Protein AF-0000000066100014 (afdb_homodimer)

Solvent-accessible surface area (backbone atoms only — not comparable to full-atom values): 20349 Å² total; per-residue (Å²): 86,60,29,42,38,35,40,36,40,32,12,28,65,87,53,40,20,37,35,34,45,39,39,23,40,92,84,65,56,62,40,38,48,47,73,56,96,59,28,28,29,35,33,51,64,50,80,80,65,81,74,88,56,75,83,63,48,35,44,32,33,40,57,54,89,68,32,41,35,39,27,80,30,74,54,31,57,60,26,48,52,32,41,72,71,66,40,55,65,69,60,21,49,51,54,43,42,54,73,61,37,35,41,90,53,98,76,45,43,47,35,43,44,36,39,30,62,68,59,48,38,38,41,28,39,20,35,92,52,34,38,39,35,36,57,44,66,62,50,62,23,24,18,39,51,36,26,59,32,57,95,36,46,49,77,66,93,56,70,76,30,53,26,81,41,93,52,68,66,71,17,64,68,50,70,55,44,42,52,70,53,28,27,39,41,35,40,42,76,88,75,50,76,45,78,43,62,80,89,58,29,43,38,36,40,35,40,32,13,28,64,87,53,42,21,36,35,33,44,37,38,24,38,91,85,64,55,63,40,36,49,46,72,57,97,60,27,30,31,35,33,51,65,51,81,81,66,80,74,90,54,73,82,62,48,36,44,31,32,41,58,54,88,69,32,40,35,40,27,79,32,74,55,29,58,59,27,48,52,33,40,72,72,66,41,53,65,69,58,21,48,51,54,43,43,54,74,61,37,35,41,91,54,98,77,44,43,47,35,42,44,36,41,28,61,68,60,48,36,39,40,28,39,20,37,92,50,33,37,39,38,36,56,44,66,62,50,62,23,25,18,39,49,37,26,59,32,56,93,36,48,48,78,66,94,56,73,75,31,53,25,84,40,94,51,68,66,71,17,66,66,50,70,54,44,41,51,68,52,28,27,38,41,36,40,39,77,88,77,50,78,45,80,43,62,80

Structure (mmCIF, N/CA/C/O backbone):
data_AF-0000000066100014-model_v1
#
loop_
_entity.id
_entity.type
_entity.pdbx_description
1 polymer 'IMP cyclohydrolase'
#
loop_
_atom_site.group_PDB
_atom_site.id
_atom_site.type_symbol
_atom_site.label_atom_id
_atom_site.label_alt_id
_atom_site.label_comp_id
_atom_site.label_asym_id
_atom_site.label_entity_id
_atom_site.label_seq_id
_atom_site.pdbx_PDB_ins_code
_atom_site.Cartn_x
_atom_site.Cartn_y
_atom_site.Cartn_z
_atom_site.occupancy
_atom_site.B_iso_or_equiv
_atom_site.auth_seq_id
_atom_site.auth_comp_id
_atom_site.auth_asym_id
_atom_site.auth_atom_id
_atom_site.pdbx_PDB_model_num
ATOM 1 N N . MET A 1 1 ? 14.406 9.852 19.844 1 93.75 1 MET A N 1
ATOM 2 C CA . MET A 1 1 ? 14.211 9.055 18.641 1 93.75 1 MET A CA 1
ATOM 3 C C . MET A 1 1 ? 14.25 9.938 17.406 1 93.75 1 MET A C 1
ATOM 5 O O . MET A 1 1 ? 13.625 11 17.375 1 93.75 1 MET A O 1
ATOM 9 N N . TYR A 1 2 ? 15.008 9.602 16.391 1 97.06 2 TYR A N 1
ATOM 10 C CA . TYR A 1 2 ? 15.055 10.367 15.148 1 97.06 2 TYR A CA 1
ATOM 11 C C . TYR A 1 2 ? 14.031 9.844 14.148 1 97.06 2 TYR A C 1
ATOM 13 O O . TYR A 1 2 ? 14.039 8.656 13.812 1 97.06 2 TYR A O 1
ATOM 21 N N . VAL A 1 3 ? 13.188 10.75 13.594 1 97.88 3 VAL A N 1
ATOM 22 C CA . VAL A 1 3 ? 12.078 10.297 12.758 1 97.88 3 VAL A CA 1
ATOM 23 C C . VAL A 1 3 ? 12.188 10.938 11.375 1 97.88 3 VAL A C 1
ATOM 25 O O . VAL A 1 3 ? 11.438 10.586 10.461 1 97.88 3 VAL A O 1
ATOM 28 N N . GLY A 1 4 ? 13.156 11.828 11.18 1 96.62 4 GLY A N 1
ATOM 29 C CA . GLY A 1 4 ? 13.148 12.609 9.953 1 96.62 4 GLY A CA 1
ATOM 30 C C . GLY A 1 4 ? 11.945 13.523 9.836 1 96.62 4 GLY A C 1
ATOM 31 O O . GLY A 1 4 ? 11.727 14.383 10.695 1 96.62 4 GLY A O 1
ATOM 32 N N . ARG A 1 5 ? 11.164 13.32 8.836 1 98 5 ARG A N 1
ATOM 33 C CA . ARG A 1 5 ? 9.914 14.055 8.68 1 98 5 ARG A CA 1
ATOM 34 C C . ARG A 1 5 ? 8.719 13.188 9.062 1 98 5 ARG A C 1
ATOM 36 O O . ARG A 1 5 ? 8.805 11.961 9.039 1 98 5 ARG A O 1
ATOM 43 N N . PHE A 1 6 ? 7.605 13.875 9.461 1 98.88 6 PHE A N 1
ATOM 44 C CA . PHE A 1 6 ? 6.5 13.039 9.93 1 98.88 6 PHE A CA 1
ATOM 45 C C . PHE A 1 6 ? 5.164 13.727 9.672 1 98.88 6 PHE A C 1
ATOM 47 O O . PHE A 1 6 ? 5.109 14.945 9.492 1 98.88 6 PHE A O 1
ATOM 54 N N . LEU A 1 7 ? 4.176 12.938 9.594 1 98.94 7 LEU A N 1
ATOM 55 C CA . LEU A 1 7 ? 2.77 13.32 9.531 1 98.94 7 LEU A CA 1
ATOM 56 C C . LEU A 1 7 ? 2.012 12.812 10.758 1 98.94 7 LEU A C 1
ATOM 58 O O . LEU A 1 7 ? 2.223 11.68 11.195 1 98.94 7 LEU A O 1
ATOM 62 N N . LEU A 1 8 ? 1.272 13.648 11.305 1 98.62 8 LEU A N 1
ATOM 63 C CA . LEU A 1 8 ? 0.343 13.328 12.383 1 98.62 8 LEU A CA 1
ATOM 64 C C . LEU A 1 8 ? -1.07 13.781 12.039 1 98.62 8 LEU A C 1
ATOM 66 O O . LEU A 1 8 ? -1.269 14.906 11.578 1 98.62 8 LEU A O 1
ATOM 70 N N . ALA A 1 9 ? -2.053 12.922 12.227 1 98 9 ALA A N 1
ATOM 71 C CA . ALA A 1 9 ? -3.422 13.32 11.906 1 98 9 ALA A CA 1
ATOM 72 C C . ALA A 1 9 ? -4.43 12.562 12.766 1 98 9 ALA A C 1
ATOM 74 O O . ALA A 1 9 ? -4.242 11.383 13.055 1 98 9 ALA A O 1
ATOM 75 N N . GLY A 1 10 ? -5.5 13.258 13.133 1 98.5 10 GLY A N 1
ATOM 76 C CA . GLY A 1 10 ? -6.57 12.68 13.922 1 98.5 10 GLY A CA 1
ATOM 77 C C . GLY A 1 10 ? -7.551 13.711 14.445 1 98.5 10 GLY A C 1
ATOM 78 O O . GLY A 1 10 ? -7.832 14.703 13.773 1 98.5 10 GLY A O 1
ATOM 79 N N . LYS A 1 11 ? -8.156 13.359 15.555 1 98.19 11 LYS A N 1
ATOM 80 C CA . LYS A 1 11 ? -9.094 14.258 16.219 1 98.19 11 LYS A CA 1
ATOM 81 C C . LYS A 1 11 ? -8.719 14.469 17.688 1 98.19 11 LYS A C 1
ATOM 83 O O . LYS A 1 11 ? -8.375 13.516 18.375 1 98.19 11 LYS A O 1
ATOM 88 N N . LEU A 1 12 ? -8.742 15.711 18.094 1 97.38 12 LEU A N 1
ATOM 89 C CA . LEU A 1 12 ? -8.57 15.992 19.516 1 97.38 12 LEU A CA 1
ATOM 90 C C . LEU A 1 12 ? -9.719 15.406 20.328 1 97.38 12 LEU A C 1
ATOM 92 O O . LEU A 1 12 ? -10.703 14.922 19.766 1 97.38 12 LEU A O 1
ATOM 96 N N . GLU A 1 13 ? -9.57 15.484 21.656 1 97.12 13 GLU A N 1
ATOM 97 C CA . GLU A 1 13 ? -10.578 14.906 22.547 1 97.12 13 GLU A CA 1
ATOM 98 C C . GLU A 1 13 ? -11.945 15.547 22.328 1 97.12 13 GLU A C 1
ATOM 100 O O . GLU A 1 13 ? -12.977 14.891 22.5 1 97.12 13 GLU A O 1
ATOM 105 N N . ASP A 1 14 ? -11.922 16.75 21.906 1 95.75 14 ASP A N 1
ATOM 106 C CA . ASP A 1 14 ? -13.188 17.469 21.734 1 95.75 14 ASP A CA 1
ATOM 107 C C . ASP A 1 14 ? -13.758 17.25 20.328 1 95.75 14 ASP A C 1
ATOM 109 O O . ASP A 1 14 ? -14.742 17.891 19.953 1 95.75 14 ASP A O 1
ATOM 113 N N . GLY A 1 15 ? -13.078 16.5 19.516 1 96.38 15 GLY A N 1
ATOM 114 C CA . GLY A 1 15 ? -13.57 16.141 18.188 1 96.38 15 GLY A CA 1
ATOM 115 C C . GLY A 1 15 ? -12.992 17 17.094 1 96.38 15 GLY A C 1
ATOM 116 O O . GLY A 1 15 ? -13.266 16.766 15.906 1 96.38 15 GLY A O 1
ATOM 117 N N . THR A 1 16 ? -12.172 17.953 17.484 1 96.81 16 THR A N 1
ATOM 118 C CA . THR A 1 16 ? -11.578 18.844 16.5 1 96.81 16 THR A CA 1
ATOM 119 C C . THR A 1 16 ? -10.562 18.109 15.633 1 96.81 16 THR A C 1
ATOM 121 O O . THR A 1 16 ? -9.586 17.562 16.156 1 96.81 16 THR A O 1
ATOM 124 N N . PRO A 1 17 ? -10.773 18.078 14.273 1 98.19 17 PRO A N 1
ATOM 125 C CA . PRO A 1 17 ? -9.734 17.484 13.422 1 98.19 17 PRO A CA 1
ATOM 126 C C . PRO A 1 17 ? -8.445 18.297 13.414 1 98.19 17 PRO A C 1
ATOM 128 O O . PRO A 1 17 ? -8.484 19.531 13.375 1 98.19 17 PRO A O 1
ATOM 131 N N . ILE A 1 18 ? -7.363 17.609 13.547 1 98.44 18 ILE A N 1
ATOM 132 C CA . ILE A 1 18 ? -6.043 18.234 13.562 1 98.44 18 ILE A CA 1
ATOM 133 C C . ILE A 1 18 ? -5.078 17.422 12.703 1 98.44 18 ILE A C 1
ATOM 135 O O . ILE A 1 18 ? -5.262 16.203 12.531 1 98.44 18 ILE A O 1
ATOM 139 N N . ALA A 1 19 ? -4.129 18.047 12.094 1 98.69 19 ALA A N 1
ATOM 140 C CA . ALA A 1 19 ? -3.039 17.406 11.367 1 98.69 19 ALA A CA 1
ATOM 141 C C . ALA A 1 19 ? -1.75 18.219 11.477 1 98.69 19 ALA A C 1
ATOM 143 O O . ALA A 1 19 ? -1.788 19.438 11.594 1 98.69 19 ALA A O 1
ATOM 144 N N . VAL A 1 20 ? -0.636 17.516 11.484 1 98.88 20 VAL A N 1
ATOM 145 C CA . VAL A 1 20 ? 0.672 18.141 11.625 1 98.88 20 VAL A CA 1
ATOM 146 C C . VAL A 1 20 ? 1.64 17.562 10.594 1 98.88 20 VAL A C 1
ATOM 148 O O . VAL A 1 20 ? 1.661 16.359 10.367 1 98.88 20 VAL A O 1
ATOM 151 N N . TYR A 1 21 ? 2.324 18.406 9.922 1 98.94 21 TYR A N 1
ATOM 152 C CA . TYR A 1 21 ? 3.568 18.031 9.258 1 98.94 21 TYR A CA 1
ATOM 153 C C . TYR A 1 21 ? 4.773 18.594 10.008 1 98.94 21 TYR A C 1
ATOM 155 O O . TYR A 1 21 ? 4.789 19.766 10.391 1 98.94 21 TYR A O 1
ATOM 163 N N . GLY A 1 22 ? 5.801 17.719 10.25 1 98.62 22 GLY A N 1
ATOM 164 C CA . GLY A 1 22 ? 6.969 18.156 10.992 1 98.62 22 GLY A CA 1
ATOM 165 C C . GLY A 1 22 ? 8.281 17.719 10.367 1 98.62 22 GLY A C 1
ATOM 166 O O . GLY A 1 22 ? 8.32 16.703 9.656 1 98.62 22 GLY A O 1
ATOM 167 N N . VAL A 1 23 ? 9.305 18.469 10.68 1 97.69 23 VAL A N 1
ATOM 168 C CA . VAL A 1 23 ? 10.648 18.219 10.18 1 97.69 23 VAL A CA 1
ATOM 169 C C . VAL A 1 23 ? 11.609 18.047 11.352 1 97.69 23 VAL A C 1
ATOM 171 O O . VAL A 1 23 ? 11.727 18.938 12.203 1 97.69 23 VAL A O 1
ATOM 174 N N . CYS A 1 24 ? 12.188 16.953 11.422 1 96.94 24 CYS A N 1
ATOM 175 C CA . CYS A 1 24 ? 13.391 16.703 12.211 1 96.94 24 CYS A CA 1
ATOM 176 C C . CYS A 1 24 ? 14.594 16.484 11.305 1 96.94 24 CYS A C 1
ATOM 178 O O . CYS A 1 24 ? 14.531 15.672 10.367 1 96.94 24 CYS A O 1
ATOM 180 N N . SER A 1 25 ? 15.609 17.219 11.516 1 93.44 25 SER A N 1
ATOM 181 C CA . SER A 1 25 ? 16.75 17.109 10.602 1 93.44 25 SER A CA 1
ATOM 182 C C . SER A 1 25 ? 18.062 17.266 11.344 1 93.44 25 SER A C 1
ATOM 184 O O . SER A 1 25 ? 18.219 18.172 12.164 1 93.44 25 SER A O 1
ATOM 186 N N . ARG A 1 26 ? 19.109 16.453 11.023 1 86.75 26 ARG A N 1
ATOM 187 C CA . ARG A 1 26 ? 20.484 16.531 11.547 1 86.75 26 ARG A CA 1
ATOM 188 C C . ARG A 1 26 ? 21.359 17.391 10.641 1 86.75 26 ARG A C 1
ATOM 190 O O . ARG A 1 26 ? 22.297 18.031 11.109 1 86.75 26 ARG A O 1
ATOM 197 N N . SER A 1 27 ? 20.984 17.406 9.383 1 77.94 27 SER A N 1
ATOM 198 C CA . SER A 1 27 ? 21.875 17.969 8.383 1 77.94 27 SER A CA 1
ATOM 199 C C . SER A 1 27 ? 21.453 19.375 7.988 1 77.94 27 SER A C 1
ATOM 201 O O . SER A 1 27 ? 22.281 20.188 7.574 1 77.94 27 SER A O 1
ATOM 203 N N . PHE A 1 28 ? 20.281 19.625 7.957 1 77.56 28 PHE A N 1
ATOM 204 C CA . PHE A 1 28 ? 19.766 20.922 7.527 1 77.56 28 PHE A CA 1
ATOM 205 C C . PHE A 1 28 ? 18.812 21.484 8.562 1 77.56 28 PHE A C 1
ATOM 207 O O . PHE A 1 28 ? 17.609 21.625 8.305 1 77.56 28 PHE A O 1
ATOM 214 N N . SER A 1 29 ? 19.312 21.984 9.508 1 81.12 29 SER A N 1
ATOM 215 C CA . SER A 1 29 ? 18.5 22.438 10.633 1 81.12 29 SER A CA 1
ATOM 216 C C . SER A 1 29 ? 18.094 23.891 10.477 1 81.12 29 SER A C 1
ATOM 218 O O . SER A 1 29 ? 17.25 24.391 11.227 1 81.12 29 SER A O 1
ATOM 220 N N . ASP A 1 30 ? 18.5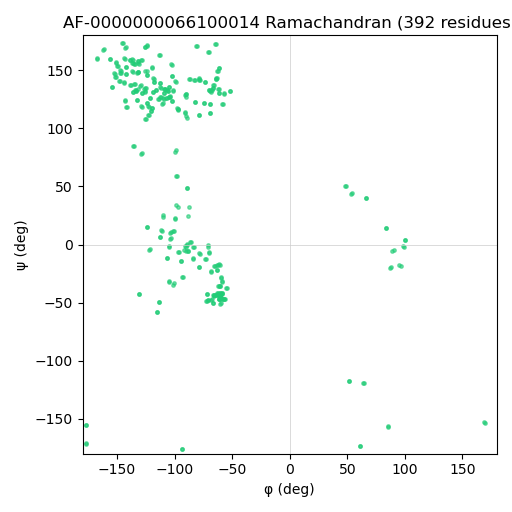78 24.5 9.477 1 86.25 30 ASP A N 1
ATOM 221 C CA . ASP A 1 30 ? 18.297 25.922 9.312 1 86.25 30 ASP A CA 1
ATOM 222 C C . ASP A 1 30 ? 17.156 26.141 8.312 1 86.25 30 ASP A C 1
ATOM 224 O O . ASP A 1 30 ? 17.359 26.75 7.258 1 86.25 30 ASP A O 1
ATOM 228 N N . ARG A 1 31 ? 16.016 25.562 8.625 1 91.81 31 ARG A N 1
ATOM 229 C CA . ARG A 1 31 ? 14.812 25.719 7.832 1 91.81 31 ARG A CA 1
ATOM 230 C C . ARG A 1 31 ? 13.625 26.125 8.711 1 91.81 31 ARG A C 1
ATOM 232 O O . ARG A 1 31 ? 13.664 25.953 9.93 1 91.81 31 ARG A O 1
ATOM 239 N N . ARG A 1 32 ? 12.664 26.688 8.109 1 95.06 32 ARG A N 1
ATOM 240 C CA . ARG A 1 32 ? 11.422 27.062 8.781 1 95.06 32 ARG A CA 1
ATOM 241 C C . ARG A 1 32 ? 10.219 26.844 7.867 1 95.06 32 ARG A C 1
ATOM 243 O O . ARG A 1 32 ? 10.383 26.547 6.68 1 95.06 32 ARG A O 1
ATOM 250 N N . ILE A 1 33 ? 9.047 26.938 8.422 1 97.56 33 ILE A N 1
ATOM 251 C CA . ILE A 1 33 ? 7.816 26.844 7.641 1 97.56 33 ILE A CA 1
ATOM 252 C C . ILE A 1 33 ? 7.156 28.219 7.562 1 97.56 33 ILE A C 1
ATOM 254 O O . ILE A 1 33 ? 7.055 28.922 8.57 1 97.56 33 ILE A O 1
ATOM 258 N N . GLU A 1 34 ? 6.781 28.531 6.395 1 97.12 34 GLU A N 1
ATOM 259 C CA . GLU A 1 34 ? 6.008 29.734 6.133 1 97.12 34 GLU A CA 1
ATOM 260 C C . GLU A 1 34 ? 4.586 29.406 5.695 1 97.12 34 GLU A C 1
ATOM 262 O O . GLU A 1 34 ? 4.379 28.516 4.859 1 97.12 34 GLU A O 1
ATOM 267 N N . VAL A 1 35 ? 3.633 30.125 6.289 1 98.12 35 VAL A N 1
ATOM 268 C CA . VAL A 1 35 ? 2.236 29.938 5.914 1 98.12 35 VAL A CA 1
ATOM 269 C C . VAL A 1 35 ? 1.751 31.125 5.09 1 98.12 35 VAL A C 1
ATOM 271 O O . VAL A 1 35 ? 1.955 32.281 5.473 1 98.12 35 VAL A O 1
ATOM 274 N N . ARG A 1 36 ? 1.196 30.828 3.889 1 94.75 36 ARG A N 1
ATOM 275 C CA . ARG A 1 36 ? 0.634 31.859 3.023 1 94.75 36 ARG A CA 1
ATOM 276 C C . ARG A 1 36 ? -0.609 31.359 2.303 1 94.75 36 ARG A C 1
ATOM 278 O O . ARG A 1 36 ? -0.551 30.359 1.584 1 94.75 36 ARG A O 1
ATOM 285 N N . GLU A 1 37 ? -1.826 32.031 2.418 1 90.56 37 GLU A N 1
ATOM 286 C CA . GLU A 1 37 ? -3.012 31.844 1.589 1 90.56 37 GLU A CA 1
ATOM 287 C C . GLU A 1 37 ? -3.428 30.375 1.569 1 90.56 37 GLU A C 1
ATOM 289 O O . GLU A 1 37 ? -3.621 29.797 0.499 1 90.56 37 GLU A O 1
ATOM 294 N N . GLY A 1 38 ? -3.439 29.719 2.674 1 93.69 38 GLY A N 1
ATOM 295 C CA . GLY A 1 38 ? -3.93 28.344 2.752 1 93.69 38 GLY A CA 1
ATOM 296 C C . GLY A 1 38 ? -2.887 27.312 2.359 1 93.69 38 GLY A C 1
ATOM 297 O O . GLY A 1 38 ? -3.229 26.188 1.976 1 93.69 38 GLY A O 1
ATOM 298 N N . ALA A 1 39 ? -1.651 27.734 2.291 1 98.12 39 ALA A N 1
ATOM 299 C CA . ALA A 1 39 ? -0.522 26.859 1.986 1 98.12 39 ALA A CA 1
ATOM 300 C C . ALA A 1 39 ? 0.618 27.078 2.979 1 98.12 39 ALA A C 1
ATOM 302 O O . ALA A 1 39 ? 0.665 28.094 3.674 1 98.12 39 ALA A O 1
ATOM 303 N N . ALA A 1 40 ? 1.411 26.094 3.068 1 98.69 40 ALA A N 1
ATOM 304 C CA . ALA A 1 40 ? 2.619 26.203 3.883 1 98.69 40 ALA A CA 1
ATOM 305 C C . ALA A 1 40 ? 3.84 25.703 3.117 1 98.69 40 ALA A C 1
ATOM 307 O O . ALA A 1 40 ? 3.738 24.766 2.311 1 98.69 40 ALA A O 1
ATOM 308 N N . PHE A 1 41 ? 4.996 26.297 3.396 1 97.19 41 PHE A N 1
ATOM 309 C CA . PHE A 1 41 ? 6.234 26.047 2.67 1 97.19 41 PHE A CA 1
ATOM 310 C C . PHE A 1 41 ? 7.395 25.828 3.635 1 97.19 41 PHE A C 1
ATOM 312 O O . PHE A 1 41 ? 7.539 26.562 4.613 1 97.19 41 PHE A O 1
ATOM 319 N N . VAL A 1 42 ? 8.141 24.828 3.391 1 96.62 42 VAL A N 1
ATOM 320 C CA . VAL A 1 42 ? 9.438 24.703 4.047 1 96.62 42 VAL A CA 1
ATOM 321 C C . VAL A 1 42 ? 10.477 25.547 3.301 1 96.62 42 VAL A C 1
ATOM 323 O O . VAL A 1 42 ? 10.719 25.328 2.111 1 96.62 42 VAL A O 1
ATOM 326 N N . VAL A 1 43 ? 11.078 26.438 3.992 1 94.12 43 VAL A N 1
ATOM 327 C CA . VAL A 1 43 ? 12.023 27.359 3.367 1 94.12 43 VAL A CA 1
ATOM 328 C C . VAL A 1 43 ? 13.258 27.516 4.254 1 94.12 43 VAL A C 1
ATOM 330 O O . VAL A 1 43 ? 13.195 27.25 5.461 1 94.12 43 VAL A O 1
ATOM 333 N N . PRO A 1 44 ? 14.383 27.891 3.654 1 92.25 44 PRO A N 1
ATOM 334 C CA . PRO A 1 44 ? 15.547 28.172 4.5 1 92.25 44 PRO A CA 1
ATOM 335 C C . PRO A 1 44 ? 15.305 29.344 5.445 1 92.25 44 PRO A C 1
ATOM 337 O O . PRO A 1 44 ? 14.578 30.281 5.105 1 92.25 44 PRO A O 1
ATOM 340 N N . GLU A 1 45 ? 15.953 29.297 6.617 1 91 45 GLU A N 1
ATOM 341 C CA . GLU A 1 45 ? 15.875 30.422 7.551 1 91 45 GLU A CA 1
ATOM 342 C C . GLU A 1 45 ? 16.453 31.688 6.93 1 91 45 GLU A C 1
ATOM 344 O O . GLU A 1 45 ? 15.883 32.781 7.09 1 91 45 GLU A O 1
ATOM 349 N N . ASP A 1 46 ? 17.578 31.438 6.305 1 89.69 46 ASP A N 1
ATOM 350 C CA . ASP A 1 46 ? 18.188 32.531 5.547 1 89.69 46 ASP A CA 1
ATOM 351 C C . ASP A 1 46 ? 17.688 32.531 4.105 1 89.69 46 ASP A C 1
ATOM 353 O O . ASP A 1 46 ? 18.062 31.672 3.303 1 89.69 46 ASP A O 1
ATOM 357 N N . PRO A 1 47 ? 16.922 33.5 3.775 1 84.69 47 PRO A N 1
ATOM 358 C CA . PRO A 1 47 ? 16.328 33.531 2.438 1 84.69 47 PRO A CA 1
ATOM 359 C C . PRO A 1 47 ? 17.375 33.594 1.326 1 84.69 47 PRO A C 1
ATOM 361 O O . PRO A 1 47 ? 17.062 33.312 0.168 1 84.69 47 PRO A O 1
ATOM 364 N N . SER A 1 48 ? 18.562 33.938 1.698 1 85 48 SER A N 1
ATOM 365 C CA . SER A 1 48 ? 19.609 34.031 0.686 1 85 48 SER A CA 1
ATOM 366 C C . SER A 1 48 ? 20.25 32.688 0.404 1 85 48 SER A C 1
ATOM 368 O O . SER A 1 48 ? 20.984 32.531 -0.578 1 85 48 SER A O 1
ATOM 370 N N . TYR A 1 49 ? 19.891 31.828 1.292 1 81.5 49 TYR A N 1
ATOM 371 C CA . TYR A 1 49 ? 20.422 30.484 1.092 1 81.5 49 TYR A CA 1
ATOM 372 C C . TYR A 1 49 ? 19.797 29.812 -0.126 1 81.5 49 TYR A C 1
ATOM 374 O O . TYR A 1 49 ? 18.562 29.688 -0.203 1 81.5 49 TYR A O 1
ATOM 382 N N . ILE A 1 50 ? 20.672 29.594 -1.161 1 77.62 50 ILE A N 1
ATOM 383 C CA . ILE A 1 50 ? 20.188 28.938 -2.373 1 77.62 50 ILE A CA 1
ATOM 384 C C . ILE A 1 50 ? 20.781 27.531 -2.479 1 77.62 50 ILE A C 1
ATOM 386 O O . ILE A 1 50 ? 21.984 27.344 -2.248 1 77.62 50 ILE A O 1
ATOM 390 N N . THR A 1 51 ? 19.875 26.5 -2.547 1 76.75 51 THR A N 1
ATOM 391 C CA . THR A 1 51 ? 20.344 25.141 -2.752 1 76.75 51 THR A CA 1
ATOM 392 C C . THR A 1 51 ? 19.656 24.5 -3.961 1 76.75 51 THR A C 1
ATOM 394 O O . THR A 1 51 ? 18.547 24.891 -4.316 1 76.75 51 THR A O 1
ATOM 397 N N . GLU A 1 52 ? 20.453 23.609 -4.578 1 76.5 52 GLU A N 1
ATOM 398 C CA . GLU A 1 52 ? 19.875 22.844 -5.684 1 76.5 52 GLU A CA 1
ATOM 399 C C . GLU A 1 52 ? 19.156 21.594 -5.18 1 76.5 52 GLU A C 1
ATOM 401 O O . GLU A 1 52 ? 18.531 20.891 -5.957 1 76.5 52 GLU A O 1
ATOM 406 N N . ASN A 1 53 ? 19.125 21.422 -3.896 1 78.19 53 ASN A N 1
ATOM 407 C CA . ASN A 1 53 ? 18.469 20.25 -3.318 1 78.19 53 ASN A CA 1
ATOM 408 C C . ASN A 1 53 ? 16.953 20.422 -3.277 1 78.19 53 ASN A C 1
ATOM 410 O O . ASN A 1 53 ? 16.438 21.25 -2.527 1 78.19 53 ASN A O 1
ATOM 414 N N . PRO A 1 54 ? 16.281 19.625 -4.09 1 79.69 54 PRO A N 1
ATOM 415 C CA . PRO A 1 54 ? 14.828 19.812 -4.188 1 79.69 54 PRO A CA 1
ATOM 416 C C . PRO A 1 54 ? 14.086 19.375 -2.926 1 79.69 54 PRO A C 1
ATOM 418 O O . PRO A 1 54 ? 12.875 19.594 -2.805 1 79.69 54 PRO A O 1
ATOM 421 N N . TYR A 1 55 ? 14.812 18.891 -2.014 1 83.69 55 TYR A N 1
ATOM 422 C CA . TYR A 1 55 ? 14.164 18.297 -0.849 1 83.69 55 TYR A CA 1
ATOM 423 C C . TYR A 1 55 ? 14.242 19.234 0.351 1 83.69 55 TYR A C 1
ATOM 425 O O . TYR A 1 55 ? 13.75 18.906 1.434 1 83.69 55 TYR A O 1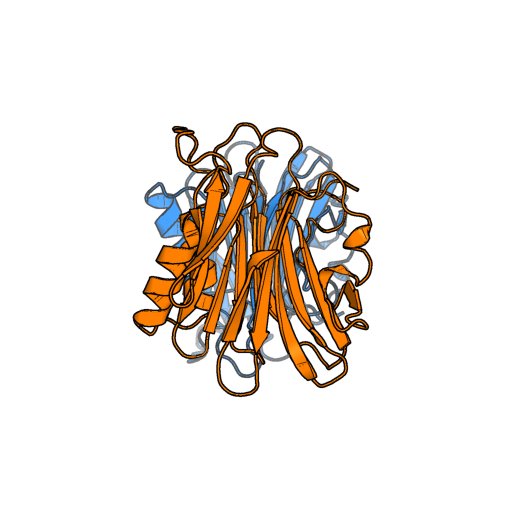
ATOM 433 N N . VAL A 1 56 ? 14.773 20.484 0.105 1 83.38 56 VAL A N 1
ATOM 434 C CA . VAL A 1 56 ? 14.984 21.406 1.22 1 83.38 56 VAL A CA 1
ATOM 435 C C . VAL A 1 56 ? 13.906 22.484 1.204 1 83.38 56 VAL A C 1
ATOM 437 O O . VAL A 1 56 ? 13.508 22.984 2.258 1 83.38 56 VAL A O 1
ATOM 440 N N . THR A 1 57 ? 13.438 22.859 0.095 1 90.19 57 THR A N 1
ATOM 441 C CA . THR A 1 57 ? 12.383 23.844 -0.076 1 90.19 57 THR A CA 1
ATOM 442 C C . THR A 1 57 ? 11.219 23.266 -0.874 1 90.19 57 THR A C 1
ATOM 444 O O . THR A 1 57 ? 11.406 22.797 -2 1 90.19 57 THR A O 1
ATOM 447 N N . TYR A 1 58 ? 10.07 23.266 -0.335 1 95.5 58 TYR A N 1
ATOM 448 C CA . TYR A 1 58 ? 8.906 22.672 -0.992 1 95.5 58 TYR A CA 1
ATOM 449 C C . TYR A 1 58 ? 7.617 23.078 -0.282 1 95.5 58 TYR A C 1
ATOM 451 O O . TYR A 1 58 ? 7.648 23.531 0.859 1 95.5 58 TYR A O 1
ATOM 459 N N . THR A 1 59 ? 6.531 22.938 -1.042 1 97.75 59 THR A N 1
ATOM 460 C CA . THR A 1 59 ? 5.207 23.094 -0.448 1 97.75 59 THR A CA 1
ATOM 461 C C . THR A 1 59 ? 4.844 21.891 0.403 1 97.75 59 THR A C 1
ATOM 463 O O . THR A 1 59 ? 4.824 20.75 -0.094 1 97.75 59 THR A O 1
ATOM 466 N N . CYS A 1 60 ? 4.562 22.125 1.674 1 98.62 60 CYS A N 1
ATOM 467 C CA . CYS A 1 60 ? 4.285 20.969 2.516 1 98.62 60 CYS A CA 1
ATOM 468 C C . CYS A 1 60 ? 2.799 20.875 2.848 1 98.62 60 CYS A C 1
ATOM 470 O O . CYS A 1 60 ? 2.33 19.844 3.346 1 98.62 60 CYS A O 1
ATOM 472 N N . ALA A 1 61 ? 2.014 21.938 2.553 1 98.88 61 ALA A N 1
ATOM 473 C CA . ALA A 1 61 ? 0.583 21.922 2.838 1 98.88 61 ALA A CA 1
ATOM 474 C C . ALA A 1 61 ? -0.193 22.734 1.806 1 98.88 61 ALA A C 1
ATOM 476 O O . ALA A 1 61 ? 0.267 23.797 1.367 1 98.88 61 ALA A O 1
ATOM 477 N N . ARG A 1 62 ? -1.308 22.234 1.448 1 98.81 62 ARG A N 1
ATOM 478 C CA . ARG A 1 62 ? -2.293 22.953 0.645 1 98.81 62 ARG A CA 1
ATOM 479 C C . ARG A 1 62 ? -3.707 22.688 1.156 1 98.81 62 ARG A C 1
ATOM 481 O O . ARG A 1 62 ? -4.047 21.562 1.521 1 98.81 62 ARG A O 1
ATOM 488 N N . ILE A 1 63 ? -4.492 23.75 1.209 1 98.5 63 ILE A N 1
ATOM 489 C CA . ILE A 1 63 ? -5.926 23.609 1.45 1 98.5 63 ILE A CA 1
ATOM 490 C C . ILE A 1 63 ? -6.684 23.766 0.135 1 98.5 63 ILE A C 1
ATOM 492 O O . ILE A 1 63 ? -6.48 24.734 -0.601 1 98.5 63 ILE A O 1
ATOM 496 N N . VAL A 1 64 ? -7.461 22.781 -0.215 1 97.44 64 VAL A N 1
ATOM 497 C CA . VAL A 1 64 ? -8.312 22.781 -1.4 1 97.44 64 VAL A CA 1
ATOM 498 C C . VAL A 1 64 ? -9.75 22.484 -1.002 1 97.44 64 VAL A C 1
ATOM 500 O O . VAL A 1 64 ? -10.109 21.328 -0.786 1 97.44 64 VAL A O 1
ATOM 503 N N . ASP A 1 65 ? -10.602 23.562 -1.076 1 95.31 65 ASP A N 1
ATOM 504 C CA . ASP A 1 65 ? -11.977 23.391 -0.609 1 95.31 65 ASP A CA 1
ATOM 505 C C . ASP A 1 65 ? -12.008 22.797 0.797 1 95.31 65 ASP A C 1
ATOM 507 O O . ASP A 1 65 ? -11.477 23.391 1.74 1 95.31 65 ASP A O 1
ATOM 511 N N . GLU A 1 66 ? -12.562 21.672 0.93 1 96.31 66 GLU A N 1
ATOM 512 C CA . GLU A 1 66 ? -12.703 21.094 2.262 1 96.31 66 GLU A CA 1
ATOM 513 C C . GLU A 1 66 ? -11.5 20.219 2.613 1 96.31 66 GLU A C 1
ATOM 515 O O . GLU A 1 66 ? -11.391 19.734 3.738 1 96.31 66 GLU A O 1
ATOM 520 N N . PHE A 1 67 ? -10.562 20.078 1.715 1 98.19 67 PHE A N 1
ATOM 521 C CA . PHE A 1 67 ? -9.492 19.109 1.907 1 98.19 67 PHE A CA 1
ATOM 522 C C . PHE A 1 67 ? -8.211 19.812 2.355 1 98.19 67 PHE A C 1
ATOM 524 O O . PHE A 1 67 ? -7.918 20.922 1.92 1 98.19 67 PHE A O 1
ATOM 531 N N . LEU A 1 68 ? -7.473 19.141 3.193 1 98.81 68 LEU A N 1
ATOM 532 C CA . LEU A 1 68 ? -6.098 19.453 3.562 1 98.81 68 LEU A CA 1
ATOM 533 C C . LEU A 1 68 ? -5.129 18.422 2.98 1 98.81 68 LEU A C 1
ATOM 535 O O . LEU A 1 68 ? -5.359 17.219 3.09 1 98.81 68 LEU A O 1
ATOM 539 N N . VAL A 1 69 ? -4.094 18.891 2.33 1 98.94 69 VAL A N 1
ATOM 540 C CA . VAL A 1 69 ? -3.016 18.047 1.824 1 98.94 69 VAL A CA 1
ATOM 541 C C . VAL A 1 69 ? -1.728 18.328 2.594 1 98.94 69 VAL A C 1
ATOM 543 O O . VAL A 1 69 ? -1.328 19.484 2.734 1 98.94 69 VAL A O 1
ATOM 546 N N . LEU A 1 70 ? -1.076 17.328 3.141 1 98.94 70 LEU A N 1
ATOM 547 C CA . LEU A 1 70 ? 0.243 17.422 3.758 1 98.94 70 LEU A CA 1
ATOM 548 C C . LEU A 1 70 ? 1.178 16.359 3.191 1 98.94 70 LEU A C 1
ATOM 550 O O . LEU A 1 70 ? 0.812 15.18 3.109 1 98.94 70 LEU A O 1
ATOM 554 N N . THR A 1 71 ? 2.373 16.703 2.762 1 98.88 71 THR A N 1
ATOM 555 C CA . THR A 1 71 ? 3.377 15.734 2.338 1 98.88 71 THR A CA 1
ATOM 556 C C . THR A 1 71 ? 4.777 16.203 2.717 1 98.88 71 THR A C 1
ATOM 558 O O . THR A 1 71 ? 4.957 17.344 3.166 1 98.88 71 THR A O 1
ATOM 561 N N . ASN A 1 72 ? 5.715 15.305 2.482 1 98.5 72 ASN A N 1
ATOM 562 C CA . ASN A 1 72 ? 7.09 15.656 2.814 1 98.5 72 ASN A CA 1
ATOM 563 C C . ASN A 1 72 ? 7.871 16.094 1.578 1 98.5 72 ASN A C 1
ATOM 565 O O . ASN A 1 72 ? 9.102 15.992 1.546 1 98.5 72 ASN A O 1
ATOM 569 N N . GLY A 1 73 ? 7.039 16.547 0.554 1 96.94 73 GLY A N 1
ATOM 570 C CA . GLY A 1 73 ? 7.836 16.938 -0.594 1 96.94 73 GLY A CA 1
ATOM 571 C C . GLY A 1 73 ? 7.008 17.516 -1.725 1 96.94 73 GLY A C 1
ATOM 572 O O . GLY A 1 73 ? 5.945 18.094 -1.489 1 96.94 73 GLY A O 1
ATOM 573 N N . ALA A 1 74 ? 7.547 17.422 -2.912 1 95.94 74 ALA A N 1
ATOM 574 C CA . ALA A 1 74 ? 7.062 18.125 -4.098 1 95.94 74 ALA A CA 1
ATOM 575 C C . ALA A 1 74 ? 5.719 17.547 -4.559 1 95.94 74 ALA A C 1
ATOM 577 O O . ALA A 1 74 ? 5.059 18.141 -5.422 1 95.94 74 ALA A O 1
ATOM 578 N N . GLN A 1 75 ? 5.242 16.484 -3.973 1 98.31 75 GLN A N 1
ATOM 579 C CA . GLN A 1 75 ? 3.994 15.875 -4.414 1 98.31 75 GLN A CA 1
ATOM 580 C C . GLN A 1 75 ? 2.785 16.641 -3.877 1 98.31 75 GLN A C 1
ATOM 582 O O . GLN A 1 75 ? 1.656 16.406 -4.312 1 98.31 75 GLN A O 1
ATOM 587 N N . THR A 1 76 ? 3.002 17.609 -3.004 1 98.75 76 THR A N 1
ATOM 588 C CA . THR A 1 76 ? 1.892 18.344 -2.414 1 98.75 76 THR A CA 1
ATOM 589 C C . THR A 1 76 ? 1.078 19.047 -3.496 1 98.75 76 THR A C 1
ATOM 591 O O . THR A 1 76 ? -0.141 18.891 -3.57 1 98.75 76 THR A O 1
ATOM 594 N N . ASP A 1 77 ? 1.748 19.766 -4.328 1 98.5 77 ASP A N 1
ATOM 595 C CA . ASP A 1 77 ? 1.048 20.594 -5.301 1 98.5 77 ASP A CA 1
ATOM 596 C C . ASP A 1 77 ? 0.322 19.734 -6.336 1 98.5 77 ASP A C 1
ATOM 598 O O . ASP A 1 77 ? -0.862 19.953 -6.605 1 98.5 77 ASP A O 1
ATOM 602 N N . PRO A 1 78 ? 0.986 18.75 -6.879 1 98.81 78 PRO A N 1
ATOM 603 C CA . PRO A 1 78 ? 0.243 17.922 -7.84 1 98.81 78 PRO A CA 1
ATOM 604 C C . PRO A 1 78 ? -0.941 17.203 -7.203 1 98.81 78 PRO A C 1
ATOM 606 O O . PRO A 1 78 ? -1.964 16.984 -7.859 1 98.81 78 PRO A O 1
ATOM 609 N N . ILE A 1 79 ? -0.885 16.75 -5.977 1 98.94 79 ILE A N 1
ATOM 610 C CA . ILE A 1 79 ? -2.025 16.156 -5.297 1 98.94 79 ILE A CA 1
ATOM 611 C C . ILE A 1 79 ? -3.158 17.172 -5.188 1 98.94 79 ILE A C 1
ATOM 613 O O . ILE A 1 79 ? -4.309 16.875 -5.512 1 98.94 79 ILE A O 1
ATOM 617 N N . ALA A 1 80 ? -2.781 18.375 -4.77 1 98.81 80 ALA A N 1
ATOM 618 C CA . ALA A 1 80 ? -3.77 19.438 -4.629 1 98.81 80 ALA A CA 1
ATOM 619 C C . ALA A 1 80 ? -4.434 19.75 -5.969 1 98.81 80 ALA A C 1
ATOM 621 O O . ALA A 1 80 ? -5.648 19.938 -6.035 1 98.81 80 ALA A O 1
ATOM 622 N N . ASP A 1 81 ? -3.607 19.828 -6.996 1 98.81 81 ASP A N 1
ATOM 623 C CA . ASP A 1 81 ? -4.129 20.125 -8.328 1 98.81 81 ASP A CA 1
ATOM 624 C C . ASP A 1 81 ? -5.152 19.062 -8.758 1 98.81 81 ASP A C 1
ATOM 626 O O . ASP A 1 81 ? -6.176 19.406 -9.359 1 98.81 81 ASP A O 1
ATOM 630 N N . LYS A 1 82 ? -4.859 17.812 -8.477 1 98.75 82 LYS A N 1
ATOM 631 C CA . LYS A 1 82 ? -5.801 16.75 -8.805 1 98.75 82 LYS A CA 1
ATOM 632 C C . LYS A 1 82 ? -7.113 16.922 -8.039 1 98.75 82 LYS A C 1
ATOM 634 O O . LYS A 1 82 ? -8.195 16.75 -8.609 1 98.75 82 LYS A O 1
ATOM 639 N N . LEU A 1 83 ? -7.023 17.25 -6.824 1 98.56 83 LEU A N 1
ATOM 640 C CA . LEU A 1 83 ? -8.219 17.484 -6.027 1 98.56 83 LEU A CA 1
ATOM 641 C C . LEU A 1 83 ? -9.055 18.625 -6.629 1 98.56 83 LEU A C 1
ATOM 643 O O . LEU A 1 83 ? -10.273 18.5 -6.75 1 98.56 83 LEU A O 1
ATOM 647 N N . GLU A 1 84 ? -8.344 19.641 -6.941 1 98.06 84 GLU A N 1
ATOM 648 C CA . GLU A 1 84 ? -9.016 20.797 -7.512 1 98.06 84 GLU A CA 1
ATOM 649 C C . GLU A 1 84 ? -9.75 20.438 -8.797 1 98.06 84 GLU A C 1
ATOM 651 O O . GLU A 1 84 ? -10.797 21.016 -9.109 1 98.06 84 GLU A O 1
ATOM 656 N N . SER A 1 85 ? -9.227 19.516 -9.469 1 98.12 85 SER A N 1
ATOM 657 C CA . SER A 1 85 ? -9.805 19.094 -10.742 1 98.12 85 SER A CA 1
ATOM 658 C C . SER A 1 85 ? -10.938 18.094 -10.531 1 98.12 85 SER A C 1
ATOM 660 O O . SER A 1 85 ? -11.5 17.578 -11.5 1 98.12 85 SER A O 1
ATOM 662 N N . GLY A 1 86 ? -11.195 17.734 -9.305 1 98.19 86 GLY A N 1
ATOM 663 C CA . GLY A 1 86 ? -12.336 16.891 -8.992 1 98.19 86 GLY A CA 1
ATOM 664 C C . GLY A 1 86 ? -11.961 15.43 -8.797 1 98.19 86 GLY A C 1
ATOM 665 O O . GLY A 1 86 ? -12.836 14.578 -8.617 1 98.19 86 GLY A O 1
ATOM 666 N N . VAL A 1 87 ? -10.672 15.125 -8.852 1 98.44 87 VAL A N 1
ATOM 667 C CA . VAL A 1 87 ? -10.227 13.758 -8.586 1 98.44 87 VAL A CA 1
ATOM 668 C C . VAL A 1 87 ? -10.469 13.414 -7.117 1 98.44 87 VAL A C 1
ATOM 670 O O . VAL A 1 87 ? -10.172 14.211 -6.227 1 98.44 87 VAL A O 1
ATOM 673 N N . PRO A 1 88 ? -11.047 12.227 -6.855 1 98.25 88 PRO A N 1
ATOM 674 C CA . PRO A 1 88 ? -11.281 11.844 -5.461 1 98.25 88 PRO A CA 1
ATOM 675 C C . PRO A 1 88 ? -9.984 11.742 -4.656 1 98.25 88 PRO A C 1
ATOM 677 O O . PRO A 1 88 ? -8.93 11.414 -5.211 1 98.25 88 PRO A O 1
ATOM 680 N N . PRO A 1 89 ? -10.008 11.953 -3.396 1 98.69 89 PRO A N 1
ATOM 681 C CA . PRO A 1 89 ? -8.812 12.047 -2.562 1 98.69 89 PRO A CA 1
ATOM 682 C C . PRO A 1 89 ? -7.934 10.797 -2.65 1 98.69 89 PRO A C 1
ATOM 684 O O . PRO A 1 89 ? -6.715 10.898 -2.791 1 98.69 89 PRO A O 1
ATOM 687 N N . ARG A 1 90 ? -8.57 9.609 -2.543 1 98.62 90 ARG A N 1
ATOM 688 C CA . ARG A 1 90 ? -7.793 8.375 -2.596 1 98.62 90 ARG A CA 1
ATOM 689 C C . ARG A 1 90 ? -7 8.281 -3.893 1 98.62 90 ARG A C 1
ATOM 691 O O . ARG A 1 90 ? -5.801 7.984 -3.875 1 98.62 90 ARG A O 1
ATOM 698 N N . GLU A 1 91 ? -7.676 8.57 -5.008 1 98.69 91 GLU A N 1
ATOM 699 C CA . GLU A 1 91 ? -7.043 8.516 -6.324 1 98.69 91 GLU A CA 1
ATOM 700 C C . GLU A 1 91 ? -5.957 9.578 -6.461 1 98.69 91 GLU A C 1
ATOM 702 O O . GLU A 1 91 ? -4.883 9.312 -7.004 1 98.69 91 GLU A O 1
ATOM 707 N N . ALA A 1 92 ? -6.266 10.758 -6.008 1 98.81 92 ALA A N 1
ATOM 708 C CA . ALA A 1 92 ? -5.305 11.859 -6.09 1 98.81 92 ALA A CA 1
ATOM 709 C C . ALA A 1 92 ? -4.039 11.539 -5.297 1 98.81 92 ALA A C 1
ATOM 711 O O . ALA A 1 92 ? -2.926 11.695 -5.805 1 98.81 92 ALA A O 1
ATOM 712 N N . LEU A 1 93 ? -4.238 11.055 -4.082 1 98.88 93 LEU A N 1
ATOM 713 C CA . LEU A 1 93 ? -3.131 10.789 -3.17 1 98.88 93 LEU A CA 1
ATOM 714 C C . LEU A 1 93 ? -2.254 9.656 -3.691 1 98.88 93 LEU A C 1
ATOM 716 O O . LEU A 1 93 ? -1.034 9.805 -3.793 1 98.88 93 LEU A O 1
ATOM 720 N N . VAL A 1 94 ? -2.852 8.555 -4.047 1 98.88 94 VAL A N 1
ATOM 721 C CA . VAL A 1 94 ? -2.111 7.348 -4.398 1 98.88 94 VAL A CA 1
ATOM 722 C C . VAL A 1 94 ? -1.417 7.543 -5.746 1 98.88 94 VAL A C 1
ATOM 724 O O . VAL A 1 94 ? -0.216 7.289 -5.871 1 98.88 94 VAL A O 1
ATOM 727 N N . SER A 1 95 ? -2.162 8.039 -6.73 1 98.69 95 SER A N 1
ATOM 728 C CA . SER A 1 95 ? -1.61 8.141 -8.078 1 98.69 95 SER A CA 1
ATOM 729 C C . SER A 1 95 ? -0.428 9.102 -8.125 1 98.69 95 SER A C 1
ATOM 731 O O . SER A 1 95 ? 0.599 8.797 -8.742 1 98.69 95 SER A O 1
ATOM 733 N N . VAL A 1 96 ? -0.568 10.211 -7.484 1 98.81 96 VAL A N 1
ATOM 734 C CA . VAL A 1 96 ? 0.487 11.211 -7.566 1 98.81 96 VAL A CA 1
ATOM 735 C C . VAL A 1 96 ? 1.698 10.758 -6.754 1 98.81 96 VAL A C 1
ATOM 737 O O . VAL A 1 96 ? 2.832 10.812 -7.238 1 98.81 96 VAL A O 1
ATOM 740 N N . THR A 1 97 ? 1.473 10.305 -5.477 1 98.88 97 THR A N 1
ATOM 741 C CA . THR A 1 97 ? 2.6 9.898 -4.645 1 98.88 97 THR A CA 1
ATOM 742 C C . THR A 1 97 ? 3.361 8.742 -5.297 1 98.88 97 THR A C 1
ATOM 744 O O . THR A 1 97 ? 4.594 8.734 -5.301 1 98.88 97 THR A O 1
ATOM 747 N N . PHE A 1 98 ? 2.617 7.781 -5.859 1 98.88 98 PHE A N 1
ATOM 748 C CA . PHE A 1 98 ? 3.266 6.648 -6.508 1 98.88 98 PHE A CA 1
ATOM 749 C C . PHE A 1 98 ? 4.047 7.102 -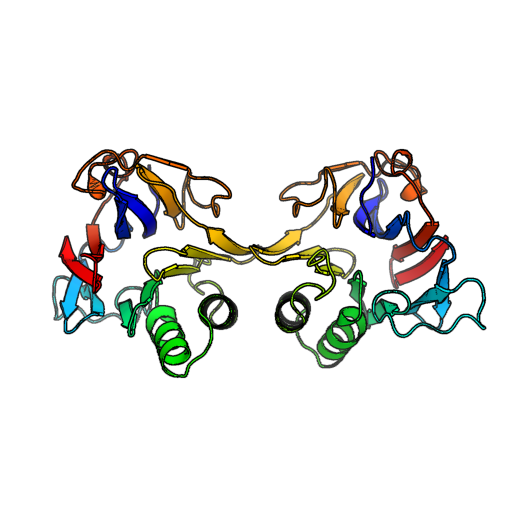7.734 1 98.88 98 PHE A C 1
ATOM 751 O O . PHE A 1 98 ? 5.168 6.648 -7.965 1 98.88 98 PHE A O 1
ATOM 758 N N . ALA A 1 99 ? 3.416 7.992 -8.547 1 98.12 99 ALA A N 1
ATOM 759 C CA . ALA A 1 99 ? 4.078 8.492 -9.75 1 98.12 99 ALA A CA 1
ATOM 760 C C . ALA A 1 99 ? 5.371 9.227 -9.398 1 98.12 99 ALA A C 1
ATOM 762 O O . ALA A 1 99 ? 6.355 9.156 -10.141 1 98.12 99 ALA A O 1
ATOM 763 N N . MET A 1 100 ? 5.359 9.906 -8.297 1 97.62 100 MET A N 1
ATOM 764 C CA . MET A 1 100 ? 6.535 10.664 -7.871 1 97.62 100 MET A CA 1
ATOM 765 C C . MET A 1 100 ? 7.574 9.742 -7.246 1 97.62 100 MET A C 1
ATOM 767 O O . MET A 1 100 ? 8.742 10.109 -7.129 1 97.62 100 MET A O 1
ATOM 771 N N . ASP A 1 101 ? 7.102 8.562 -6.828 1 97.69 101 ASP A N 1
ATOM 772 C CA . ASP A 1 101 ? 7.988 7.551 -6.262 1 97.69 101 ASP A CA 1
ATOM 773 C C . ASP A 1 101 ? 8.672 8.062 -4.996 1 97.69 101 ASP A C 1
ATOM 775 O O . ASP A 1 101 ? 8.242 9.07 -4.418 1 97.69 101 ASP A O 1
ATOM 779 N N . TYR A 1 102 ? 9.617 7.312 -4.438 1 97.88 102 TYR A N 1
ATOM 780 C CA . TYR A 1 102 ? 10.43 7.762 -3.318 1 97.88 102 TYR A CA 1
ATOM 781 C C . TYR A 1 102 ? 11.422 8.836 -3.762 1 97.88 102 TYR A C 1
ATOM 783 O O . TYR A 1 102 ? 11.562 9.102 -4.957 1 97.88 102 TYR A O 1
ATOM 791 N N . GLU A 1 103 ? 11.992 9.508 -2.787 1 95.5 103 GLU A N 1
ATOM 792 C CA . GLU A 1 103 ? 13.008 10.5 -3.135 1 95.5 103 GLU A CA 1
ATOM 793 C C . GLU A 1 103 ? 14.281 9.828 -3.641 1 95.5 103 GLU A C 1
ATOM 795 O O . GLU A 1 103 ? 14.773 8.875 -3.031 1 95.5 103 GLU A O 1
ATOM 800 N N . HIS A 1 104 ? 14.812 10.297 -4.727 1 92.62 104 HIS A N 1
ATOM 801 C CA . HIS A 1 104 ? 16.016 9.703 -5.305 1 92.62 104 HIS A CA 1
ATOM 802 C C . HIS A 1 104 ? 17.281 10.352 -4.734 1 92.62 104 HIS A C 1
ATOM 804 O O . HIS A 1 104 ? 18.156 10.781 -5.484 1 92.62 104 HIS A O 1
ATOM 810 N N . ASP A 1 105 ? 17.281 10.438 -3.465 1 90.62 105 ASP A N 1
ATOM 811 C CA . ASP A 1 105 ? 18.469 10.867 -2.73 1 90.62 105 ASP A CA 1
ATOM 812 C C . ASP A 1 105 ? 19.297 9.664 -2.297 1 90.62 105 ASP A C 1
ATOM 814 O O . ASP A 1 105 ? 19.047 8.539 -2.729 1 90.62 105 ASP A O 1
ATOM 818 N N . GLU A 1 106 ? 20.344 9.922 -1.561 1 90.94 106 GLU A N 1
ATOM 819 C CA . GLU A 1 106 ? 21.281 8.859 -1.185 1 90.94 106 GLU A CA 1
ATOM 820 C C . GLU A 1 106 ? 20.609 7.836 -0.272 1 90.94 106 GLU A C 1
ATOM 822 O O . GLU A 1 106 ? 21.047 6.684 -0.206 1 90.94 106 GLU A O 1
ATOM 827 N N . TYR A 1 107 ? 19.453 8.203 0.367 1 92.75 107 TYR A N 1
ATOM 828 C CA . TYR A 1 107 ? 18.812 7.328 1.347 1 92.75 107 TYR A CA 1
ATOM 829 C C . TYR A 1 107 ? 17.578 6.672 0.764 1 92.75 107 TYR A C 1
ATOM 831 O O . TYR A 1 107 ? 16.922 5.855 1.423 1 92.75 107 TYR A O 1
ATOM 839 N N . ASN A 1 108 ? 17.219 7.012 -0.559 1 96.19 108 ASN A N 1
ATOM 840 C CA . ASN A 1 108 ? 15.938 6.562 -1.12 1 96.19 108 ASN A CA 1
ATOM 841 C C . ASN A 1 108 ? 14.781 6.848 -0.173 1 96.19 108 ASN A C 1
ATOM 843 O O . ASN A 1 108 ? 14 5.945 0.155 1 96.19 108 ASN A O 1
ATOM 847 N N . THR A 1 109 ? 14.719 8.102 0.281 1 96.62 109 THR A N 1
ATOM 848 C CA . THR A 1 109 ? 13.781 8.508 1.324 1 96.62 109 THR A CA 1
ATOM 849 C C . THR A 1 109 ? 12.336 8.289 0.877 1 96.62 109 THR A C 1
ATOM 851 O O . THR A 1 109 ? 11.938 8.742 -0.198 1 96.62 109 THR A O 1
ATOM 854 N N . PRO A 1 110 ? 11.57 7.641 1.732 1 98.44 110 PRO A N 1
ATOM 855 C CA . PRO A 1 110 ? 10.156 7.441 1.399 1 98.44 110 PRO A CA 1
ATOM 856 C C . PRO A 1 110 ? 9.383 8.758 1.296 1 98.44 110 PRO A C 1
ATOM 858 O O . PRO A 1 110 ? 9.664 9.703 2.033 1 98.44 110 PRO A O 1
ATOM 861 N N . ARG A 1 111 ? 8.461 8.797 0.349 1 98.81 111 ARG A N 1
ATOM 862 C CA . ARG A 1 111 ? 7.48 9.875 0.335 1 98.81 111 ARG A CA 1
ATOM 863 C C . ARG A 1 111 ? 6.242 9.5 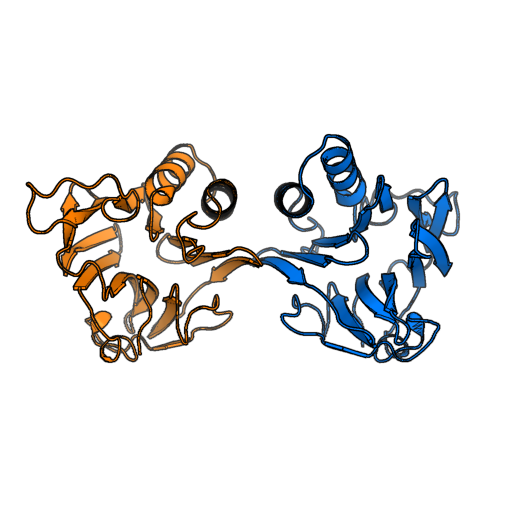1.143 1 98.81 111 ARG A C 1
ATOM 865 O O . ARG A 1 111 ? 5.73 8.383 1.022 1 98.81 111 ARG A O 1
ATOM 872 N N . ILE A 1 112 ? 5.832 10.375 2.035 1 98.94 112 ILE A N 1
ATOM 873 C CA . ILE A 1 112 ? 4.633 10.18 2.844 1 98.94 112 ILE A CA 1
ATOM 874 C C . ILE A 1 112 ? 3.623 11.289 2.537 1 98.94 112 ILE A C 1
ATOM 876 O O . ILE A 1 112 ? 4.004 12.438 2.301 1 98.94 112 ILE A O 1
ATOM 880 N N . SER A 1 113 ? 2.365 10.945 2.463 1 98.94 113 SER A N 1
ATOM 881 C CA . SER A 1 113 ? 1.328 11.883 2.043 1 98.94 113 SER A CA 1
ATOM 882 C C . SER A 1 113 ? 0.046 11.688 2.844 1 98.94 113 SER A C 1
ATOM 884 O O . SER A 1 113 ? -0.284 10.562 3.23 1 98.94 113 SER A O 1
ATOM 886 N N . LEU A 1 114 ? -0.659 12.742 3.08 1 98.94 114 LEU A N 1
ATOM 887 C CA . LEU A 1 114 ? -1.938 12.773 3.781 1 98.94 114 LEU A CA 1
ATOM 888 C C . LEU A 1 114 ? -2.934 13.68 3.064 1 98.94 114 LEU A C 1
ATOM 890 O O . LEU A 1 114 ? -2.574 14.773 2.623 1 98.94 114 LEU A O 1
ATOM 894 N N . ILE A 1 115 ? -4.109 13.227 2.84 1 98.94 115 ILE A N 1
ATOM 895 C CA . ILE A 1 115 ? -5.27 14.062 2.557 1 98.94 115 ILE A CA 1
ATOM 896 C C . ILE A 1 115 ? -6.328 13.859 3.637 1 98.94 115 ILE A C 1
ATOM 898 O O . ILE A 1 115 ? -6.547 12.734 4.098 1 98.94 115 ILE A O 1
ATOM 902 N N . THR A 1 116 ? -7.059 14.922 4.039 1 98.75 116 THR A N 1
ATOM 903 C CA . THR A 1 116 ? -8.188 14.742 4.949 1 98.75 116 THR A CA 1
ATOM 904 C C . THR A 1 116 ? -9.227 15.844 4.746 1 98.75 116 THR A C 1
ATOM 906 O O . THR A 1 116 ? -8.883 16.969 4.359 1 98.75 116 THR A O 1
ATOM 909 N N . ASP A 1 117 ? -10.414 15.508 4.934 1 97.62 117 ASP A N 1
ATOM 910 C CA . ASP A 1 117 ? -11.5 16.484 4.98 1 97.62 117 ASP A CA 1
ATOM 911 C C . ASP A 1 117 ? -11.961 16.734 6.418 1 97.62 117 ASP A C 1
ATOM 913 O O . ASP A 1 117 ? -13.016 17.328 6.645 1 97.62 117 ASP A O 1
ATOM 917 N N . GLY A 1 118 ? -11.18 16.203 7.34 1 97.62 118 GLY A N 1
ATOM 918 C CA . GLY A 1 118 ? -11.523 16.359 8.742 1 97.62 118 GLY A CA 1
ATOM 919 C C . GLY A 1 118 ? -12.281 15.164 9.305 1 97.62 118 GLY A C 1
ATOM 920 O O . GLY A 1 118 ? -12.344 14.984 10.523 1 97.62 118 GLY A O 1
ATOM 921 N N . GLU A 1 119 ? -12.844 14.352 8.461 1 96.56 119 GLU A N 1
ATOM 922 C CA . GLU A 1 119 ? -13.57 13.148 8.859 1 96.56 119 GLU A CA 1
ATOM 923 C C . GLU A 1 119 ? -12.844 11.891 8.398 1 96.56 119 GLU A C 1
ATOM 925 O O . GLU A 1 119 ? -12.688 10.945 9.172 1 96.56 119 GLU A O 1
ATOM 930 N N . THR A 1 120 ? -12.5 11.891 7.172 1 97.81 120 THR A N 1
ATOM 931 C CA . THR A 1 120 ? -11.75 10.797 6.57 1 97.81 120 THR A CA 1
ATOM 932 C C . THR A 1 120 ? -10.297 11.188 6.352 1 97.81 120 THR A C 1
ATOM 934 O O . THR A 1 120 ? -10.008 12.312 5.926 1 97.81 120 THR A O 1
ATOM 937 N N . PHE A 1 121 ? -9.414 10.305 6.695 1 98.44 121 PHE A N 1
ATOM 938 C CA . PHE A 1 121 ? -7.98 10.539 6.562 1 98.44 121 PHE A CA 1
ATOM 939 C C . PHE A 1 121 ? -7.344 9.5 5.648 1 98.44 121 PHE A C 1
ATOM 941 O O . PHE A 1 121 ? -7.418 8.297 5.922 1 98.44 121 PHE A O 1
ATOM 948 N N . TRP A 1 122 ? -6.82 9.93 4.504 1 98.81 122 TRP A N 1
ATOM 949 C CA . TRP A 1 122 ? -6.039 9.102 3.596 1 98.81 122 TRP A CA 1
ATOM 950 C C . TRP A 1 122 ? -4.547 9.297 3.824 1 98.81 122 TRP A C 1
ATOM 952 O O . TRP A 1 122 ? -4.027 10.406 3.664 1 98.81 122 TRP A O 1
ATOM 962 N N . LEU A 1 123 ? -3.85 8.273 4.234 1 98.88 123 LEU A N 1
ATOM 963 C CA . LEU A 1 123 ? -2.457 8.359 4.66 1 98.88 123 LEU A CA 1
ATOM 964 C C . LEU A 1 123 ? -1.634 7.227 4.055 1 98.88 123 LEU A C 1
ATOM 966 O O . LEU A 1 123 ? -2.086 6.082 4.012 1 98.88 123 LEU A O 1
ATOM 970 N N . GLY A 1 124 ? -0.452 7.57 3.609 1 98.56 124 GLY A N 1
ATOM 971 C CA . GLY A 1 124 ? 0.384 6.461 3.184 1 98.56 124 GLY A CA 1
ATOM 972 C C . GLY A 1 124 ? 1.772 6.891 2.748 1 98.56 124 GLY A C 1
ATOM 973 O O . GLY A 1 124 ? 2.209 8 3.061 1 98.56 124 GLY A O 1
ATOM 974 N N . ARG A 1 125 ? 2.49 5.914 2.184 1 98.81 125 ARG A N 1
ATOM 975 C CA . ARG A 1 125 ? 3.885 6.16 1.83 1 98.81 125 ARG A CA 1
ATOM 976 C C . ARG A 1 125 ? 4.293 5.336 0.615 1 98.81 125 ARG A C 1
ATOM 978 O O . ARG A 1 125 ? 3.688 4.301 0.325 1 98.81 125 ARG A O 1
ATOM 985 N N . VAL A 1 126 ? 5.23 5.781 -0.102 1 98.88 126 VAL A N 1
ATOM 986 C CA . VAL A 1 126 ? 5.93 5.074 -1.169 1 98.88 126 VAL A CA 1
ATOM 987 C C . VAL A 1 126 ? 7.418 4.98 -0.84 1 98.88 126 VAL A C 1
ATOM 989 O O . VAL A 1 126 ? 8.07 6 -0.616 1 98.88 126 VAL A O 1
ATOM 992 N N . ALA A 1 127 ? 7.926 3.838 -0.692 1 98.38 127 ALA A N 1
ATOM 993 C CA . ALA A 1 127 ? 9.336 3.502 -0.485 1 98.38 127 ALA A CA 1
ATOM 994 C C . ALA A 1 127 ? 9.828 2.518 -1.542 1 98.38 127 ALA A C 1
ATOM 996 O O . ALA A 1 127 ? 9.031 1.972 -2.309 1 98.38 127 ALA A O 1
ATOM 997 N N . PRO A 1 128 ? 11.078 2.213 -1.656 1 96.69 128 PRO A N 1
ATOM 998 C CA . PRO A 1 128 ? 11.586 1.318 -2.701 1 96.69 128 PRO A CA 1
ATOM 999 C C . PRO A 1 128 ? 10.883 -0.035 -2.713 1 96.69 128 PRO A C 1
ATOM 1001 O O . PRO A 1 128 ? 10.539 -0.546 -3.783 1 96.69 128 PRO A O 1
ATOM 1004 N N . GLU A 1 129 ? 10.57 -0.544 -1.543 1 97.06 129 GLU A N 1
ATOM 1005 C CA . GLU A 1 129 ? 10.047 -1.908 -1.505 1 97.06 129 GLU A CA 1
ATOM 1006 C C . GLU A 1 129 ? 8.578 -1.93 -1.095 1 97.06 129 GLU A C 1
ATOM 1008 O O . GLU A 1 129 ? 8.047 -2.982 -0.747 1 97.06 129 GLU A O 1
ATOM 1013 N N . GLU A 1 130 ? 7.965 -0.681 -1.112 1 98.12 130 GLU A N 1
ATOM 1014 C CA . GLU A 1 130 ? 6.629 -0.654 -0.529 1 98.12 130 GLU A CA 1
ATOM 1015 C C . GLU A 1 130 ? 5.801 0.491 -1.104 1 98.12 130 GLU A C 1
ATOM 1017 O O . GLU A 1 130 ? 6.309 1.596 -1.303 1 98.12 130 GLU A O 1
ATOM 1022 N N . VAL A 1 131 ? 4.605 0.232 -1.429 1 98.81 131 VAL A N 1
ATOM 1023 C CA . VAL A 1 131 ? 3.531 1.19 -1.667 1 98.81 131 VAL A CA 1
ATOM 1024 C C . VAL A 1 131 ? 2.354 0.89 -0.742 1 98.81 131 VAL A C 1
ATOM 1026 O O . VAL A 1 131 ? 1.723 -0.163 -0.853 1 98.81 131 VAL A O 1
ATOM 1029 N N . TYR A 1 132 ? 2.119 1.79 0.205 1 98.88 132 TYR A N 1
ATOM 1030 C CA . TYR A 1 132 ? 1.114 1.47 1.212 1 98.88 132 TYR A CA 1
ATOM 1031 C C . TYR A 1 132 ? 0.297 2.703 1.578 1 98.88 132 TYR A C 1
ATOM 1033 O O . TYR A 1 132 ? 0.843 3.695 2.064 1 98.88 132 TYR A O 1
ATOM 1041 N N . PHE A 1 133 ? -1.004 2.662 1.337 1 98.88 133 PHE A N 1
ATOM 1042 C CA . PHE A 1 133 ? -1.953 3.709 1.694 1 98.88 133 PHE A CA 1
ATOM 1043 C C . PHE A 1 133 ? -3.168 3.119 2.404 1 98.88 133 PHE A C 1
ATOM 1045 O O . PHE A 1 133 ? -3.607 2.016 2.078 1 98.88 133 PHE A O 1
ATOM 1052 N N . ARG A 1 134 ? -3.734 3.9 3.311 1 98.38 134 ARG A N 1
ATOM 1053 C CA . ARG A 1 134 ? -4.918 3.469 4.047 1 98.38 134 ARG A CA 1
ATOM 1054 C C . ARG A 1 134 ? -5.879 4.633 4.266 1 98.38 134 ARG A C 1
ATOM 1056 O O . ARG A 1 134 ? -5.457 5.789 4.328 1 98.38 134 ARG A O 1
ATOM 1063 N N . VAL A 1 135 ? -7.098 4.285 4.375 1 98.19 135 VAL A N 1
ATOM 1064 C CA . VAL A 1 135 ? -8.148 5.215 4.77 1 98.19 135 VAL A CA 1
ATOM 1065 C C . VAL A 1 135 ? -8.5 4.996 6.238 1 98.19 135 VAL A C 1
ATOM 1067 O O . VAL A 1 135 ? -8.648 3.857 6.688 1 98.19 135 VAL A O 1
ATOM 1070 N N . MET A 1 136 ? -8.578 6.094 6.938 1 97.06 136 MET A N 1
ATOM 1071 C CA . MET A 1 136 ? -8.852 6.016 8.367 1 97.06 136 MET A CA 1
ATOM 1072 C C . MET A 1 136 ? -9.961 6.98 8.766 1 97.06 136 MET A C 1
ATOM 1074 O O . MET A 1 136 ? -10.172 8 8.102 1 97.06 136 MET A O 1
ATOM 1078 N N . LYS A 1 137 ? -10.594 6.66 9.859 1 97.81 137 LYS A N 1
ATOM 1079 C CA . LYS A 1 137 ? -11.609 7.504 10.484 1 97.81 137 LYS A CA 1
ATOM 1080 C C . LYS A 1 137 ? -11.414 7.562 12 1 97.81 137 LYS A C 1
ATOM 1082 O O . LYS A 1 137 ? -12.086 6.848 12.742 1 97.81 137 LYS A O 1
ATOM 1087 N N . PRO A 1 138 ? -10.555 8.453 12.406 1 98.31 138 PRO A N 1
ATOM 1088 C CA . PRO A 1 138 ? -10.25 8.516 13.836 1 98.31 138 PRO A CA 1
ATOM 1089 C C . PRO A 1 138 ? -11.461 8.906 14.68 1 98.31 138 PRO A C 1
ATOM 1091 O O . PRO A 1 138 ? -12.266 9.734 14.266 1 98.31 138 PRO A O 1
ATOM 1094 N N . LYS A 1 139 ? -11.578 8.32 15.836 1 98.31 139 LYS A N 1
ATOM 1095 C CA . LYS A 1 139 ? -12.477 8.797 16.875 1 98.31 139 LYS A CA 1
ATOM 1096 C C . LYS A 1 139 ? -11.852 9.953 17.656 1 98.31 139 LYS A C 1
ATOM 1098 O O . LYS A 1 139 ? -10.68 10.266 17.469 1 98.31 139 LYS A O 1
ATOM 1103 N N . ASP A 1 140 ? -12.68 10.516 18.453 1 98.19 140 ASP A N 1
ATOM 1104 C CA . ASP A 1 140 ? -12.172 11.594 19.297 1 98.19 140 ASP A CA 1
ATOM 1105 C C . ASP A 1 140 ? -11.008 11.117 20.156 1 98.19 140 ASP A C 1
ATOM 1107 O O . ASP A 1 140 ? -11.078 10.062 20.781 1 98.19 140 ASP A O 1
ATOM 1111 N N . GLY A 1 141 ? -9.938 11.867 20.109 1 98.5 141 GLY A N 1
ATOM 1112 C CA . GLY A 1 141 ? -8.773 11.562 20.938 1 98.5 141 GLY A CA 1
ATOM 1113 C C . GLY A 1 141 ? -7.785 10.641 20.25 1 98.5 141 GLY A C 1
ATOM 1114 O O . GLY A 1 141 ? -6.703 10.375 20.766 1 98.5 141 GLY A O 1
ATOM 1115 N N . GLU A 1 142 ? -8.078 10.141 19.094 1 98.69 142 GLU A N 1
ATOM 1116 C CA . GLU A 1 142 ? -7.223 9.195 18.391 1 98.69 142 GLU A CA 1
ATOM 1117 C C . GLU A 1 142 ? -6.398 9.891 17.312 1 98.69 142 GLU A C 1
ATOM 1119 O O . GLU A 1 142 ? -6.879 10.828 16.656 1 98.69 142 GLU A O 1
ATOM 1124 N N . GLY A 1 143 ? -5.172 9.461 17.203 1 98.38 143 GLY A N 1
ATOM 1125 C CA . GLY A 1 143 ? -4.293 9.992 16.172 1 98.38 143 GLY A CA 1
ATOM 1126 C C . GLY A 1 143 ? -3.471 8.922 15.477 1 98.38 143 GLY A C 1
ATOM 1127 O O . GLY A 1 143 ? -3.328 7.809 15.992 1 98.38 143 GLY A O 1
ATOM 1128 N N . TYR A 1 144 ? -2.988 9.195 14.32 1 98.62 144 TYR A N 1
ATOM 1129 C CA . TYR A 1 144 ? -2.096 8.383 13.5 1 98.62 144 TYR A CA 1
ATOM 1130 C C . TYR A 1 144 ? -0.805 9.133 13.195 1 98.62 144 TYR A C 1
ATOM 1132 O O . TYR A 1 144 ? -0.838 10.273 12.727 1 98.62 144 TYR A O 1
ATOM 1140 N N . LEU A 1 145 ? 0.24 8.516 13.508 1 98.81 145 LEU A N 1
ATOM 1141 C CA . LEU A 1 145 ? 1.572 9.062 13.273 1 98.81 145 LEU A CA 1
ATOM 1142 C C . LEU A 1 145 ? 2.33 8.234 12.242 1 98.81 145 LEU A C 1
ATOM 1144 O O . LEU A 1 145 ? 2.373 7.004 12.344 1 98.81 145 LEU A O 1
ATOM 1148 N N . LEU A 1 146 ? 2.803 8.898 11.203 1 98.88 146 LEU A N 1
ATOM 1149 C CA . LEU A 1 146 ? 3.641 8.273 10.188 1 98.88 146 LEU A CA 1
ATOM 1150 C C . LEU A 1 146 ? 4.91 9.094 9.953 1 98.88 146 LEU A C 1
ATOM 1152 O O . LEU A 1 146 ? 4.84 10.281 9.625 1 98.88 146 LEU A O 1
ATOM 1156 N N . SER A 1 147 ? 6.031 8.5 10.203 1 98.81 147 SER A N 1
ATOM 1157 C CA . SER A 1 147 ? 7.309 9.172 9.984 1 98.81 147 SER A CA 1
ATOM 1158 C C . SER A 1 147 ? 8.094 8.516 8.852 1 98.81 147 SER A C 1
ATOM 1160 O O . SER A 1 147 ? 7.766 7.398 8.43 1 98.81 147 SER A O 1
ATOM 1162 N N . VAL A 1 148 ? 9.047 9.219 8.359 1 98.06 148 VAL A N 1
ATOM 1163 C CA . VAL A 1 148 ? 9.906 8.695 7.297 1 98.06 148 VAL A CA 1
ATOM 1164 C C . VAL A 1 148 ? 10.836 7.625 7.867 1 98.06 148 VAL A C 1
ATOM 1166 O O . VAL A 1 148 ? 11.047 6.586 7.242 1 98.06 148 VAL A O 1
ATOM 1169 N N . TYR A 1 149 ? 11.352 7.891 9 1 97 149 TYR A N 1
ATOM 1170 C CA . TYR A 1 149 ? 12.297 6.977 9.633 1 97 149 TYR A CA 1
ATOM 1171 C C . TYR A 1 149 ? 11.844 6.621 11.047 1 97 149 TYR A C 1
ATOM 1173 O O . TYR A 1 149 ? 10.859 7.168 11.547 1 97 149 TYR A O 1
ATOM 1181 N N . GLY A 1 150 ? 12.516 5.66 11.602 1 96.31 150 GLY A N 1
ATOM 1182 C CA . GLY A 1 150 ? 12.359 5.367 13.016 1 96.31 150 GLY A CA 1
ATOM 1183 C C . GLY A 1 150 ? 11.188 4.449 13.305 1 96.31 150 GLY A C 1
ATOM 1184 O O . GLY A 1 150 ? 10.773 3.668 12.445 1 96.31 150 GLY A O 1
ATOM 1185 N N . GLU A 1 151 ? 10.727 4.531 14.484 1 95.94 151 GLU A N 1
ATOM 1186 C CA . GLU A 1 151 ? 9.75 3.594 15.047 1 95.94 151 GLU A CA 1
ATOM 1187 C C . GLU A 1 151 ? 8.391 3.748 14.375 1 95.94 151 GLU A C 1
ATOM 1189 O O . GLU A 1 151 ? 7.594 2.807 14.352 1 95.94 151 GLU A O 1
ATOM 1194 N N . TYR A 1 152 ? 8.109 4.832 13.812 1 97.88 152 TYR A N 1
ATOM 1195 C CA . TYR A 1 152 ? 6.797 5.121 13.25 1 97.88 152 TYR A CA 1
ATOM 1196 C C . TYR A 1 152 ? 6.848 5.164 11.734 1 97.88 152 TYR A C 1
ATOM 1198 O O . TYR A 1 152 ? 6.047 5.855 11.094 1 97.88 152 TYR A O 1
ATOM 1206 N N . ALA A 1 153 ? 7.836 4.441 11.18 1 98.12 153 ALA A N 1
ATOM 1207 C CA . ALA A 1 153 ? 8.039 4.484 9.734 1 98.12 153 ALA A CA 1
ATOM 1208 C C . ALA A 1 153 ? 7.195 3.432 9.023 1 98.12 153 ALA A C 1
ATOM 1210 O O . ALA A 1 153 ? 7.594 2.898 7.988 1 98.12 153 ALA A O 1
ATOM 1211 N N . GLU A 1 154 ? 6.098 3.025 9.648 1 97.06 154 GLU A N 1
ATOM 1212 C CA . GLU A 1 154 ? 5.109 2.129 9.055 1 97.06 154 GLU A CA 1
ATOM 1213 C C . GLU A 1 154 ? 3.713 2.748 9.086 1 97.06 154 GLU A C 1
ATOM 1215 O O . GLU A 1 154 ? 3.309 3.33 10.094 1 97.06 154 GLU A O 1
ATOM 1220 N N . VAL A 1 155 ? 3.029 2.621 7.934 1 98.25 155 VAL A N 1
ATOM 1221 C CA . VAL A 1 155 ? 1.661 3.127 7.914 1 98.25 155 VAL A CA 1
ATOM 1222 C C . VAL A 1 155 ?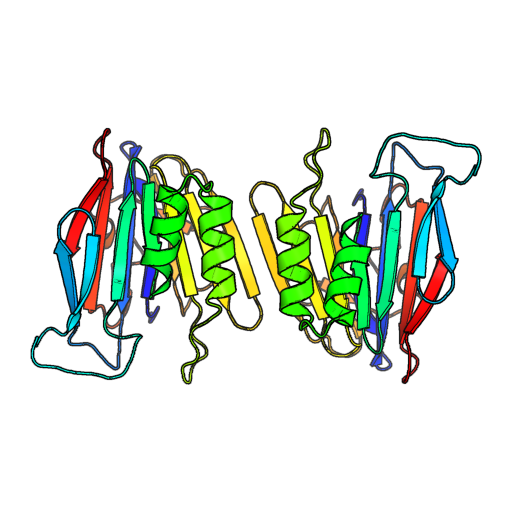 0.834 2.428 8.992 1 98.25 155 VAL A C 1
ATOM 1224 O O . VAL A 1 155 ? 0.722 1.2 8.992 1 98.25 155 VAL A O 1
ATOM 1227 N N . PRO A 1 156 ? 0.294 3.186 9.891 1 97.5 156 PRO A N 1
ATOM 1228 C CA . PRO A 1 156 ? -0.455 2.543 10.969 1 97.5 156 PRO A CA 1
ATOM 1229 C C . PRO A 1 156 ? -1.81 2.006 10.516 1 97.5 156 PRO A C 1
ATOM 1231 O O . PRO A 1 156 ? -2.512 2.668 9.75 1 97.5 156 PRO A O 1
ATOM 1234 N N . SER A 1 157 ? -2.207 0.804 10.992 1 93.38 157 SER A N 1
ATOM 1235 C CA . SER A 1 157 ? -3.502 0.207 10.688 1 93.38 157 SER A CA 1
ATOM 1236 C C . SER A 1 157 ? -4.527 0.519 11.766 1 93.38 157 SER A C 1
ATOM 1238 O O . SER A 1 157 ? -5.719 0.236 11.609 1 93.38 157 SER A O 1
ATOM 1240 N N . LYS A 1 158 ? -4.074 0.998 12.898 1 96.75 158 LYS A N 1
ATOM 1241 C CA . LYS A 1 158 ? -4.863 1.464 14.031 1 96.75 158 LYS A CA 1
ATOM 1242 C C . LYS A 1 158 ? -4.273 2.736 14.625 1 96.75 158 LYS A C 1
ATOM 1244 O O . LYS A 1 1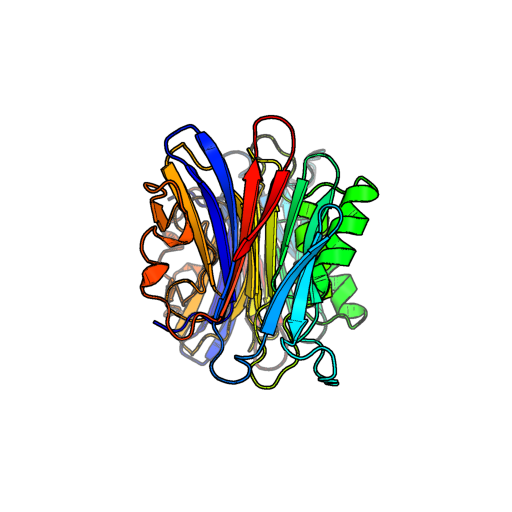58 ? -3.109 3.061 14.383 1 96.75 158 LYS A O 1
ATOM 1249 N N . PRO A 1 159 ? -5.086 3.451 15.328 1 98.19 159 PRO A N 1
ATOM 1250 C CA . PRO A 1 159 ? -4.504 4.621 15.992 1 98.19 159 PRO A CA 1
ATOM 1251 C C . PRO A 1 159 ? -3.268 4.273 16.812 1 98.19 159 PRO A C 1
ATOM 1253 O O . PRO A 1 159 ? -3.266 3.277 17.547 1 98.19 159 PRO A O 1
ATOM 1256 N N . ASN A 1 160 ? -2.207 5.023 16.656 1 98.25 160 ASN A N 1
ATOM 1257 C CA . ASN A 1 160 ? -0.974 4.719 17.375 1 98.25 160 ASN A CA 1
ATOM 1258 C C . ASN A 1 160 ? -0.498 5.914 18.203 1 98.25 160 ASN A C 1
ATOM 1260 O O . ASN A 1 160 ? 0.673 5.984 18.578 1 98.25 160 ASN A O 1
ATOM 1264 N N . MET A 1 161 ? -1.461 6.895 18.375 1 96.5 161 MET A N 1
ATOM 1265 C CA . MET A 1 161 ? -1.217 8.047 19.25 1 96.5 161 MET A CA 1
ATOM 1266 C C . MET A 1 161 ? -2.508 8.508 19.906 1 96.5 161 MET A C 1
ATOM 1268 O O . MET A 1 161 ? -3.592 8.367 19.344 1 96.5 161 MET A O 1
ATOM 1272 N N . THR A 1 162 ? -2.299 9.055 21.078 1 98.06 162 THR A N 1
ATOM 1273 C CA . THR A 1 162 ? -3.4 9.703 21.781 1 98.06 162 THR A CA 1
ATOM 1274 C C . THR A 1 162 ? -3.275 11.227 21.688 1 98.06 162 THR A C 1
ATOM 1276 O O . THR A 1 162 ? -2.219 11.781 21.984 1 98.06 162 THR A O 1
ATOM 1279 N N . LEU A 1 163 ? -4.32 11.773 21.266 1 98.12 163 LEU A N 1
ATOM 1280 C CA . LEU A 1 163 ? -4.363 13.227 21.141 1 98.12 163 LEU A CA 1
ATOM 1281 C C . LEU A 1 163 ? -5.082 13.852 22.328 1 98.12 163 LEU A C 1
ATOM 1283 O O . LEU A 1 163 ? -6.203 14.352 22.203 1 98.12 163 LEU A O 1
ATOM 1287 N N . ASP A 1 164 ? -4.316 13.953 23.406 1 97.19 164 ASP A N 1
ATOM 1288 C CA . ASP A 1 164 ? -4.91 14.297 24.688 1 97.19 164 ASP A CA 1
ATOM 1289 C C . ASP A 1 164 ? -4.457 15.68 25.156 1 97.19 164 ASP A C 1
ATOM 1291 O O . ASP A 1 164 ? -4.629 16.047 26.312 1 97.19 164 ASP A O 1
ATOM 1295 N N . ARG A 1 165 ? -3.748 16.391 24.328 1 96.56 165 ARG A N 1
ATOM 1296 C CA . ARG A 1 165 ? -3.338 17.766 24.594 1 96.56 165 ARG A CA 1
ATOM 1297 C C . ARG A 1 165 ? -3.896 18.719 23.531 1 96.56 165 ARG A C 1
ATOM 1299 O O . ARG A 1 165 ? -4.062 18.328 22.375 1 96.56 165 ARG A O 1
ATOM 1306 N N . GLU A 1 166 ? -4.09 19.891 23.938 1 93.56 166 GLU A N 1
ATOM 1307 C CA . GLU A 1 166 ? -4.566 20.906 23 1 93.56 166 GLU A CA 1
ATOM 1308 C C . GLU A 1 166 ? -3.557 21.141 21.875 1 93.56 166 GLU A C 1
ATOM 1310 O O . GLU A 1 166 ? -3.936 21.312 20.719 1 93.56 166 GLU A O 1
ATOM 1315 N N . ASP A 1 167 ? -2.326 21.172 22.281 1 96.88 167 ASP A N 1
ATOM 1316 C CA . ASP A 1 167 ? -1.238 21.25 21.312 1 96.88 167 ASP A CA 1
ATOM 1317 C C . ASP A 1 167 ? -0.754 19.859 20.922 1 96.88 167 ASP A C 1
ATOM 1319 O O . ASP A 1 167 ? -0.133 19.156 21.734 1 96.88 167 ASP A O 1
ATOM 1323 N N . PRO A 1 168 ? -0.972 19.484 19.641 1 97.5 168 PRO A N 1
ATOM 1324 C CA . PRO A 1 168 ? -0.602 18.125 19.234 1 97.5 168 PRO A CA 1
ATOM 1325 C C . PRO A 1 168 ? 0.9 17.859 19.344 1 97.5 168 PRO A C 1
ATOM 1327 O O . PRO A 1 168 ? 1.324 16.703 19.469 1 97.5 168 PRO A O 1
ATOM 1330 N N . LEU A 1 169 ? 1.726 18.875 19.344 1 98.12 169 LEU A N 1
ATOM 1331 C CA . LEU A 1 169 ? 3.172 18.719 19.438 1 98.12 169 LEU A CA 1
ATOM 1332 C C . LEU A 1 169 ? 3.582 18.328 20.859 1 98.12 169 LEU A C 1
ATOM 1334 O O . LEU A 1 169 ? 4.719 17.906 21.094 1 98.12 169 LEU A O 1
ATOM 1338 N N . GLU A 1 170 ? 2.629 18.469 21.75 1 98.12 170 GLU A N 1
ATOM 1339 C CA . GLU A 1 170 ? 2.896 18.109 23.141 1 98.12 170 GLU A CA 1
ATOM 1340 C C . GLU A 1 170 ? 2.424 16.688 23.453 1 98.12 170 GLU A C 1
ATOM 1342 O O . GLU A 1 170 ? 2.66 16.172 24.547 1 98.12 170 GLU A O 1
ATOM 1347 N N . CYS A 1 171 ? 1.768 16.109 22.516 1 97.94 171 CYS A N 1
ATOM 1348 C CA . CYS A 1 171 ? 1.285 14.742 22.703 1 97.94 171 CYS A CA 1
ATOM 1349 C C . CYS A 1 171 ? 2.41 13.734 22.5 1 97.94 171 CYS A C 1
ATOM 1351 O O . CYS A 1 171 ? 3.221 13.875 21.578 1 97.94 171 CYS A O 1
ATOM 1353 N N . ASP A 1 172 ? 2.422 12.711 23.297 1 96.69 172 ASP A N 1
ATOM 1354 C CA . ASP A 1 172 ? 3.4 11.641 23.125 1 96.69 172 ASP A CA 1
ATOM 1355 C C . ASP A 1 172 ? 3.174 10.891 21.812 1 96.69 172 ASP A C 1
ATOM 1357 O O . ASP A 1 172 ? 2.033 10.594 21.453 1 96.69 172 ASP A O 1
ATOM 1361 N N . PRO A 1 173 ? 4.234 10.594 21.125 1 97.94 173 PRO A N 1
ATOM 1362 C CA . PRO A 1 173 ? 5.668 10.641 21.422 1 97.94 173 PRO A CA 1
ATOM 1363 C C . PRO A 1 173 ? 6.359 11.867 20.844 1 97.94 173 PRO A C 1
ATOM 1365 O O . PRO A 1 173 ? 7.59 11.922 20.797 1 97.94 173 PRO A O 1
ATOM 1368 N N . VAL A 1 174 ? 5.703 12.828 20.375 1 98.12 174 VAL A N 1
ATOM 1369 C CA . VAL A 1 174 ? 6.25 13.891 19.531 1 98.12 174 VAL A CA 1
ATOM 1370 C C . VAL A 1 174 ? 7.348 14.633 20.297 1 98.12 174 VAL A C 1
ATOM 1372 O O . VAL A 1 174 ? 8.422 14.891 19.75 1 98.12 174 VAL A O 1
ATOM 1375 N N . PRO A 1 175 ? 7.156 14.922 21.594 1 98.06 175 PRO A N 1
ATOM 1376 C CA . PRO A 1 175 ? 8.195 15.656 22.328 1 98.06 175 PRO A CA 1
ATOM 1377 C C . PRO A 1 175 ? 9.508 14.891 22.406 1 98.06 175 PRO A C 1
ATOM 1379 O O . PRO A 1 175 ? 10.555 15.477 22.719 1 98.06 175 PRO A O 1
ATOM 1382 N N . SER A 1 176 ? 9.469 13.656 22.172 1 97.69 176 SER A N 1
ATOM 1383 C CA . SER A 1 176 ? 10.664 12.828 22.297 1 97.69 176 SER A CA 1
ATOM 1384 C C . SER A 1 176 ? 11.445 12.805 20.984 1 97.69 176 SER A C 1
ATOM 1386 O O . SER A 1 176 ? 12.539 12.234 20.922 1 97.69 176 SER A O 1
ATOM 1388 N N . PHE A 1 177 ? 10.945 13.398 19.922 1 98.19 177 PHE A N 1
ATOM 1389 C CA . PHE A 1 177 ? 11.625 13.383 18.625 1 98.19 177 PHE A CA 1
ATOM 1390 C C . PHE A 1 177 ? 12.898 14.227 18.672 1 98.19 177 PHE A C 1
ATOM 1392 O O . PHE A 1 177 ? 12.867 15.367 19.141 1 98.19 177 PHE A O 1
ATOM 1399 N N . GLU A 1 178 ? 13.906 13.664 18.203 1 97.44 178 GLU A N 1
ATOM 1400 C CA . GLU A 1 178 ? 15.211 14.32 18.234 1 97.44 178 GLU A CA 1
ATOM 1401 C C . GLU A 1 178 ? 15.414 15.203 17 1 97.44 178 GLU A C 1
ATOM 1403 O O . GLU A 1 178 ? 14.977 14.867 15.906 1 97.44 178 GLU A O 1
ATOM 1408 N N . HIS A 1 179 ? 16.094 16.406 17.266 1 97.12 179 HIS A N 1
ATOM 1409 C CA . HIS A 1 179 ? 16.484 17.344 16.219 1 97.12 179 HIS A CA 1
ATOM 1410 C C . HIS A 1 179 ? 15.266 17.969 15.555 1 97.12 179 HIS A C 1
ATOM 1412 O O . HIS A 1 179 ? 15.18 18.047 14.328 1 97.12 179 HIS A O 1
ATOM 1418 N N . TYR A 1 180 ? 14.312 18.281 16.359 1 97.44 180 TYR A N 1
ATOM 1419 C CA . TYR A 1 180 ? 13.133 18.969 15.875 1 97.44 180 TYR A CA 1
ATOM 1420 C C . TYR A 1 180 ? 13.5 20.344 15.312 1 97.44 180 TYR A C 1
ATOM 1422 O O . TYR A 1 180 ? 14.266 21.094 15.93 1 97.44 180 TYR A O 1
ATOM 1430 N N . VAL A 1 181 ? 12.953 20.672 14.109 1 96.94 181 VAL A N 1
ATOM 1431 C CA . VAL A 1 181 ? 13.297 21.922 13.445 1 96.94 181 VAL A CA 1
ATOM 1432 C C . VAL A 1 181 ? 12.062 22.812 13.352 1 96.94 181 VAL A C 1
ATOM 1434 O O . VAL A 1 181 ? 12.055 23.922 13.867 1 96.94 181 VAL A O 1
ATOM 1437 N N . CYS A 1 182 ? 11.016 22.328 12.727 1 97.75 182 CYS A N 1
ATOM 1438 C CA . CYS A 1 182 ? 9.812 23.125 12.516 1 97.75 182 CYS A CA 1
ATOM 1439 C C . CYS A 1 182 ? 8.625 22.234 12.188 1 97.75 182 CYS A C 1
ATOM 1441 O O . CYS A 1 182 ? 8.789 21.031 11.938 1 97.75 182 CYS A O 1
ATOM 1443 N N . SER A 1 183 ? 7.391 22.797 12.227 1 98.69 183 SER A N 1
ATOM 1444 C CA . SER A 1 183 ? 6.164 22.094 11.883 1 98.69 183 SER A CA 1
ATOM 1445 C C . SER A 1 183 ? 5.062 23.062 11.453 1 98.69 183 SER A C 1
ATOM 1447 O O . SER A 1 183 ? 5.18 24.266 11.664 1 98.69 183 SER A O 1
ATOM 1449 N N . VAL A 1 184 ? 4.137 22.547 10.781 1 98.88 184 VAL A N 1
ATOM 1450 C CA . VAL A 1 184 ? 2.877 23.25 10.547 1 98.88 184 VAL A CA 1
ATOM 1451 C C . VAL A 1 184 ? 1.725 22.453 11.148 1 98.88 184 VAL A C 1
ATOM 1453 O O . VAL A 1 184 ? 1.664 21.219 11 1 98.88 184 VAL A O 1
ATOM 1456 N N . ILE A 1 185 ? 0.884 23.094 11.891 1 98.62 185 ILE A N 1
ATOM 1457 C CA . ILE A 1 185 ? -0.31 22.516 12.5 1 98.62 185 ILE A CA 1
ATOM 1458 C C . ILE A 1 185 ? -1.551 22.984 11.742 1 98.62 185 ILE A C 1
ATOM 1460 O O . ILE A 1 185 ? -1.732 24.172 11.5 1 98.62 185 ILE A O 1
ATOM 1464 N N . ALA A 1 186 ? -2.318 22.078 11.336 1 98.62 186 ALA A N 1
ATOM 1465 C CA . ALA A 1 186 ? -3.607 22.375 10.711 1 98.62 186 ALA A CA 1
ATOM 1466 C C . ALA A 1 186 ? -4.758 22.016 11.648 1 98.62 186 ALA A C 1
ATOM 1468 O O . ALA A 1 186 ? -4.797 20.922 12.203 1 98.62 186 ALA A O 1
ATOM 1469 N N . ARG A 1 187 ? -5.703 22.891 11.781 1 97.62 187 ARG A N 1
ATOM 1470 C CA . ARG A 1 187 ? -6.879 22.688 12.625 1 97.62 187 ARG A CA 1
ATOM 1471 C C . ARG A 1 187 ? -8.156 22.984 11.859 1 97.62 187 ARG A C 1
ATOM 1473 O O . ARG A 1 187 ? -8.219 23.953 11.094 1 97.62 187 ARG A O 1
ATOM 1480 N N . HIS A 1 188 ? -9.102 22.125 12.055 1 95.88 188 HIS A N 1
ATOM 1481 C CA . HIS A 1 188 ? -10.406 22.344 11.438 1 95.88 188 HIS A CA 1
ATOM 1482 C C . HIS A 1 188 ? -11.375 22.984 12.414 1 95.88 188 HIS A C 1
ATOM 1484 O O . HIS A 1 188 ? -11.641 22.453 13.484 1 95.88 188 HIS A O 1
ATOM 1490 N N . ASP A 1 189 ? -11.891 24.141 12.211 1 84.94 189 ASP A N 1
ATOM 1491 C CA . ASP A 1 189 ? -12.766 24.906 13.109 1 84.94 189 ASP A CA 1
ATOM 1492 C C . ASP A 1 189 ? -14.234 24.734 12.711 1 84.94 189 ASP A C 1
ATOM 1494 O O . ASP A 1 189 ? -15.031 25.656 12.906 1 84.94 189 ASP A O 1
ATOM 1498 N N . GLY A 1 190 ? -14.609 23.547 12.203 1 79.06 190 GLY A N 1
ATOM 1499 C CA . GLY A 1 190 ? -15.992 23.297 11.828 1 79.06 190 GLY A CA 1
ATOM 1500 C C . GLY A 1 190 ? -16.312 23.734 10.414 1 79.06 190 GLY A C 1
ATOM 1501 O O . GLY A 1 190 ? -17.297 23.297 9.82 1 79.06 190 GLY A O 1
ATOM 1502 N N . GLY A 1 191 ? -15.492 24.609 9.875 1 79.88 191 GLY A N 1
ATOM 1503 C CA . GLY A 1 191 ? -15.812 25.062 8.531 1 79.88 191 GLY A CA 1
ATOM 1504 C C . GLY A 1 191 ? -14.625 25 7.582 1 79.88 191 GLY A C 1
ATOM 1505 O O . GLY A 1 191 ? -14.781 24.688 6.402 1 79.88 191 GLY A O 1
ATOM 1506 N N . ARG A 1 192 ? -13.531 25.391 8.039 1 90.81 192 ARG A N 1
ATOM 1507 C CA . ARG A 1 192 ? -12.359 25.469 7.168 1 90.81 192 ARG A CA 1
ATOM 1508 C C . ARG A 1 192 ? -11.086 25.094 7.922 1 90.81 192 ARG A C 1
ATOM 1510 O O . ARG A 1 192 ? -11.055 25.125 9.156 1 90.81 192 ARG A O 1
ATOM 1517 N N . TRP A 1 193 ? -10.094 24.75 7.223 1 97.62 193 TRP A N 1
ATOM 1518 C CA . TRP A 1 193 ? -8.766 24.484 7.777 1 97.62 193 TRP A CA 1
ATOM 1519 C C . TRP A 1 193 ? -7.988 25.781 7.969 1 97.62 193 TRP A C 1
ATOM 1521 O O . TRP A 1 193 ? -8.086 26.703 7.152 1 97.62 193 TRP A O 1
ATOM 1531 N N . SER A 1 194 ? -7.266 25.859 9.031 1 96.88 194 SER A N 1
ATOM 1532 C CA . SER A 1 194 ? -6.285 26.922 9.258 1 96.88 194 SER A CA 1
ATOM 1533 C C . SER A 1 194 ? -4.902 26.344 9.539 1 96.88 194 SER A C 1
ATOM 1535 O O . SER A 1 194 ? -4.781 25.266 10.133 1 96.88 194 SER A O 1
ATOM 1537 N N . LEU A 1 195 ? -3.924 27.031 9.094 1 98.19 195 LEU A N 1
ATOM 1538 C CA . LEU A 1 195 ? -2.545 26.578 9.242 1 98.19 195 LEU A CA 1
ATOM 1539 C C . LEU A 1 195 ? -1.773 27.5 10.188 1 98.19 195 LEU A C 1
ATOM 1541 O O . LEU A 1 195 ? -1.945 28.719 10.156 1 98.19 195 LEU A O 1
ATOM 1545 N N . GLU A 1 196 ? -0.988 26.891 11.008 1 97.56 196 GLU A N 1
ATOM 1546 C CA . GLU A 1 196 ? -0.106 27.625 11.914 1 97.56 196 GLU A CA 1
ATOM 1547 C C . GLU A 1 196 ? 1.312 27.047 11.883 1 97.56 196 GLU A C 1
ATOM 1549 O O . GLU A 1 196 ? 1.517 25.859 12.133 1 97.56 196 GLU A O 1
ATOM 1554 N N . ALA A 1 197 ? 2.234 27.891 11.602 1 98.25 197 ALA A N 1
ATOM 1555 C CA . ALA A 1 197 ? 3.637 27.484 11.617 1 98.25 197 ALA A CA 1
ATOM 1556 C C . ALA A 1 197 ? 4.176 27.438 13.047 1 98.25 197 ALA A C 1
ATOM 1558 O O . ALA A 1 197 ? 3.824 28.281 13.875 1 98.25 197 ALA A O 1
ATOM 1559 N N . ARG A 1 198 ? 5.004 26.453 13.281 1 97.38 198 ARG A N 1
ATOM 1560 C CA . ARG A 1 198 ? 5.676 26.297 14.57 1 97.38 198 ARG A CA 1
ATOM 1561 C C . ARG A 1 198 ? 7.18 26.141 14.391 1 97.38 198 ARG A C 1
ATOM 1563 O O . ARG A 1 198 ? 7.629 25.547 13.398 1 97.38 198 ARG A O 1
ATOM 1570 N N . MET B 1 1 ? -10.203 -23.094 7.84 1 93.75 1 MET B N 1
ATOM 1571 C CA . MET B 1 1 ? -10.203 -21.641 7.656 1 93.75 1 MET B CA 1
ATOM 1572 C C . MET B 1 1 ? -10.609 -21.266 6.234 1 93.75 1 MET B C 1
ATOM 1574 O O . MET B 1 1 ? -10.125 -21.859 5.27 1 93.75 1 MET B O 1
ATOM 1578 N N . TYR B 1 2 ? -11.539 -20.375 6.051 1 97 2 TYR B N 1
ATOM 1579 C CA . TYR B 1 2 ? -11.953 -19.922 4.719 1 97 2 TYR B CA 1
ATOM 1580 C C . TYR B 1 2 ? -11.133 -18.719 4.27 1 97 2 TYR B C 1
ATOM 1582 O O . TYR B 1 2 ? -11.086 -17.703 4.957 1 97 2 TYR B O 1
ATOM 1590 N N . VAL B 1 3 ? -10.531 -18.812 3.059 1 97.88 3 VAL B N 1
ATOM 1591 C CA . VAL B 1 3 ? -9.602 -17.766 2.633 1 97.88 3 VAL B CA 1
ATOM 1592 C C . VAL B 1 3 ? -10.086 -17.141 1.326 1 97.88 3 VAL B C 1
ATOM 1594 O O . VAL B 1 3 ? -9.531 -16.141 0.862 1 97.88 3 VAL B O 1
ATOM 1597 N N . GLY B 1 4 ? -11.172 -17.672 0.75 1 96.56 4 GLY B N 1
ATOM 1598 C CA . GLY B 1 4 ? -11.531 -17.25 -0.596 1 96.56 4 GLY B CA 1
ATOM 1599 C C . GLY B 1 4 ? -10.484 -17.625 -1.633 1 96.56 4 GLY B C 1
ATOM 1600 O O . GLY B 1 4 ? -10.164 -18.797 -1.801 1 96.56 4 GLY B O 1
ATOM 1601 N N . ARG B 1 5 ? -9.938 -16.656 -2.277 1 98 5 ARG B N 1
ATOM 1602 C CA . ARG B 1 5 ? -8.836 -16.875 -3.213 1 98 5 ARG B CA 1
ATOM 1603 C C . ARG B 1 5 ? -7.504 -16.484 -2.592 1 98 5 ARG B C 1
ATOM 1605 O O . ARG B 1 5 ? -7.461 -15.664 -1.666 1 98 5 ARG B O 1
ATOM 1612 N N . PHE B 1 6 ? -6.406 -17.109 -3.104 1 98.88 6 PHE B N 1
ATOM 1613 C CA . PHE B 1 6 ? -5.145 -16.797 -2.441 1 98.88 6 PHE B CA 1
ATOM 1614 C C . PHE B 1 6 ? -3.98 -16.906 -3.42 1 98.88 6 PHE B C 1
ATOM 1616 O O . PHE B 1 6 ? -4.094 -17.547 -4.465 1 98.88 6 PHE B O 1
ATOM 1623 N N . LEU B 1 7 ? -2.951 -16.234 -3.098 1 98.94 7 LEU B N 1
ATOM 1624 C CA . LEU B 1 7 ? -1.644 -16.281 -3.742 1 98.94 7 LEU B CA 1
ATOM 1625 C C . LEU B 1 7 ? -0.582 -16.797 -2.779 1 98.94 7 LEU B C 1
ATOM 1627 O O . LEU B 1 7 ? -0.569 -16.438 -1.604 1 98.94 7 LEU B O 1
ATOM 1631 N N . LEU B 1 8 ? 0.177 -17.672 -3.234 1 98.62 8 LEU B N 1
ATOM 1632 C CA . LEU B 1 8 ? 1.352 -18.188 -2.539 1 98.62 8 LEU B CA 1
ATOM 1633 C C . LEU B 1 8 ? 2.596 -18.078 -3.414 1 98.62 8 LEU B C 1
ATOM 1635 O O . LEU B 1 8 ? 2.566 -18.453 -4.59 1 98.62 8 LEU B O 1
ATOM 1639 N N . ALA B 1 9 ? 3.684 -17.547 -2.877 1 98.06 9 ALA B N 1
ATOM 1640 C CA . ALA B 1 9 ? 4.895 -17.422 -3.686 1 98.06 9 ALA B CA 1
ATOM 1641 C C . ALA B 1 9 ? 6.145 -17.484 -2.814 1 98.06 9 ALA B C 1
ATOM 1643 O O . ALA B 1 9 ? 6.156 -16.953 -1.699 1 98.06 9 ALA B O 1
ATOM 1644 N N . GLY B 1 10 ? 7.18 -18.094 -3.357 1 98.5 10 GLY B N 1
ATOM 1645 C CA . GLY B 1 10 ? 8.461 -18.203 -2.676 1 98.5 10 GLY B CA 1
ATOM 1646 C C . GLY B 1 10 ? 9.414 -19.156 -3.361 1 98.5 10 GLY B C 1
ATOM 1647 O O . GLY B 1 10 ? 9.43 -19.266 -4.59 1 98.5 10 GLY B O 1
ATOM 1648 N N . LYS B 1 11 ? 10.297 -19.703 -2.559 1 98.19 11 LYS B N 1
ATOM 1649 C CA . LYS B 1 11 ? 11.258 -20.688 -3.045 1 98.19 11 LYS B CA 1
ATOM 1650 C C . LYS B 1 11 ? 11.203 -21.969 -2.217 1 98.19 11 LYS B C 1
ATOM 1652 O O . LYS B 1 11 ? 11.133 -21.922 -0.987 1 98.19 11 LYS B O 1
ATOM 1657 N N . LEU B 1 12 ? 11.195 -23.078 -2.898 1 97.44 12 LEU B N 1
ATOM 1658 C CA . LEU B 1 12 ? 11.312 -24.359 -2.199 1 97.44 12 LEU B CA 1
ATOM 1659 C C . LEU B 1 12 ? 12.672 -24.469 -1.517 1 97.44 12 LEU B C 1
ATOM 1661 O O . LEU B 1 12 ? 13.547 -23.625 -1.72 1 97.44 12 LEU B O 1
ATOM 1665 N N . GLU B 1 13 ? 12.828 -25.531 -0.724 1 97.12 13 GLU B N 1
ATOM 1666 C CA . GLU B 1 13 ? 14.062 -25.734 0.033 1 97.12 13 GLU B CA 1
ATOM 1667 C C . GLU B 1 13 ? 15.266 -25.844 -0.896 1 97.12 13 GLU B C 1
ATOM 1669 O O . GLU B 1 13 ? 16.375 -25.422 -0.537 1 97.12 13 GLU B O 1
ATOM 1674 N N . ASP B 1 14 ? 15.016 -26.312 -2.074 1 95.75 14 ASP B N 1
ATOM 1675 C CA . ASP B 1 14 ? 16.125 -26.5 -3 1 95.75 14 ASP B CA 1
ATOM 1676 C C . ASP B 1 14 ? 16.391 -25.25 -3.83 1 95.75 14 ASP B C 1
ATOM 1678 O O . ASP B 1 14 ? 17.188 -25.281 -4.77 1 95.75 14 ASP B O 1
ATOM 1682 N N . GLY B 1 15 ? 15.625 -24.219 -3.607 1 96.44 15 GLY B N 1
ATOM 1683 C CA . GLY B 1 15 ? 15.852 -22.938 -4.266 1 96.44 15 GLY B CA 1
ATOM 1684 C C . GLY B 1 15 ? 14.945 -22.719 -5.465 1 96.44 15 GLY B C 1
ATOM 1685 O O . GLY B 1 15 ? 14.969 -21.641 -6.078 1 96.44 15 GLY B O 1
ATOM 1686 N N . THR B 1 16 ? 14.133 -23.719 -5.758 1 96.81 16 THR B N 1
ATOM 1687 C CA . THR B 1 16 ? 13.234 -23.609 -6.906 1 96.81 16 THR B CA 1
ATOM 1688 C C . THR B 1 16 ? 12.141 -22.578 -6.641 1 96.81 16 THR B C 1
ATOM 1690 O O . THR B 1 16 ? 11.367 -22.719 -5.691 1 96.81 16 THR B O 1
ATOM 1693 N N . PRO B 1 17 ? 12.039 -21.516 -7.488 1 98.19 17 PRO B N 1
ATOM 1694 C CA . PRO B 1 17 ? 10.914 -20.594 -7.336 1 98.19 17 PRO B CA 1
ATOM 1695 C C . PRO B 1 17 ? 9.57 -21.25 -7.66 1 98.19 17 PRO B C 1
ATOM 1697 O O . PRO B 1 17 ? 9.469 -22.016 -8.625 1 98.19 17 PRO B O 1
ATOM 1700 N N . ILE B 1 18 ? 8.633 -21.016 -6.824 1 98.44 18 ILE B N 1
ATOM 1701 C CA . ILE B 1 18 ? 7.293 -21.562 -6.988 1 98.44 18 ILE B CA 1
ATOM 1702 C C . ILE B 1 18 ? 6.25 -20.484 -6.68 1 98.44 18 ILE B C 1
ATOM 1704 O O . ILE B 1 18 ? 6.516 -19.562 -5.914 1 98.44 18 ILE B O 1
ATOM 1708 N N . ALA B 1 19 ? 5.117 -20.547 -7.316 1 98.69 19 ALA B N 1
ATOM 1709 C CA . ALA B 1 19 ? 3.967 -19.688 -7.02 1 98.69 19 ALA B CA 1
ATOM 1710 C C . ALA B 1 19 ? 2.656 -20.438 -7.273 1 98.69 19 ALA B C 1
ATOM 1712 O O . ALA B 1 19 ? 2.588 -21.312 -8.141 1 98.69 19 ALA B O 1
ATOM 1713 N N . VAL B 1 20 ? 1.662 -20.109 -6.492 1 98.88 20 VAL B N 1
ATOM 1714 C CA . VAL B 1 20 ? 0.36 -20.766 -6.578 1 98.88 20 VAL B CA 1
ATOM 1715 C C . VAL B 1 20 ? -0.748 -19.703 -6.562 1 98.88 20 VAL B C 1
ATOM 1717 O O . VAL B 1 20 ? -0.693 -18.75 -5.781 1 98.88 20 VAL B O 1
ATOM 1720 N N . TYR B 1 21 ? -1.656 -19.812 -7.449 1 98.88 21 TYR B N 1
ATOM 1721 C CA . TYR B 1 21 ? -2.975 -19.203 -7.301 1 98.88 21 TYR B CA 1
ATOM 1722 C C . TYR B 1 21 ? -4.027 -20.25 -6.98 1 98.88 21 TYR B C 1
ATOM 1724 O O . TYR B 1 21 ? -4.078 -21.312 -7.621 1 98.88 21 TYR B O 1
ATOM 1732 N N . GLY B 1 22 ? -4.879 -19.984 -5.941 1 98.62 22 GLY B N 1
ATOM 1733 C CA . GLY B 1 22 ? -5.891 -20.953 -5.559 1 98.62 22 GLY B CA 1
ATOM 1734 C C . GLY B 1 22 ? -7.25 -20.328 -5.305 1 98.62 22 GLY B C 1
ATOM 1735 O O . GLY B 1 22 ? -7.348 -19.156 -4.969 1 98.62 22 GLY B O 1
ATOM 1736 N N . VAL B 1 23 ? -8.242 -21.172 -5.461 1 97.69 23 VAL B N 1
ATOM 1737 C CA . VAL B 1 23 ? -9.641 -20.781 -5.273 1 97.69 23 VAL B CA 1
ATOM 1738 C C . VAL B 1 23 ? -10.289 -21.656 -4.207 1 97.69 23 VAL B C 1
ATOM 1740 O O . VAL B 1 23 ? -10.305 -22.891 -4.332 1 97.69 23 VAL B O 1
ATOM 1743 N N . CYS B 1 24 ? -10.711 -21.062 -3.197 1 96.94 24 CYS B N 1
ATOM 1744 C CA . CYS B 1 24 ? -11.672 -21.609 -2.258 1 96.94 24 CYS B CA 1
ATOM 1745 C C . CYS B 1 24 ? -13.016 -20.906 -2.373 1 96.94 24 CYS B C 1
ATOM 1747 O O . CYS B 1 24 ? -13.086 -19.672 -2.346 1 96.94 24 CYS B O 1
ATOM 1749 N N . SER B 1 25 ? -14.031 -21.641 -2.578 1 93.38 25 SER B N 1
ATOM 1750 C CA . SER B 1 25 ? -15.32 -21 -2.793 1 93.38 25 SER B CA 1
ATOM 1751 C C . SER B 1 25 ? -16.453 -21.812 -2.16 1 93.38 25 SER B C 1
ATOM 1753 O O . SER B 1 25 ? -16.516 -23.031 -2.312 1 93.38 25 SER B O 1
ATOM 1755 N N . ARG B 1 26 ? -17.469 -21.172 -1.51 1 86.69 26 ARG B N 1
ATOM 1756 C CA . ARG B 1 26 ? -18.672 -21.766 -0.949 1 86.69 26 ARG B CA 1
ATOM 1757 C C . ARG B 1 26 ? -19.812 -21.719 -1.955 1 86.69 26 ARG B C 1
ATOM 1759 O O . ARG B 1 26 ? -20.688 -22.609 -1.95 1 86.69 26 ARG B O 1
ATOM 1766 N N . SER B 1 27 ? -19.75 -20.734 -2.811 1 77.69 27 SER B N 1
ATOM 1767 C CA . SER B 1 27 ? -20.906 -20.438 -3.65 1 77.69 27 SER B CA 1
ATOM 1768 C C . SER B 1 27 ? -20.734 -21 -5.055 1 77.69 27 SER B C 1
ATOM 1770 O O . SER B 1 27 ? -21.719 -21.312 -5.73 1 77.69 27 SER B O 1
ATOM 1772 N N . PHE B 1 28 ? -19.625 -21.031 -5.523 1 77.25 28 PHE B N 1
ATOM 1773 C CA . PHE B 1 28 ? -19.359 -21.484 -6.883 1 77.25 28 PHE B CA 1
ATOM 1774 C C . PHE B 1 28 ? -18.25 -22.531 -6.895 1 77.25 28 PHE B C 1
ATOM 1776 O O . PHE B 1 28 ? -17.172 -22.297 -7.434 1 77.25 28 PHE B O 1
ATOM 1783 N N . SER B 1 29 ? -18.578 -23.609 -6.559 1 80.81 29 SER B N 1
ATOM 1784 C CA . SER B 1 29 ? -17.578 -24.672 -6.395 1 80.81 29 SER B CA 1
ATOM 1785 C C . SER B 1 29 ? -17.375 -25.438 -7.691 1 80.81 29 SER B C 1
ATOM 1787 O O . SER B 1 29 ? -16.438 -26.234 -7.805 1 80.81 29 SER B O 1
ATOM 1789 N N . ASP B 1 30 ? -18.156 -25.125 -8.648 1 86.31 30 ASP B N 1
ATOM 1790 C CA . ASP B 1 30 ? -18.047 -25.875 -9.891 1 86.31 30 ASP B CA 1
ATOM 1791 C C . ASP B 1 30 ? -17.203 -25.141 -10.922 1 86.31 30 ASP B C 1
ATOM 1793 O O . ASP B 1 30 ? -17.703 -24.75 -11.984 1 86.31 30 ASP B O 1
ATOM 1797 N N . ARG B 1 31 ? -15.984 -24.875 -10.562 1 91.81 31 ARG B N 1
ATOM 1798 C CA . ARG B 1 31 ? -15 -24.25 -11.438 1 91.81 31 ARG B CA 1
ATOM 1799 C C . ARG B 1 31 ? -13.711 -25.062 -11.477 1 91.81 31 ARG B C 1
ATOM 1801 O O . ARG B 1 31 ? -13.453 -25.875 -10.594 1 91.81 31 ARG B O 1
ATOM 1808 N N . ARG B 1 32 ? -12.969 -24.875 -12.484 1 95 32 ARG B N 1
ATOM 1809 C CA . ARG B 1 32 ? -11.648 -25.484 -12.633 1 95 32 ARG B CA 1
ATOM 1810 C C . ARG B 1 32 ? -10.672 -24.531 -13.297 1 95 32 ARG B C 1
ATOM 1812 O O . ARG B 1 32 ? -11.062 -23.469 -13.773 1 95 32 ARG B O 1
ATOM 1819 N N . ILE B 1 33 ? -9.414 -24.891 -13.305 1 97.5 33 ILE B N 1
ATOM 1820 C CA . ILE B 1 33 ? -8.391 -24.109 -14 1 97.5 33 ILE B CA 1
ATOM 1821 C C . ILE B 1 33 ? -7.914 -24.875 -15.234 1 97.5 33 ILE B C 1
ATOM 1823 O O . ILE B 1 33 ? -7.656 -26.078 -15.172 1 97.5 33 ILE B O 1
ATOM 1827 N N . GLU B 1 34 ? -7.844 -24.141 -16.266 1 97.12 34 GLU B N 1
ATOM 1828 C CA . GLU B 1 34 ? -7.281 -24.656 -17.516 1 97.12 34 GLU B CA 1
ATOM 1829 C C . GLU B 1 34 ? -5.965 -23.953 -17.844 1 97.12 34 GLU B C 1
ATOM 1831 O O . GLU B 1 34 ? -5.859 -22.734 -17.734 1 97.12 34 GLU B O 1
ATOM 1836 N N . VAL B 1 35 ? -4.996 -24.766 -18.25 1 98.12 35 VAL B N 1
ATOM 1837 C CA . VAL B 1 35 ? -3.707 -24.219 -18.656 1 98.12 35 VAL B CA 1
ATOM 1838 C C . VAL B 1 35 ? -3.551 -24.312 -20.172 1 98.12 35 VAL B C 1
ATOM 1840 O O . VAL B 1 35 ? -3.785 -25.359 -20.766 1 98.12 35 VAL B O 1
ATOM 1843 N N . ARG B 1 36 ? -3.252 -23.141 -20.812 1 94.56 36 ARG B N 1
ATOM 1844 C CA . ARG B 1 36 ? -3.014 -23.094 -22.25 1 94.56 36 ARG B CA 1
ATOM 1845 C C . ARG B 1 36 ? -1.921 -22.094 -22.594 1 94.56 36 ARG B C 1
ATOM 1847 O O . ARG B 1 36 ? -2.033 -20.906 -22.266 1 94.56 36 ARG B O 1
ATOM 1854 N N . GLU B 1 37 ? -0.786 -22.5 -23.328 1 90.69 37 GLU B N 1
ATOM 1855 C CA . GLU B 1 37 ? 0.195 -21.625 -23.953 1 90.69 37 GLU B CA 1
ATOM 1856 C C . GLU B 1 37 ? 0.75 -20.625 -22.938 1 90.69 37 GLU B C 1
ATOM 1858 O O . GLU B 1 37 ? 0.764 -19.422 -23.203 1 90.69 37 GLU B O 1
ATOM 1863 N N . GLY B 1 38 ? 1.067 -21.031 -21.766 1 93.5 38 GLY B N 1
ATOM 1864 C CA . GLY B 1 38 ? 1.706 -20.156 -20.781 1 93.5 38 GLY B CA 1
ATOM 1865 C C . GLY B 1 38 ? 0.72 -19.312 -20.016 1 93.5 38 GLY B C 1
ATOM 1866 O O . GLY B 1 38 ? 1.085 -18.266 -19.484 1 93.5 38 GLY B O 1
ATOM 1867 N N . ALA B 1 39 ? -0.535 -19.656 -20.094 1 98.06 39 ALA B N 1
ATOM 1868 C CA . ALA B 1 39 ? -1.604 -18.969 -19.359 1 98.06 39 ALA B CA 1
ATOM 1869 C C . ALA B 1 39 ? -2.506 -19.984 -18.656 1 98.06 39 ALA B C 1
ATOM 1871 O O . ALA B 1 39 ? -2.508 -21.172 -18.984 1 98.06 39 ALA B O 1
ATOM 1872 N N . ALA B 1 40 ? -3.146 -19.5 -17.688 1 98.69 40 ALA B N 1
ATOM 1873 C CA . ALA B 1 40 ? -4.141 -20.312 -16.984 1 98.69 40 ALA B CA 1
ATOM 1874 C C . ALA B 1 40 ? -5.445 -19.531 -16.797 1 98.69 40 ALA B C 1
ATOM 1876 O O . ALA B 1 40 ? -5.426 -18.312 -16.609 1 98.69 40 ALA B O 1
ATOM 1877 N N . PHE B 1 41 ? -6.57 -20.266 -16.812 1 97.19 41 PHE B N 1
ATOM 1878 C CA . PHE B 1 41 ? -7.902 -19.672 -16.781 1 97.19 41 PHE B CA 1
ATOM 1879 C C . PHE B 1 41 ? -8.789 -20.391 -15.773 1 97.19 41 PHE B C 1
ATOM 1881 O O . PHE B 1 41 ? -8.789 -21.625 -15.703 1 97.19 41 PHE B O 1
ATOM 1888 N N . VAL B 1 42 ? -9.453 -19.625 -14.984 1 96.62 42 VAL B N 1
ATOM 1889 C CA . VAL B 1 42 ? -10.555 -20.188 -14.203 1 96.62 42 VAL B CA 1
ATOM 1890 C C . VAL B 1 42 ? -11.812 -20.266 -15.055 1 96.62 42 VAL B C 1
ATOM 1892 O O . VAL B 1 42 ? -12.297 -19.25 -15.57 1 96.62 42 VAL B O 1
ATOM 1895 N N . VAL B 1 43 ? -12.328 -21.438 -15.18 1 94.12 43 VAL B N 1
ATOM 1896 C CA . VAL B 1 43 ? -13.492 -21.656 -16.047 1 94.12 43 VAL B CA 1
ATOM 1897 C C . VAL B 1 43 ? -14.5 -22.547 -15.336 1 94.12 43 VAL B C 1
ATOM 1899 O O . VAL B 1 43 ? -14.141 -23.281 -14.414 1 94.12 43 VAL B O 1
ATOM 1902 N N . PRO B 1 44 ? -15.758 -22.453 -15.734 1 92.25 44 PRO B N 1
ATOM 1903 C CA . PRO B 1 44 ? -16.719 -23.406 -15.172 1 92.25 44 PRO B CA 1
ATOM 1904 C C . PRO B 1 44 ? -16.406 -24.859 -15.531 1 92.25 44 PRO B C 1
ATOM 1906 O O . PRO B 1 44 ? -15.875 -25.125 -16.609 1 92.25 44 PRO B O 1
ATOM 1909 N N . GLU B 1 45 ? -16.766 -25.781 -14.633 1 90.88 45 GLU B N 1
ATOM 1910 C CA . GLU B 1 45 ? -16.609 -27.203 -14.93 1 90.88 45 GLU B CA 1
ATOM 1911 C C . GLU B 1 45 ? -17.438 -27.625 -16.141 1 90.88 45 GLU B C 1
ATOM 1913 O O . GLU B 1 45 ? -16.969 -28.391 -16.984 1 90.88 45 GLU B O 1
ATOM 1918 N N . ASP B 1 46 ? -18.625 -27.094 -16.062 1 89.62 46 ASP B N 1
ATOM 1919 C CA . ASP B 1 46 ? -19.516 -27.281 -17.203 1 89.62 46 ASP B CA 1
ATOM 1920 C C . ASP B 1 46 ? -19.344 -26.156 -18.219 1 89.62 46 ASP B C 1
ATOM 1922 O O . ASP B 1 46 ? -19.797 -25.031 -17.984 1 89.62 46 ASP B O 1
ATOM 1926 N N . PRO B 1 47 ? -18.781 -26.438 -19.312 1 84.69 47 PRO B N 1
ATOM 1927 C CA . PRO B 1 47 ? -18.516 -25.391 -20.297 1 84.69 47 PRO B CA 1
ATOM 1928 C C . PRO B 1 47 ? -19.781 -24.703 -20.797 1 84.69 47 PRO B C 1
ATOM 1930 O O . PRO B 1 47 ? -19.719 -23.609 -21.359 1 84.69 47 PRO B O 1
ATOM 1933 N N . SER B 1 48 ? -20.875 -25.328 -20.578 1 84.94 48 SER B N 1
ATOM 1934 C CA . SER B 1 48 ? -22.125 -24.734 -21.047 1 84.94 48 SER B CA 1
ATOM 1935 C C . SER B 1 48 ? -22.672 -23.719 -20.062 1 84.94 48 SER B C 1
ATOM 1937 O O . SER B 1 48 ? -23.578 -22.953 -20.375 1 84.94 48 SER B O 1
ATOM 1939 N N . TYR B 1 49 ? -22.047 -23.797 -18.922 1 81.38 49 TYR B N 1
ATOM 1940 C CA . TYR B 1 49 ? -22.469 -22.828 -17.922 1 81.38 49 TYR B CA 1
ATOM 1941 C C . TYR B 1 49 ? -22.047 -21.422 -18.312 1 81.38 49 TYR B C 1
ATOM 1943 O O . TYR B 1 49 ? -20.859 -21.156 -18.531 1 81.38 49 TYR B O 1
ATOM 1951 N N . ILE B 1 50 ? -23.094 -20.562 -18.609 1 77.62 50 ILE B N 1
ATOM 1952 C CA . ILE B 1 50 ? -22.812 -19.188 -18.969 1 77.62 50 ILE B CA 1
ATOM 1953 C C . ILE B 1 50 ? -23.281 -18.25 -17.859 1 77.62 50 ILE B C 1
ATOM 1955 O O . ILE B 1 50 ? -24.375 -18.422 -17.312 1 77.62 50 ILE B O 1
ATOM 1959 N N . THR B 1 51 ? -22.297 -17.453 -17.297 1 76.69 51 THR B N 1
ATOM 1960 C CA . THR B 1 51 ? -22.656 -16.453 -16.297 1 76.69 51 THR B CA 1
ATOM 1961 C C . THR B 1 51 ? -22.172 -15.062 -16.719 1 76.69 51 THR B C 1
ATOM 1963 O O . THR B 1 51 ? -21.203 -14.938 -17.469 1 76.69 51 THR B O 1
ATOM 1966 N N . GLU B 1 52 ? -22.969 -14.086 -16.266 1 76.56 52 GLU B N 1
ATOM 1967 C CA . GLU B 1 52 ? -22.578 -12.703 -16.516 1 76.56 52 GLU B CA 1
ATOM 1968 C C . GLU B 1 52 ? -21.641 -12.203 -15.406 1 76.56 52 GLU B C 1
ATOM 1970 O O . GLU B 1 52 ? -21.109 -11.094 -15.492 1 76.56 52 GLU B O 1
ATOM 1975 N N . ASN B 1 53 ? -21.328 -13.047 -14.492 1 78.31 53 ASN B N 1
ATOM 1976 C CA . ASN B 1 53 ? -20.453 -12.664 -13.391 1 78.31 53 ASN B CA 1
ATOM 1977 C C . ASN B 1 53 ? -18.984 -12.656 -13.812 1 78.31 53 ASN B C 1
ATOM 1979 O O . ASN B 1 53 ? -18.406 -13.703 -14.094 1 78.31 53 ASN B O 1
ATOM 1983 N N . PRO B 1 54 ? -18.422 -11.445 -13.852 1 79.81 54 PRO B N 1
ATOM 1984 C CA . PRO B 1 54 ? -17.062 -11.352 -14.367 1 79.81 54 PRO B CA 1
ATOM 1985 C C . PRO B 1 54 ? -16.016 -11.945 -13.414 1 79.81 54 PRO B C 1
ATOM 1987 O O . PRO B 1 54 ? -14.844 -12.055 -13.766 1 79.81 54 PRO B O 1
ATOM 1990 N N . TYR B 1 55 ? -16.484 -12.414 -12.336 1 83.81 55 TYR B N 1
ATOM 1991 C CA . TYR B 1 55 ? -15.547 -12.844 -11.312 1 83.81 55 TYR B CA 1
ATOM 1992 C C . TYR B 1 55 ? -15.453 -14.367 -11.266 1 83.81 55 TYR B C 1
ATOM 1994 O O . TYR B 1 55 ? -14.703 -14.922 -10.461 1 83.81 55 TYR B O 1
ATOM 2002 N N . VAL B 1 56 ? -16.156 -15.039 -12.234 1 83.38 56 VAL B N 1
ATOM 2003 C CA . VAL B 1 56 ? -16.203 -16.5 -12.203 1 83.38 56 VAL B CA 1
ATOM 2004 C C . VAL B 1 56 ? -15.289 -17.078 -13.273 1 83.38 56 VAL B C 1
ATOM 2006 O O . VAL B 1 56 ? -14.727 -18.156 -13.102 1 83.38 56 VAL B O 1
ATOM 2009 N N . THR B 1 57 ? -15.117 -16.422 -14.336 1 90.12 57 THR B N 1
ATOM 2010 C CA . THR B 1 57 ? -14.242 -16.812 -15.43 1 90.12 57 THR B CA 1
ATOM 2011 C C . THR B 1 57 ? -13.234 -15.711 -15.734 1 90.12 57 THR B C 1
ATOM 2013 O O . THR B 1 57 ? -13.617 -14.578 -16.031 1 90.12 57 THR B O 1
ATOM 2016 N N . TYR B 1 58 ? -12.008 -16 -15.664 1 95.44 58 TYR B N 1
ATOM 2017 C CA . TYR B 1 58 ? -10.969 -15.008 -15.883 1 95.44 58 TYR B CA 1
ATOM 2018 C C . TYR B 1 58 ? -9.602 -15.664 -16.047 1 95.44 58 TYR B C 1
ATOM 2020 O O . TYR B 1 58 ? -9.422 -16.828 -15.688 1 95.44 58 TYR B O 1
ATOM 2028 N N . THR B 1 59 ? -8.695 -14.883 -16.656 1 97.75 59 THR B N 1
ATOM 2029 C CA . THR B 1 59 ? -7.297 -15.297 -16.719 1 97.75 59 THR B CA 1
ATOM 2030 C C . THR B 1 59 ? -6.625 -15.117 -15.359 1 97.75 59 THR B C 1
ATOM 2032 O O . THR B 1 59 ? -6.59 -14.016 -14.812 1 97.75 59 THR B O 1
ATOM 2035 N N . CYS B 1 60 ? -6.094 -16.219 -14.82 1 98.62 60 CYS B N 1
ATOM 2036 C CA . CYS B 1 60 ? -5.508 -16.078 -13.492 1 98.62 60 CYS B CA 1
ATOM 2037 C C . CYS B 1 60 ? -3.986 -16.109 -13.555 1 98.62 60 CYS B C 1
ATOM 2039 O O . CYS B 1 60 ? -3.311 -15.781 -12.578 1 98.62 60 CYS B O 1
ATOM 2041 N N . ALA B 1 61 ? -3.406 -16.484 -14.719 1 98.88 61 ALA B N 1
ATOM 2042 C CA . ALA B 1 61 ? -1.953 -16.531 -14.852 1 98.88 61 ALA B CA 1
ATOM 2043 C C . ALA B 1 61 ? -1.522 -16.203 -16.281 1 98.88 61 ALA B C 1
ATOM 2045 O O . ALA B 1 61 ? -2.18 -16.594 -17.25 1 98.88 61 ALA B O 1
ATOM 2046 N N . ARG B 1 62 ? -0.475 -15.484 -16.375 1 98.81 62 ARG B N 1
ATOM 2047 C CA . ARG B 1 62 ? 0.22 -15.234 -17.625 1 98.81 62 ARG B CA 1
ATOM 2048 C C . ARG B 1 62 ? 1.732 -15.305 -17.438 1 98.81 62 ARG B C 1
ATOM 2050 O O . ARG B 1 62 ? 2.264 -14.82 -16.438 1 98.81 62 ARG B O 1
ATOM 2057 N N . ILE B 1 63 ? 2.393 -15.945 -18.391 1 98.5 63 ILE B N 1
ATOM 2058 C CA . ILE B 1 63 ? 3.848 -15.883 -18.453 1 98.5 63 ILE B CA 1
ATOM 2059 C C . ILE B 1 63 ? 4.27 -14.906 -19.547 1 98.5 63 ILE B C 1
ATOM 2061 O O . ILE B 1 63 ? 3.805 -14.992 -20.688 1 98.5 63 ILE B O 1
ATOM 2065 N N . VAL B 1 64 ? 5.039 -13.922 -19.203 1 97.44 64 VAL B N 1
ATOM 2066 C CA . VAL B 1 64 ? 5.594 -12.93 -20.125 1 97.44 64 VAL B CA 1
ATOM 2067 C C . VAL B 1 64 ? 7.113 -12.883 -19.984 1 97.44 64 VAL B C 1
ATOM 2069 O O . VAL B 1 64 ? 7.637 -12.273 -19.047 1 97.44 64 VAL B O 1
ATOM 2072 N N . ASP B 1 65 ? 7.809 -13.43 -21.031 1 95.25 65 ASP B N 1
ATOM 2073 C CA . ASP B 1 65 ? 9.258 -13.531 -20.938 1 95.25 65 ASP B CA 1
ATOM 2074 C C . ASP B 1 65 ? 9.68 -14.211 -19.625 1 95.25 65 ASP B C 1
ATOM 2076 O O . ASP B 1 65 ? 9.32 -15.367 -19.391 1 95.25 65 ASP B O 1
ATOM 2080 N N . GLU B 1 66 ? 10.367 -13.531 -18.828 1 96.25 66 GLU B N 1
ATOM 2081 C CA . GLU B 1 66 ? 10.859 -14.156 -17.594 1 96.25 66 GLU B CA 1
ATOM 2082 C C . GLU B 1 66 ? 9.867 -13.992 -16.453 1 96.25 66 GLU B C 1
ATOM 2084 O O . GLU B 1 66 ? 10.07 -14.539 -15.367 1 96.25 66 GLU B O 1
ATOM 2089 N N . PHE B 1 67 ? 8.773 -13.32 -16.688 1 98.19 67 PHE B N 1
ATOM 2090 C CA . PHE B 1 67 ? 7.883 -12.961 -15.594 1 98.19 67 PHE B CA 1
ATOM 2091 C C . PHE B 1 67 ? 6.672 -13.883 -15.555 1 98.19 67 PHE B C 1
ATOM 2093 O O . PHE B 1 67 ? 6.176 -14.305 -16.594 1 98.19 67 PHE B O 1
ATOM 2100 N N . LEU B 1 68 ? 6.223 -14.164 -14.359 1 98.81 68 LEU B N 1
ATOM 2101 C CA . LEU B 1 68 ? 4.941 -14.789 -14.062 1 98.81 68 LEU B CA 1
ATOM 2102 C C . LEU B 1 68 ? 3.98 -13.789 -13.422 1 98.81 68 LEU B C 1
ATOM 2104 O O . LEU B 1 68 ? 4.355 -13.07 -12.5 1 98.81 68 LEU B O 1
ATOM 2108 N N . VAL B 1 69 ? 2.779 -13.703 -13.93 1 98.94 69 VAL B N 1
ATOM 2109 C CA . VAL B 1 69 ? 1.711 -12.891 -13.359 1 98.94 69 VAL B CA 1
ATOM 2110 C C . VAL B 1 69 ? 0.608 -13.789 -12.812 1 98.94 69 VAL B C 1
ATOM 2112 O O . VAL B 1 69 ? 0.131 -14.688 -13.508 1 98.94 69 VAL B O 1
ATOM 2115 N N . LEU B 1 70 ? 0.205 -13.633 -11.578 1 98.94 70 LEU B N 1
ATOM 2116 C CA . LEU B 1 70 ? -0.941 -14.289 -10.969 1 98.94 70 LEU B CA 1
ATOM 2117 C C . LEU B 1 70 ? -1.861 -13.273 -10.297 1 98.94 70 LEU B C 1
ATOM 2119 O O . LEU B 1 70 ? -1.399 -12.422 -9.539 1 98.94 70 LEU B O 1
ATOM 2123 N N . THR B 1 71 ? -3.15 -13.312 -10.547 1 98.88 71 THR B N 1
ATOM 2124 C CA . THR B 1 71 ? -4.113 -12.469 -9.844 1 98.88 71 THR B CA 1
ATOM 2125 C C . THR B 1 71 ? -5.434 -13.211 -9.648 1 98.88 71 THR B C 1
ATOM 2127 O O . THR B 1 71 ? -5.629 -14.297 -10.195 1 98.88 71 THR B O 1
ATOM 2130 N N . ASN B 1 72 ? -6.297 -12.547 -8.906 1 98.44 72 ASN B N 1
ATOM 2131 C CA . ASN B 1 72 ? -7.594 -13.172 -8.648 1 98.44 72 ASN B CA 1
ATOM 2132 C C . ASN B 1 72 ? -8.672 -12.602 -9.57 1 98.44 72 ASN B C 1
ATOM 2134 O O . ASN B 1 72 ? -9.859 -12.641 -9.234 1 98.44 72 ASN B O 1
ATOM 2138 N N . GLY B 1 73 ? -8.156 -12.023 -10.727 1 96.94 73 GLY B N 1
ATOM 2139 C CA . GLY B 1 73 ? -9.227 -11.5 -11.555 1 96.94 73 GLY B CA 1
ATOM 2140 C C . GLY B 1 73 ? -8.742 -10.93 -12.867 1 96.94 73 GLY B C 1
ATOM 2141 O O . GLY B 1 73 ? -7.715 -11.359 -13.398 1 96.94 73 GLY B O 1
ATOM 2142 N N . ALA B 1 74 ? -9.516 -10.031 -13.398 1 96 74 ALA B N 1
ATOM 2143 C CA . ALA B 1 74 ? -9.391 -9.531 -14.766 1 96 74 ALA B CA 1
ATOM 2144 C C . ALA B 1 74 ? -8.133 -8.68 -14.922 1 96 74 ALA B C 1
ATOM 2146 O O . ALA B 1 74 ? -7.75 -8.328 -16.047 1 96 74 ALA B O 1
ATOM 2147 N N . GLN B 1 75 ? -7.438 -8.375 -13.867 1 98.25 75 GLN B N 1
ATOM 2148 C CA . GLN B 1 75 ? -6.266 -7.516 -13.953 1 98.25 75 GLN B CA 1
ATOM 2149 C C . GLN B 1 75 ? -5.055 -8.281 -14.477 1 98.25 75 GLN B C 1
ATOM 2151 O O . GLN B 1 75 ? -4.035 -7.68 -14.82 1 98.25 75 GLN B O 1
ATOM 2156 N N . THR B 1 76 ? -5.152 -9.594 -14.617 1 98.75 76 THR B N 1
ATOM 2157 C CA . THR B 1 76 ? -4.023 -10.398 -15.062 1 98.75 76 THR B CA 1
ATOM 2158 C C . THR B 1 76 ? -3.559 -9.953 -16.453 1 98.75 76 THR B C 1
ATOM 2160 O O . THR B 1 76 ? -2.377 -9.656 -16.641 1 98.75 76 THR B O 1
ATOM 2163 N N . ASP B 1 77 ? -4.473 -9.859 -17.344 1 98.5 77 ASP B N 1
ATOM 2164 C CA . ASP B 1 77 ? -4.109 -9.586 -18.734 1 98.5 77 ASP B CA 1
ATOM 2165 C C . ASP B 1 77 ? -3.553 -8.172 -18.891 1 98.5 77 ASP B C 1
ATOM 2167 O O . ASP B 1 77 ? -2.492 -7.973 -19.484 1 98.5 77 ASP B O 1
ATOM 2171 N N . PRO B 1 78 ? -4.227 -7.188 -18.328 1 98.81 78 PRO B N 1
ATOM 2172 C CA . PRO B 1 78 ? -3.641 -5.848 -18.453 1 98.81 78 PRO B CA 1
ATOM 2173 C C . PRO B 1 78 ? -2.271 -5.734 -17.797 1 98.81 78 PRO B C 1
ATOM 2175 O O . PRO B 1 78 ? -1.409 -4.992 -18.266 1 98.81 78 PRO B O 1
ATOM 2178 N N . ILE B 1 79 ? -2.002 -6.387 -16.688 1 98.94 79 ILE B N 1
ATOM 2179 C CA . ILE B 1 79 ? -0.678 -6.395 -16.078 1 98.94 79 ILE B CA 1
ATOM 2180 C C . ILE B 1 79 ? 0.334 -7.012 -17.047 1 98.94 79 ILE B C 1
ATOM 2182 O O . ILE B 1 79 ? 1.406 -6.445 -17.281 1 98.94 79 ILE B O 1
ATOM 2186 N N . ALA B 1 80 ? -0.049 -8.133 -17.609 1 98.81 80 ALA B N 1
ATOM 2187 C CA . ALA B 1 80 ? 0.825 -8.82 -18.547 1 98.81 80 ALA B CA 1
ATOM 2188 C C . ALA B 1 80 ? 1.129 -7.938 -19.766 1 98.81 80 ALA B C 1
ATOM 2190 O O . ALA B 1 80 ? 2.27 -7.883 -20.219 1 98.81 80 ALA B O 1
ATOM 2191 N N . ASP B 1 81 ? 0.088 -7.305 -20.266 1 98.81 81 ASP B N 1
ATOM 2192 C CA . ASP B 1 81 ? 0.256 -6.426 -21.422 1 98.81 81 ASP B CA 1
ATOM 2193 C C . ASP B 1 81 ? 1.262 -5.316 -21.109 1 98.81 81 ASP B C 1
ATOM 2195 O O . ASP B 1 81 ? 2.078 -4.965 -21.969 1 98.81 81 ASP B O 1
ATOM 2199 N N . LYS B 1 82 ? 1.174 -4.75 -19.938 1 98.75 82 LYS B N 1
ATOM 2200 C CA . LYS B 1 82 ? 2.125 -3.717 -19.547 1 98.75 82 LYS B CA 1
ATOM 2201 C C . LYS B 1 82 ? 3.549 -4.266 -19.5 1 98.75 82 LYS B C 1
ATOM 2203 O O . LYS B 1 82 ? 4.484 -3.613 -19.969 1 98.75 82 LYS B O 1
ATOM 2208 N N . LEU B 1 83 ? 3.705 -5.395 -18.969 1 98.56 83 LEU B N 1
ATOM 2209 C CA . LEU B 1 83 ? 5.02 -6.031 -18.938 1 98.56 83 LEU B CA 1
ATOM 2210 C C . LEU B 1 83 ? 5.562 -6.215 -20.359 1 98.56 83 LEU B C 1
ATOM 2212 O O . LEU B 1 83 ? 6.73 -5.918 -20.625 1 98.56 83 LEU B O 1
ATOM 2216 N N . GLU B 1 84 ? 4.715 -6.707 -21.156 1 98.06 84 GLU B N 1
ATOM 2217 C CA . GLU B 1 84 ? 5.109 -6.953 -22.547 1 98.06 84 GLU B CA 1
ATOM 2218 C C . GLU B 1 84 ? 5.57 -5.668 -23.219 1 98.06 84 GLU B C 1
ATOM 2220 O O . GLU B 1 84 ? 6.449 -5.695 -24.078 1 98.06 84 GLU B O 1
ATOM 2225 N N . SER B 1 85 ? 4.996 -4.617 -22.812 1 98.12 85 SER B N 1
ATOM 2226 C CA . SER B 1 85 ? 5.316 -3.32 -23.406 1 98.12 85 SER B CA 1
ATOM 2227 C C . SER B 1 85 ? 6.566 -2.717 -22.781 1 98.12 85 SER B C 1
ATOM 2229 O O . SER B 1 85 ? 6.957 -1.596 -23.109 1 98.12 85 SER B O 1
ATOM 2231 N N . GLY B 1 86 ? 7.133 -3.387 -21.812 1 98.12 86 GLY B N 1
ATOM 2232 C CA . GLY B 1 86 ? 8.398 -2.955 -21.25 1 98.12 86 GLY B CA 1
ATOM 2233 C C . GLY B 1 86 ? 8.234 -2.205 -19.938 1 98.12 86 GLY B C 1
ATOM 2234 O O . GLY B 1 86 ? 9.219 -1.705 -19.375 1 98.12 86 GLY B O 1
ATOM 2235 N N . VAL B 1 87 ? 7.008 -2.117 -19.438 1 98.44 87 VAL B N 1
ATOM 2236 C CA . VAL B 1 87 ? 6.785 -1.483 -18.141 1 98.44 87 VAL B CA 1
ATOM 2237 C C . VAL B 1 87 ? 7.387 -2.344 -17.031 1 98.44 87 VAL B C 1
ATOM 2239 O O . VAL B 1 87 ? 7.215 -3.564 -17.031 1 98.44 87 VAL B O 1
ATOM 2242 N N . PRO B 1 88 ? 8.133 -1.709 -16.109 1 98.25 88 PRO B N 1
ATOM 2243 C CA . PRO B 1 88 ? 8.711 -2.496 -15.023 1 98.25 88 PRO B CA 1
ATOM 2244 C C . PRO B 1 88 ? 7.652 -3.172 -14.148 1 98.25 88 PRO B C 1
ATOM 2246 O O . PRO B 1 88 ? 6.543 -2.652 -14.008 1 98.25 88 PRO B O 1
ATOM 2249 N N . PRO B 1 89 ? 7.945 -4.262 -13.547 1 98.69 89 PRO B N 1
ATOM 2250 C CA . PRO B 1 89 ? 6.961 -5.078 -12.828 1 98.69 89 PRO B CA 1
ATOM 2251 C C . PRO B 1 89 ? 6.23 -4.297 -11.742 1 98.69 89 PRO B C 1
ATOM 2253 O O . PRO B 1 89 ? 5.004 -4.387 -11.633 1 98.69 89 PRO B O 1
ATOM 2256 N N . ARG B 1 90 ? 6.984 -3.541 -10.922 1 98.62 90 ARG B N 1
ATOM 2257 C CA . ARG B 1 90 ? 6.359 -2.785 -9.844 1 98.62 90 ARG B CA 1
ATOM 2258 C C . ARG B 1 90 ? 5.301 -1.83 -10.383 1 98.62 90 ARG B C 1
ATOM 2260 O O . ARG B 1 90 ? 4.18 -1.779 -9.875 1 98.62 90 ARG B O 1
ATOM 2267 N N . GLU B 1 91 ? 5.68 -1.103 -11.453 1 98.69 91 GLU B N 1
ATOM 2268 C CA . GLU B 1 91 ? 4.77 -0.138 -12.07 1 98.69 91 GLU B CA 1
ATOM 2269 C C . GLU B 1 91 ? 3.576 -0.836 -12.711 1 98.69 91 GLU B C 1
ATOM 2271 O O . GLU B 1 91 ? 2.441 -0.371 -12.586 1 98.69 91 GLU B O 1
ATOM 2276 N N . ALA B 1 92 ? 3.855 -1.906 -13.391 1 98.81 92 ALA B N 1
ATOM 2277 C CA . ALA B 1 92 ? 2.791 -2.656 -14.055 1 98.81 92 ALA B CA 1
ATOM 2278 C C . ALA B 1 92 ? 1.781 -3.188 -13.047 1 98.81 92 ALA B C 1
ATOM 2280 O O . ALA B 1 92 ? 0.571 -3.021 -13.219 1 98.81 92 ALA B O 1
ATOM 2281 N N . LEU B 1 93 ? 2.297 -3.777 -11.977 1 98.88 93 LEU B N 1
ATOM 2282 C CA . LEU B 1 93 ? 1.458 -4.418 -10.969 1 98.88 93 LEU B CA 1
ATOM 2283 C C . LEU B 1 93 ? 0.613 -3.383 -10.234 1 98.88 93 LEU B C 1
ATOM 2285 O O . LEU B 1 93 ? -0.607 -3.531 -10.133 1 98.88 93 LEU B O 1
ATOM 2289 N N . VAL B 1 94 ? 1.229 -2.336 -9.742 1 98.88 94 VAL B N 1
ATOM 2290 C CA . VAL B 1 94 ? 0.562 -1.368 -8.883 1 98.88 94 VAL B CA 1
ATOM 2291 C C . VAL B 1 94 ? -0.437 -0.549 -9.695 1 98.88 94 VAL B C 1
ATOM 2293 O O . VAL B 1 94 ? -1.602 -0.421 -9.312 1 98.88 94 VAL B O 1
ATOM 2296 N N . SER B 1 95 ? 0.009 -0.043 -10.844 1 98.69 95 SER B N 1
ATOM 2297 C CA . SER B 1 95 ? -0.842 0.858 -11.617 1 98.69 95 SER B CA 1
ATOM 2298 C C . SER B 1 95 ? -2.1 0.147 -12.102 1 98.69 95 SER B C 1
ATOM 2300 O O . SER B 1 95 ? -3.201 0.695 -12.016 1 98.69 95 SER B O 1
ATOM 2302 N N . VAL B 1 96 ? -1.94 -1.041 -12.586 1 98.81 96 VAL B N 1
ATOM 2303 C CA . VAL B 1 96 ? -3.088 -1.742 -13.148 1 98.81 96 VAL B CA 1
ATOM 2304 C C . VAL B 1 96 ? -4.027 -2.188 -12.031 1 98.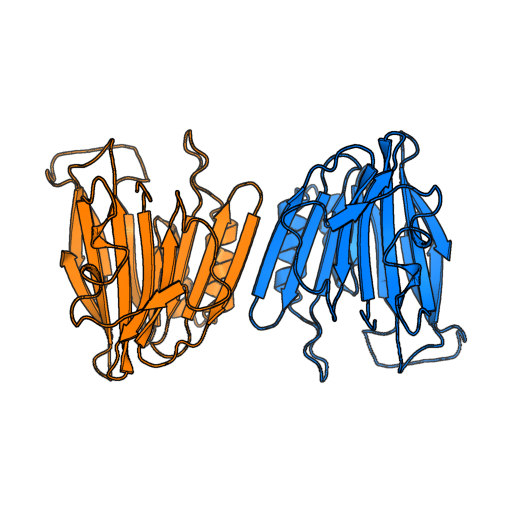81 96 VAL B C 1
ATOM 2306 O O . VAL B 1 96 ? -5.238 -1.979 -12.117 1 98.81 96 VAL B O 1
ATOM 2309 N N . THR B 1 97 ? -3.469 -2.846 -10.961 1 98.88 97 THR B N 1
ATOM 2310 C CA . THR B 1 97 ? -4.324 -3.332 -9.883 1 98.88 97 THR B CA 1
ATOM 2311 C C . THR B 1 97 ? -5.09 -2.178 -9.242 1 98.88 97 THR B C 1
ATOM 2313 O O . THR B 1 97 ? -6.281 -2.301 -8.953 1 98.88 97 THR B O 1
ATOM 2316 N N . PHE B 1 98 ? -4.387 -1.046 -9.023 1 98.88 98 PHE B N 1
ATOM 2317 C CA . PHE B 1 98 ? -5.043 0.107 -8.414 1 98.88 98 PHE B CA 1
ATOM 2318 C C . PHE B 1 98 ? -6.121 0.663 -9.336 1 98.88 98 PHE B C 1
ATOM 2320 O O . PHE B 1 98 ? -7.215 1.008 -8.875 1 98.88 98 PHE B O 1
ATOM 2327 N N . ALA B 1 99 ? -5.797 0.773 -10.648 1 98.12 99 ALA B N 1
ATOM 2328 C CA . ALA B 1 99 ? -6.766 1.292 -11.617 1 98.12 99 ALA B CA 1
ATOM 2329 C C . ALA B 1 99 ? -8.016 0.416 -11.664 1 98.12 99 ALA B C 1
ATOM 2331 O O . ALA B 1 99 ? -9.125 0.919 -11.836 1 98.12 99 ALA B O 1
ATOM 2332 N N . MET B 1 100 ? -7.828 -0.855 -11.508 1 97.56 100 MET B N 1
ATOM 2333 C CA . MET B 1 100 ? -8.953 -1.785 -11.555 1 97.56 100 MET B CA 1
ATOM 2334 C C . MET B 1 100 ? -9.719 -1.775 -10.234 1 97.56 100 MET B C 1
ATOM 2336 O O . MET B 1 100 ? -10.867 -2.221 -10.18 1 97.56 100 MET B O 1
ATOM 2340 N N . ASP B 1 101 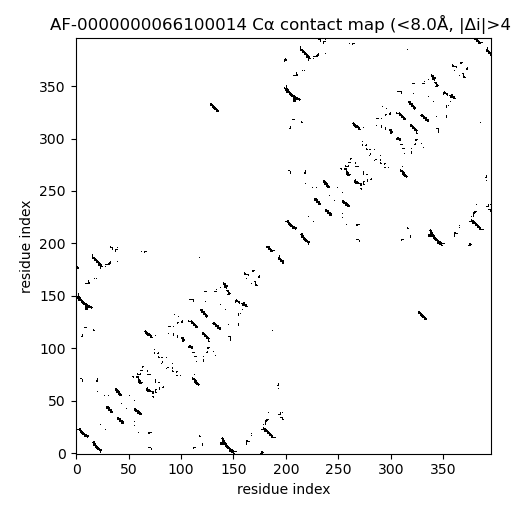? -9.039 -1.285 -9.195 1 97.69 101 ASP B N 1
ATOM 2341 C CA . ASP B 1 101 ? -9.656 -1.156 -7.883 1 97.69 101 ASP B CA 1
ATOM 2342 C C . ASP B 1 101 ? -10.086 -2.52 -7.344 1 97.69 101 ASP B C 1
ATOM 2344 O O . ASP B 1 101 ? -9.633 -3.557 -7.836 1 97.69 101 ASP B O 1
ATOM 2348 N N . TYR B 1 102 ? -10.789 -2.566 -6.215 1 97.88 102 TYR B N 1
ATOM 2349 C CA . TYR B 1 102 ? -11.375 -3.793 -5.688 1 97.88 102 TYR B CA 1
ATOM 2350 C C . TYR B 1 102 ? -12.547 -4.254 -6.551 1 97.88 102 TYR B C 1
ATOM 2352 O O . TYR B 1 102 ? -12.984 -3.533 -7.453 1 97.88 102 TYR B O 1
ATOM 2360 N N . GLU B 1 103 ? -12.953 -5.477 -6.336 1 95.5 103 GLU B N 1
ATOM 2361 C CA . GLU B 1 103 ? -14.117 -5.961 -7.07 1 95.5 103 GLU B CA 1
ATOM 2362 C C . GLU B 1 103 ? -15.398 -5.273 -6.586 1 95.5 103 GLU B C 1
ATOM 2364 O O . GLU B 1 103 ? -15.633 -5.172 -5.379 1 95.5 103 GLU B O 1
ATOM 2369 N N . HIS B 1 104 ? -16.203 -4.812 -7.488 1 92.5 104 HIS B N 1
ATOM 2370 C CA . HIS B 1 104 ? -17.438 -4.125 -7.125 1 92.5 104 HIS B CA 1
ATOM 2371 C C . HIS B 1 104 ? -18.594 -5.105 -6.988 1 92.5 104 HIS B C 1
ATOM 2373 O O . HIS B 1 104 ? -19.656 -4.906 -7.586 1 92.5 104 HIS B O 1
ATOM 2379 N N . ASP B 1 105 ? -18.328 -6.125 -6.266 1 90.44 105 ASP B N 1
ATOM 2380 C CA . ASP B 1 105 ? -19.359 -7.082 -5.875 1 90.44 105 ASP B CA 1
ATOM 2381 C C . ASP B 1 105 ? -19.938 -6.73 -4.516 1 90.44 105 ASP B C 1
ATOM 2383 O O . ASP B 1 105 ? -19.688 -5.648 -3.98 1 90.44 105 ASP B O 1
ATOM 2387 N N . GLU B 1 106 ? -20.812 -7.562 -4.023 1 90.81 106 GLU B N 1
ATOM 2388 C CA . GLU B 1 106 ? -21.516 -7.27 -2.781 1 90.81 106 GLU B CA 1
ATOM 2389 C C . GLU B 1 106 ? -20.562 -7.227 -1.595 1 90.81 106 GLU B C 1
ATOM 2391 O O . GLU B 1 106 ? -20.844 -6.582 -0.583 1 90.81 106 GLU B O 1
ATOM 2396 N N . TYR B 1 107 ? -19.344 -7.82 -1.742 1 92.62 107 TYR B N 1
ATOM 2397 C CA . TYR B 1 107 ? -18.406 -7.938 -0.624 1 92.62 107 TYR B CA 1
ATOM 2398 C C . TYR B 1 107 ? -17.266 -6.941 -0.762 1 92.62 107 TYR B C 1
ATOM 2400 O O . TYR B 1 107 ? -16.406 -6.844 0.12 1 92.62 107 TYR B O 1
ATOM 2408 N N . ASN B 1 108 ? -17.25 -6.105 -1.904 1 96.06 108 ASN B N 1
ATOM 2409 C CA . ASN B 1 108 ? -16.094 -5.258 -2.189 1 96.06 108 ASN B CA 1
ATOM 2410 C C . ASN B 1 108 ? -14.781 -6.039 -2.088 1 96.06 108 ASN B C 1
ATOM 2412 O O . ASN B 1 108 ? -13.859 -5.629 -1.377 1 96.06 108 ASN B O 1
ATOM 2416 N N . THR B 1 109 ? -14.75 -7.184 -2.777 1 96.56 109 THR B N 1
ATOM 2417 C CA . THR B 1 109 ? -13.656 -8.141 -2.66 1 96.56 109 THR B CA 1
ATOM 2418 C C . THR B 1 109 ? -12.336 -7.512 -3.09 1 96.56 109 THR B C 1
ATOM 2420 O O . THR B 1 109 ? -12.234 -6.945 -4.18 1 96.56 109 THR B O 1
ATOM 2423 N N . PRO B 1 110 ? -11.328 -7.656 -2.254 1 98.44 110 PRO B N 1
ATOM 2424 C CA . PRO B 1 110 ? -10.016 -7.129 -2.625 1 98.44 110 PRO B CA 1
ATOM 2425 C C . PRO B 1 110 ? -9.43 -7.812 -3.857 1 98.44 110 PRO B C 1
ATOM 2427 O O . PRO B 1 110 ? -9.641 -9.016 -4.062 1 98.44 110 PRO B O 1
ATOM 2430 N N . ARG B 1 111 ? -8.758 -7.023 -4.668 1 98.81 111 ARG B N 1
ATOM 2431 C CA . ARG B 1 111 ? -7.926 -7.605 -5.719 1 98.81 111 ARG B CA 1
ATOM 2432 C C . ARG B 1 111 ? -6.504 -7.844 -5.219 1 98.81 111 ARG B C 1
ATOM 2434 O O . ARG B 1 111 ? -5.918 -6.98 -4.562 1 98.81 111 ARG B O 1
ATOM 2441 N N . ILE B 1 112 ? -5.996 -9.039 -5.426 1 98.94 112 ILE B N 1
ATOM 2442 C CA . ILE B 1 112 ? -4.633 -9.406 -5.055 1 98.94 112 ILE B CA 1
ATOM 2443 C C . ILE B 1 112 ? -3.842 -9.781 -6.309 1 98.94 112 ILE B C 1
ATOM 2445 O O . ILE B 1 112 ? -4.387 -10.383 -7.234 1 98.94 112 ILE B O 1
ATOM 2449 N N . SER B 1 113 ? -2.592 -9.367 -6.383 1 98.94 113 SER B N 1
ATOM 2450 C CA . SER B 1 113 ? -1.783 -9.539 -7.586 1 98.94 113 SER B CA 1
ATOM 2451 C C . SER B 1 113 ? -0.339 -9.883 -7.234 1 98.94 113 SER B C 1
ATOM 2453 O O . SER B 1 113 ? 0.188 -9.414 -6.223 1 98.94 113 SER B O 1
ATOM 2455 N N . LEU B 1 114 ? 0.281 -10.672 -8.047 1 98.94 114 LEU B N 1
ATOM 2456 C CA . LEU B 1 114 ? 1.676 -11.078 -7.922 1 98.94 114 LEU B CA 1
ATOM 2457 C C . LEU B 1 114 ? 2.379 -11.023 -9.273 1 98.94 114 LEU B C 1
ATOM 2459 O O . LEU B 1 114 ? 1.817 -11.438 -10.289 1 98.94 114 LEU B O 1
ATOM 2463 N N . ILE B 1 115 ? 3.518 -10.43 -9.344 1 98.94 115 ILE B N 1
ATOM 2464 C CA . ILE B 1 115 ? 4.488 -10.633 -10.414 1 98.94 115 ILE B CA 1
ATOM 2465 C C . ILE B 1 115 ? 5.781 -11.203 -9.836 1 98.94 115 ILE B C 1
ATOM 2467 O O . ILE B 1 115 ? 6.219 -10.797 -8.758 1 98.94 115 ILE B O 1
ATOM 2471 N N . THR B 1 116 ? 6.457 -12.125 -10.562 1 98.75 116 THR B N 1
ATOM 2472 C CA . THR B 1 116 ? 7.77 -12.578 -10.117 1 98.75 116 THR B CA 1
ATOM 2473 C C . THR B 1 116 ? 8.617 -13.023 -11.305 1 98.75 116 THR B C 1
ATOM 2475 O O . THR B 1 116 ? 8.086 -13.484 -12.312 1 98.75 116 THR B O 1
ATOM 2478 N N . ASP B 1 117 ? 9.859 -12.812 -11.211 1 97.62 117 ASP B N 1
ATOM 2479 C CA . ASP B 1 117 ? 10.812 -13.359 -12.164 1 97.62 117 ASP B CA 1
ATOM 2480 C C . ASP B 1 117 ? 11.555 -14.555 -11.57 1 97.62 117 ASP B C 1
ATOM 2482 O O . ASP B 1 117 ? 12.57 -15 -12.125 1 97.62 117 ASP B O 1
ATOM 2486 N N . GLY B 1 118 ? 11.062 -15.008 -10.43 1 97.62 118 GLY B N 1
ATOM 2487 C CA . GLY B 1 118 ? 11.695 -16.125 -9.766 1 97.62 118 GLY B CA 1
ATOM 2488 C C . GLY B 1 118 ? 12.688 -15.703 -8.695 1 97.62 118 GLY B C 1
ATOM 2489 O O . GLY B 1 118 ? 13.047 -16.5 -7.824 1 97.62 118 GLY B O 1
ATOM 2490 N N . GLU B 1 119 ? 13.125 -14.477 -8.719 1 96.56 119 GLU B N 1
ATOM 2491 C CA . GLU B 1 119 ? 14.047 -13.93 -7.73 1 96.56 119 GLU B CA 1
ATOM 2492 C C . GLU B 1 119 ? 13.375 -12.844 -6.895 1 96.56 119 GLU B C 1
ATOM 2494 O O . GLU B 1 119 ? 13.484 -12.844 -5.668 1 96.56 119 GLU B O 1
ATOM 2499 N N . THR B 1 120 ? 12.766 -11.953 -7.574 1 97.81 120 THR B N 1
ATOM 2500 C CA . THR B 1 120 ? 12.016 -10.867 -6.949 1 97.81 120 THR B CA 1
ATOM 2501 C C . THR B 1 120 ? 10.516 -11.117 -7.055 1 97.81 120 THR B C 1
ATOM 2503 O O . THR B 1 120 ? 10.023 -11.555 -8.094 1 97.81 120 THR B O 1
ATOM 2506 N N . PHE B 1 121 ? 9.828 -10.891 -5.973 1 98.44 121 PHE B N 1
ATOM 2507 C CA . PHE B 1 121 ? 8.391 -11.094 -5.906 1 98.44 121 PHE B CA 1
ATOM 2508 C C . PHE B 1 121 ? 7.676 -9.797 -5.539 1 98.44 121 PHE B C 1
ATOM 2510 O O . PHE B 1 121 ? 7.934 -9.219 -4.48 1 98.44 121 PHE B O 1
ATOM 2517 N N . TRP B 1 122 ? 6.867 -9.266 -6.449 1 98.81 122 TRP B N 1
ATOM 2518 C CA . TRP B 1 122 ? 5.996 -8.125 -6.207 1 98.81 122 TRP B CA 1
ATOM 2519 C C . TRP B 1 122 ? 4.578 -8.578 -5.875 1 98.81 122 TRP B C 1
ATOM 2521 O O . TRP B 1 122 ? 3.922 -9.227 -6.695 1 98.81 122 TRP B O 1
ATOM 2531 N N . LEU B 1 123 ? 4.105 -8.312 -4.688 1 98.88 123 LEU B N 1
ATOM 2532 C CA . LEU B 1 123 ? 2.844 -8.836 -4.176 1 98.88 123 LEU B CA 1
ATOM 2533 C C . LEU B 1 123 ? 2.029 -7.734 -3.502 1 98.88 123 LEU B C 1
ATOM 2535 O O . LEU B 1 123 ? 2.578 -6.914 -2.762 1 98.88 123 LEU B O 1
ATOM 2539 N N . GLY B 1 124 ? 0.742 -7.746 -3.762 1 98.56 124 GLY B N 1
ATOM 2540 C CA . GLY B 1 124 ? -0.048 -6.797 -2.99 1 98.56 124 GLY B CA 1
ATOM 2541 C C . GLY B 1 124 ? -1.536 -6.895 -3.27 1 98.56 124 GLY B C 1
ATOM 2542 O O . GLY B 1 124 ? -2.006 -7.895 -3.812 1 98.56 124 GLY B O 1
ATOM 2543 N N . ARG B 1 125 ? -2.254 -5.918 -2.723 1 98.81 125 ARG B N 1
ATOM 2544 C CA . ARG B 1 125 ? -3.711 -5.957 -2.809 1 98.81 125 ARG B CA 1
ATOM 2545 C C . ARG B 1 125 ? -4.297 -4.551 -2.832 1 98.81 125 ARG B C 1
ATOM 2547 O O . ARG B 1 125 ? -3.664 -3.602 -2.369 1 98.81 125 ARG B O 1
ATOM 2554 N N . VAL B 1 126 ? -5.414 -4.395 -3.398 1 98.88 126 VAL B N 1
ATOM 2555 C CA . VAL B 1 126 ? -6.258 -3.207 -3.357 1 98.88 126 VAL B CA 1
ATOM 2556 C C . VAL B 1 126 ? -7.613 -3.557 -2.748 1 98.88 126 VAL B C 1
ATOM 2558 O O . VAL B 1 126 ? -8.312 -4.453 -3.234 1 98.88 126 VAL B O 1
ATOM 2561 N N . ALA B 1 127 ? -7.949 -2.99 -1.675 1 98.38 127 ALA B N 1
ATOM 2562 C CA . ALA B 1 127 ? -9.227 -3.082 -0.974 1 98.38 127 ALA B CA 1
ATOM 2563 C C . ALA B 1 127 ? -9.836 -1.698 -0.762 1 98.38 127 ALA B C 1
ATOM 2565 O O . ALA B 1 127 ? -9.18 -0.681 -0.994 1 98.38 127 ALA B O 1
ATOM 2566 N N . PRO B 1 128 ? -11.039 -1.544 -0.311 1 96.69 128 PRO B N 1
ATOM 2567 C CA . PRO B 1 128 ? -11.672 -0.231 -0.157 1 96.69 128 PRO B CA 1
ATOM 2568 C C . PRO B 1 128 ? -10.852 0.722 0.706 1 96.69 128 PRO B C 1
ATOM 2570 O O . PRO B 1 128 ? -10.711 1.9 0.37 1 96.69 128 PRO B O 1
ATOM 2573 N N . GLU B 1 129 ? -10.234 0.193 1.728 1 97 129 GLU B N 1
ATOM 2574 C CA . GLU B 1 129 ? -9.578 1.093 2.674 1 97 129 GLU B CA 1
ATOM 2575 C C . GLU B 1 129 ? -8.062 0.962 2.604 1 97 129 GLU B C 1
ATOM 2577 O O . GLU B 1 129 ? -7.352 1.446 3.486 1 97 129 GLU B O 1
ATOM 2582 N N . GLU B 1 130 ? -7.605 0.232 1.516 1 98.06 130 GLU B N 1
ATOM 2583 C CA . GLU B 1 130 ? -6.18 -0.081 1.551 1 98.06 130 GLU B CA 1
ATOM 2584 C C . GLU B 1 130 ? -5.625 -0.296 0.145 1 98.06 130 GLU B C 1
ATOM 2586 O O . GLU B 1 130 ? -6.281 -0.918 -0.696 1 98.06 130 GLU B O 1
ATOM 2591 N N . VAL B 1 131 ? -4.523 0.25 -0.131 1 98.81 131 VAL B N 1
ATOM 2592 C CA . VAL B 1 131 ? -3.639 -0.071 -1.247 1 98.81 131 VAL B CA 1
ATOM 2593 C C . VAL B 1 131 ? -2.258 -0.452 -0.72 1 98.81 131 VAL B C 1
ATOM 2595 O O . VAL B 1 131 ? -1.562 0.377 -0.128 1 98.81 131 VAL B O 1
ATOM 2598 N N . TYR B 1 132 ? -1.908 -1.718 -0.879 1 98.88 132 TYR B N 1
ATOM 2599 C CA . TYR B 1 132 ? -0.675 -2.17 -0.245 1 98.88 132 TYR B CA 1
ATOM 2600 C C . TYR B 1 132 ? 0.071 -3.152 -1.14 1 98.88 132 TYR B C 1
ATOM 2602 O O . TYR B 1 132 ? -0.45 -4.223 -1.467 1 98.88 132 TYR B O 1
ATOM 2610 N N . PHE B 1 133 ? 1.289 -2.805 -1.55 1 98.88 133 PHE B N 1
ATOM 2611 C CA . PHE B 1 133 ? 2.178 -3.648 -2.342 1 98.88 133 PHE B CA 1
ATOM 2612 C C . PHE B 1 133 ? 3.576 -3.68 -1.736 1 98.88 133 PHE B C 1
ATOM 2614 O O . PHE B 1 133 ? 4.043 -2.678 -1.191 1 98.88 133 PHE B O 1
ATOM 2621 N N . ARG B 1 134 ? 4.242 -4.812 -1.91 1 98.44 134 ARG B N 1
ATOM 2622 C CA . ARG B 1 134 ? 5.602 -4.965 -1.401 1 98.44 134 ARG B CA 1
ATOM 2623 C C . ARG B 1 134 ? 6.461 -5.773 -2.369 1 98.44 134 ARG B C 1
ATOM 2625 O O . ARG B 1 134 ? 5.945 -6.609 -3.117 1 98.44 134 ARG B O 1
ATOM 2632 N N . VAL B 1 135 ? 7.703 -5.496 -2.311 1 98.25 135 VAL B N 1
ATOM 2633 C CA . VAL B 1 135 ? 8.719 -6.277 -3.01 1 98.25 135 VAL B CA 1
ATOM 2634 C C . VAL B 1 135 ? 9.414 -7.215 -2.025 1 98.25 135 VAL B C 1
ATOM 2636 O O . VAL B 1 135 ? 9.781 -6.801 -0.921 1 98.25 135 VAL B O 1
ATOM 2639 N N . MET B 1 136 ? 9.516 -8.453 -2.443 1 97.06 136 MET B N 1
ATOM 2640 C CA . MET B 1 136 ? 10.109 -9.453 -1.563 1 97.06 136 MET B CA 1
ATOM 2641 C C . MET B 1 136 ? 11.172 -10.266 -2.303 1 97.06 136 MET B C 1
ATOM 2643 O O . MET B 1 136 ? 11.117 -10.398 -3.527 1 97.06 136 MET B O 1
ATOM 2647 N N . LYS B 1 137 ? 12.078 -10.805 -1.537 1 97.75 137 LYS B N 1
ATOM 2648 C CA . LYS B 1 137 ? 13.109 -11.719 -2.021 1 97.75 137 LYS B CA 1
ATOM 2649 C C . LYS B 1 137 ? 13.258 -12.922 -1.096 1 97.75 137 LYS B C 1
ATOM 2651 O O . LYS B 1 137 ? 14.156 -12.953 -0.25 1 97.75 137 LYS B O 1
ATOM 2656 N N . PRO B 1 138 ? 12.43 -13.898 -1.322 1 98.25 138 PRO B N 1
ATOM 2657 C CA . PRO B 1 138 ? 12.453 -15.055 -0.427 1 98.25 138 PRO B CA 1
ATOM 2658 C C . PRO B 1 138 ? 13.773 -15.812 -0.479 1 98.25 138 PRO B C 1
ATOM 2660 O O . PRO B 1 138 ? 14.375 -15.945 -1.55 1 98.25 138 PRO B O 1
ATOM 2663 N N . LYS B 1 139 ? 14.219 -16.297 0.644 1 98.31 139 LYS B N 1
ATOM 2664 C CA . LYS B 1 139 ? 15.273 -17.297 0.718 1 98.31 139 LYS B CA 1
ATOM 2665 C C . LYS B 1 139 ? 14.727 -18.703 0.464 1 98.31 139 LYS B C 1
ATOM 2667 O O . LYS B 1 139 ? 13.508 -18.891 0.392 1 98.31 139 LYS B O 1
ATOM 2672 N N . ASP B 1 140 ? 15.641 -19.578 0.329 1 98.19 140 ASP B N 1
ATOM 2673 C CA . ASP B 1 140 ? 15.219 -20.969 0.145 1 98.19 140 ASP B CA 1
ATOM 2674 C C . ASP B 1 140 ? 14.336 -21.438 1.3 1 98.19 140 ASP B C 1
ATOM 2676 O O . ASP B 1 140 ? 14.672 -21.219 2.467 1 98.19 140 ASP B O 1
ATOM 2680 N N . GLY B 1 141 ? 13.219 -22.016 0.956 1 98.5 141 GLY B N 1
ATOM 2681 C CA . GLY B 1 141 ? 12.312 -22.562 1.954 1 98.5 141 GLY B CA 1
ATOM 2682 C C . GLY B 1 141 ? 11.297 -21.547 2.455 1 98.5 141 GLY B C 1
ATOM 2683 O O . GLY B 1 141 ? 10.406 -21.891 3.232 1 98.5 141 GLY B O 1
ATOM 2684 N N . GLU B 1 142 ? 11.375 -20.312 2.062 1 98.69 142 GLU B N 1
ATOM 2685 C CA . GLU B 1 142 ? 10.484 -19.25 2.539 1 98.69 142 GLU B CA 1
ATOM 2686 C C . GLU B 1 142 ? 9.367 -18.984 1.539 1 98.69 142 GLU B C 1
ATOM 2688 O O . GLU B 1 142 ? 9.578 -19.047 0.326 1 98.69 142 GLU B O 1
ATOM 2693 N N . GLY B 1 143 ? 8.195 -18.766 2.084 1 98.38 143 GLY B N 1
ATOM 2694 C CA . GLY B 1 143 ? 7.051 -18.422 1.253 1 98.38 143 GLY B CA 1
ATOM 2695 C C . GLY B 1 143 ? 6.215 -17.297 1.822 1 98.38 143 GLY B C 1
ATOM 2696 O O . GLY B 1 143 ? 6.312 -16.984 3.01 1 98.38 143 GLY B O 1
ATOM 2697 N N . TYR B 1 144 ? 5.457 -16.641 1.007 1 98.62 144 TYR B N 1
ATOM 2698 C CA . TYR B 1 144 ? 4.496 -15.586 1.318 1 98.62 144 TYR B CA 1
ATOM 2699 C C . TYR B 1 144 ? 3.096 -15.977 0.855 1 98.62 144 TYR B C 1
ATOM 2701 O O . TYR B 1 144 ? 2.9 -16.359 -0.302 1 98.62 144 TYR B O 1
ATOM 2709 N N . LEU B 1 145 ? 2.213 -15.922 1.756 1 98.81 145 LEU B N 1
ATOM 2710 C CA . LEU B 1 145 ? 0.812 -16.234 1.501 1 98.81 145 LEU B CA 1
ATOM 2711 C C . LEU B 1 145 ? -0.066 -15.008 1.671 1 98.81 145 LEU B C 1
ATOM 2713 O O . LEU B 1 145 ? 0.045 -14.297 2.672 1 98.81 145 LEU B O 1
ATOM 2717 N N . LEU B 1 146 ? -0.831 -14.695 0.637 1 98.88 146 LEU B N 1
ATOM 2718 C CA . LEU B 1 146 ? -1.808 -13.609 0.668 1 98.88 146 LEU B CA 1
ATOM 2719 C C . LEU B 1 146 ? -3.176 -14.102 0.2 1 98.88 146 LEU B C 1
ATOM 2721 O O . LEU B 1 146 ? -3.309 -14.617 -0.913 1 98.88 146 LEU B O 1
ATOM 2725 N N . SER B 1 147 ? -4.148 -14.023 1.062 1 98.81 147 SER B N 1
ATOM 2726 C CA . SER B 1 147 ? -5.504 -14.422 0.709 1 98.81 147 SER B CA 1
ATOM 2727 C C . SER B 1 147 ? -6.449 -13.227 0.691 1 98.81 147 SER B C 1
ATOM 2729 O O . SER B 1 147 ? -6.113 -12.156 1.199 1 98.81 147 SER B O 1
ATOM 2731 N N . VAL B 1 148 ? -7.566 -13.414 0.068 1 98.06 148 VAL B N 1
ATOM 2732 C CA . VAL B 1 148 ? -8.586 -12.375 0.004 1 98.06 148 VAL B CA 1
ATOM 2733 C C . VAL B 1 148 ? -9.25 -12.211 1.369 1 98.06 148 VAL B C 1
ATOM 2735 O O . VAL B 1 148 ? -9.492 -11.094 1.823 1 98.06 148 VAL B O 1
ATOM 2738 N N . TYR B 1 149 ? -9.523 -13.297 1.985 1 96.94 149 TYR B N 1
ATOM 2739 C CA . TYR B 1 149 ? -10.195 -13.289 3.277 1 96.94 149 TYR B CA 1
ATOM 2740 C C . TYR B 1 149 ? -9.406 -14.07 4.312 1 96.94 149 TYR B C 1
ATOM 2742 O O . TYR B 1 149 ? -8.391 -14.695 3.986 1 96.94 149 TYR B O 1
ATOM 2750 N N . GLY B 1 150 ? -9.836 -13.938 5.52 1 96.31 150 GLY B N 1
ATOM 2751 C CA . GLY B 1 150 ? -9.336 -14.805 6.578 1 96.31 150 GLY B CA 1
ATOM 2752 C C . GLY B 1 150 ? -8.039 -14.305 7.191 1 96.31 150 GLY B C 1
ATOM 2753 O O . GLY B 1 150 ? -7.75 -13.109 7.152 1 96.31 150 GLY B O 1
ATOM 2754 N N . GLU B 1 151 ? -7.324 -15.211 7.754 1 95.88 151 GLU B N 1
ATOM 2755 C CA . GLU B 1 151 ? -6.16 -14.93 8.586 1 95.88 151 GLU B CA 1
ATOM 2756 C C . GLU B 1 151 ? -5.008 -14.367 7.754 1 95.88 151 GLU B C 1
ATOM 2758 O O . GLU B 1 151 ? -4.148 -13.656 8.273 1 95.88 151 GLU B O 1
ATOM 2763 N N . TYR B 1 152 ? -4.969 -14.609 6.527 1 97.81 152 TYR B N 1
ATOM 2764 C CA . TYR B 1 152 ? -3.85 -14.234 5.672 1 97.81 152 TYR B CA 1
ATOM 2765 C C . TYR B 1 152 ? -4.242 -13.109 4.723 1 97.81 152 TYR B C 1
ATOM 2767 O O . TYR B 1 152 ? -3.658 -12.961 3.646 1 97.81 152 TYR B O 1
ATOM 2775 N N . ALA B 1 153 ? -5.27 -12.352 5.133 1 98.06 153 ALA B N 1
ATOM 2776 C CA . ALA B 1 153 ? -5.789 -11.289 4.273 1 98.06 153 ALA B CA 1
ATOM 2777 C C . ALA B 1 153 ? -5.027 -9.984 4.492 1 98.06 153 ALA B C 1
ATOM 2779 O O . ALA B 1 153 ? -5.625 -8.914 4.527 1 98.06 153 ALA B O 1
ATOM 2780 N N . GLU B 1 154 ? -3.738 -10.086 4.809 1 97.06 154 GLU B N 1
ATOM 2781 C CA . GLU B 1 154 ? -2.814 -8.969 4.93 1 97.06 154 GLU B CA 1
ATOM 2782 C C . GLU B 1 154 ? -1.521 -9.234 4.164 1 97.06 154 GLU B C 1
ATOM 2784 O O . GLU B 1 154 ? -0.958 -10.328 4.246 1 97.06 154 GLU B O 1
ATOM 2789 N N . VAL B 1 155 ? -1.091 -8.211 3.402 1 98.25 155 VAL B N 1
ATOM 2790 C CA . VAL B 1 155 ? 0.177 -8.375 2.699 1 98.25 155 VAL B CA 1
ATOM 2791 C C . VAL B 1 155 ? 1.295 -8.648 3.703 1 98.25 155 VAL B C 1
ATOM 2793 O O . VAL B 1 155 ? 1.536 -7.84 4.605 1 98.25 155 VAL B O 1
ATOM 2796 N N . PRO B 1 156 ? 1.936 -9.742 3.572 1 97.5 156 PRO B N 1
ATOM 2797 C CA . PRO B 1 156 ? 2.971 -10.062 4.559 1 97.5 156 PRO B CA 1
ATOM 2798 C C . PRO B 1 156 ? 4.234 -9.227 4.379 1 97.5 156 PRO B C 1
ATOM 2800 O O . PRO B 1 156 ? 4.676 -9 3.248 1 97.5 156 PRO B O 1
ATOM 2803 N N . SER B 1 157 ? 4.848 -8.773 5.496 1 93.38 157 SER B N 1
ATOM 2804 C CA . SER B 1 157 ? 6.094 -8.016 5.465 1 93.38 157 SER B CA 1
ATOM 2805 C C . SER B 1 157 ? 7.301 -8.93 5.66 1 93.38 157 SER B C 1
ATOM 2807 O O . SER B 1 157 ? 8.445 -8.492 5.5 1 93.38 157 SER B O 1
ATOM 2809 N N . LYS B 1 158 ? 7.066 -10.133 6.094 1 96.75 158 LYS B N 1
ATOM 2810 C CA . LYS B 1 158 ? 8.039 -11.203 6.258 1 96.75 158 LYS B CA 1
ATOM 2811 C C . LYS B 1 158 ? 7.469 -12.539 5.793 1 96.75 158 LYS B C 1
ATOM 2813 O O . LYS B 1 158 ? 6.254 -12.688 5.664 1 96.75 158 LYS B O 1
ATOM 2818 N N . PRO B 1 159 ? 8.336 -13.453 5.496 1 98.19 159 PRO B N 1
ATOM 2819 C CA . PRO B 1 159 ? 7.797 -14.773 5.148 1 98.19 159 PRO B CA 1
ATOM 2820 C C . PRO B 1 159 ? 6.828 -15.305 6.199 1 98.19 159 PRO B C 1
ATOM 2822 O O . PRO B 1 159 ? 7.098 -15.219 7.402 1 98.19 159 PRO B O 1
ATOM 2825 N N . ASN B 1 160 ? 5.688 -15.789 5.773 1 98.25 160 ASN B N 1
ATOM 2826 C CA . ASN B 1 160 ? 4.688 -16.266 6.723 1 98.25 160 ASN B CA 1
ATOM 2827 C C . ASN B 1 160 ? 4.289 -17.719 6.438 1 98.25 160 ASN B C 1
ATOM 2829 O O . ASN B 1 160 ? 3.24 -18.172 6.887 1 98.25 160 ASN B O 1
ATOM 2833 N N . MET B 1 161 ? 5.164 -18.375 5.578 1 96.5 161 MET B N 1
ATOM 2834 C CA . MET B 1 161 ? 5 -19.797 5.285 1 96.5 161 MET B CA 1
ATOM 2835 C C . MET B 1 161 ? 6.355 -20.453 5.066 1 96.5 161 MET B C 1
ATOM 2837 O O . MET B 1 161 ? 7.293 -19.828 4.582 1 96.5 161 MET B O 1
ATOM 2841 N N . THR B 1 162 ? 6.352 -21.703 5.426 1 98.06 162 THR B N 1
ATOM 2842 C CA . THR B 1 162 ? 7.504 -22.547 5.117 1 98.06 162 THR B CA 1
ATOM 2843 C C . THR B 1 162 ? 7.199 -23.469 3.945 1 98.06 162 THR B C 1
ATOM 2845 O O . THR B 1 162 ? 6.184 -24.172 3.943 1 98.06 162 THR B O 1
ATOM 2848 N N . LEU B 1 163 ? 8.055 -23.391 3.025 1 98.12 163 LEU B N 1
ATOM 2849 C CA . LEU B 1 163 ? 7.914 -24.25 1.847 1 98.12 163 LEU B CA 1
ATOM 2850 C C . LEU B 1 163 ? 8.805 -25.469 1.952 1 98.12 163 LEU B C 1
ATOM 2852 O O . LEU B 1 163 ? 9.812 -25.578 1.241 1 98.12 163 LEU B O 1
ATOM 2856 N N . ASP B 1 164 ? 8.297 -26.438 2.701 1 97.19 164 ASP B N 1
ATOM 2857 C CA . ASP B 1 164 ? 9.125 -27.562 3.098 1 97.19 164 ASP B CA 1
ATOM 2858 C C . ASP B 1 164 ? 8.641 -28.859 2.432 1 97.19 164 ASP B C 1
ATOM 2860 O O . ASP B 1 164 ? 9.023 -29.953 2.844 1 97.19 164 ASP B O 1
ATOM 2864 N N . ARG B 1 165 ? 7.707 -28.766 1.557 1 96.5 165 ARG B N 1
ATOM 2865 C CA . ARG B 1 165 ? 7.23 -29.891 0.759 1 96.5 165 ARG B CA 1
ATOM 2866 C C . ARG B 1 165 ? 7.438 -29.625 -0.73 1 96.5 165 ARG B C 1
ATOM 2868 O O . ARG B 1 165 ? 7.375 -28.484 -1.182 1 96.5 165 ARG B O 1
ATOM 2875 N N . GLU B 1 166 ? 7.582 -30.688 -1.428 1 93.75 166 GLU B N 1
ATOM 2876 C CA . GLU B 1 166 ? 7.727 -30.578 -2.875 1 93.75 166 GLU B CA 1
ATOM 2877 C C . GLU B 1 166 ? 6.469 -29.984 -3.508 1 93.75 166 GLU B C 1
ATOM 2879 O O . GLU B 1 166 ? 6.555 -29.188 -4.438 1 93.75 166 GLU B O 1
ATOM 2884 N N . ASP B 1 167 ? 5.363 -30.453 -3.014 1 96.88 167 ASP B N 1
ATOM 2885 C CA . ASP B 1 167 ? 4.078 -29.891 -3.42 1 96.88 167 ASP B CA 1
ATOM 2886 C C . ASP B 1 167 ? 3.664 -28.75 -2.496 1 96.88 167 ASP B C 1
ATOM 2888 O O . ASP B 1 167 ? 3.322 -28.969 -1.334 1 96.88 167 ASP B O 1
ATOM 2892 N N . PRO B 1 168 ? 3.621 -27.5 -3.049 1 97.44 168 PRO B N 1
ATOM 2893 C CA . PRO B 1 168 ? 3.311 -26.359 -2.184 1 97.44 168 PRO B CA 1
ATOM 2894 C C . PRO B 1 168 ? 1.909 -26.438 -1.583 1 97.44 168 PRO B C 1
ATOM 2896 O O . PRO B 1 168 ? 1.646 -25.828 -0.541 1 97.44 168 PRO B O 1
ATOM 2899 N N . LEU B 1 169 ? 1 -27.172 -2.154 1 98.06 169 LEU B N 1
ATOM 2900 C CA . LEU B 1 169 ? -0.363 -27.312 -1.649 1 98.06 169 LEU B CA 1
ATOM 2901 C C . LEU B 1 169 ? -0.397 -28.172 -0.398 1 98.06 169 LEU B C 1
ATOM 2903 O O . LEU B 1 169 ? -1.401 -28.203 0.316 1 98.06 169 LEU B O 1
ATOM 2907 N N . GLU B 1 170 ? 0.722 -28.828 -0.16 1 98.12 170 GLU B N 1
ATOM 2908 C CA . GLU B 1 170 ? 0.818 -29.672 1.023 1 98.12 170 GLU B CA 1
ATOM 2909 C C . GLU B 1 170 ? 1.498 -28.938 2.176 1 98.12 170 GLU B C 1
ATOM 2911 O O . GLU B 1 170 ? 1.582 -29.469 3.289 1 98.12 170 GLU B O 1
ATOM 2916 N N . CYS B 1 171 ? 1.971 -27.797 1.884 1 97.88 171 CYS B N 1
ATOM 2917 C CA . CYS B 1 171 ? 2.627 -27 2.922 1 97.88 171 CYS B CA 1
ATOM 2918 C C . CYS B 1 171 ? 1.6 -26.328 3.818 1 97.88 171 CYS B C 1
ATOM 2920 O O . CYS B 1 171 ? 0.594 -25.797 3.334 1 97.88 171 CYS B O 1
ATOM 2922 N N . ASP B 1 172 ? 1.859 -26.266 5.082 1 96.62 172 ASP B N 1
ATOM 2923 C CA . ASP B 1 172 ? 0.984 -25.562 6.012 1 96.62 172 ASP B CA 1
ATOM 2924 C C . ASP B 1 172 ? 0.987 -24.062 5.734 1 96.62 172 ASP B C 1
ATOM 2926 O O . ASP B 1 172 ? 2.043 -23.469 5.496 1 96.62 172 ASP B O 1
ATOM 2930 N N . PRO B 1 173 ? -0.156 -23.469 5.773 1 97.88 173 PRO B N 1
ATOM 2931 C CA . PRO B 1 173 ? -1.479 -23.891 6.246 1 97.88 173 PRO B CA 1
ATOM 2932 C C . PRO B 1 173 ? -2.412 -24.297 5.105 1 97.88 173 PRO B C 1
ATOM 2934 O O . PRO B 1 173 ? -3.619 -24.422 5.312 1 97.88 173 PRO B O 1
ATOM 2937 N N . VAL B 1 174 ? -1.981 -24.469 3.947 1 98.12 174 VAL B N 1
ATOM 2938 C CA . VAL B 1 174 ? -2.811 -24.578 2.75 1 98.12 174 VAL B CA 1
ATOM 2939 C C . VAL B 1 174 ? -3.783 -25.75 2.895 1 98.12 174 VAL B C 1
ATOM 2941 O O . VAL B 1 174 ? -4.973 -25.609 2.605 1 98.12 174 VAL B O 1
ATOM 2944 N N . PRO B 1 175 ? -3.346 -26.906 3.434 1 98.06 175 PRO B N 1
ATOM 2945 C CA . PRO B 1 175 ? -4.266 -28.031 3.555 1 98.06 175 PRO B CA 1
ATOM 2946 C C . PRO B 1 175 ? -5.441 -27.75 4.484 1 98.06 175 PRO B C 1
ATOM 2948 O O . PRO B 1 175 ? -6.441 -28.469 4.461 1 98.06 175 PRO B O 1
ATOM 2951 N N . SER B 1 176 ? -5.316 -26.781 5.27 1 97.69 176 SER B N 1
ATOM 2952 C CA . SER B 1 176 ? -6.359 -26.469 6.238 1 97.69 176 SER B CA 1
ATOM 2953 C C . SER B 1 176 ? -7.41 -25.531 5.633 1 97.69 176 SER B C 1
ATOM 2955 O O . SER B 1 176 ? -8.422 -25.234 6.27 1 97.69 176 SER B O 1
ATOM 2957 N N . PHE B 1 177 ? -7.219 -25.047 4.418 1 98.19 177 PHE B N 1
ATOM 2958 C CA . PHE B 1 177 ? -8.172 -24.141 3.795 1 98.19 177 PHE B CA 1
ATOM 2959 C C . PHE B 1 177 ? -9.477 -24.844 3.473 1 98.19 177 PHE B C 1
ATOM 2961 O O . PHE B 1 177 ? -9.469 -25.938 2.879 1 98.19 177 PHE B O 1
ATOM 2968 N N . GLU B 1 178 ? -10.5 -24.25 3.838 1 97.44 178 GLU B N 1
ATOM 2969 C CA . GLU B 1 178 ? -11.828 -24.828 3.66 1 97.44 178 GLU B CA 1
ATOM 2970 C C . GLU B 1 178 ? -12.398 -24.5 2.283 1 97.44 178 GLU B C 1
ATOM 2972 O O . GLU B 1 178 ? -12.188 -23.406 1.766 1 97.44 178 GLU B O 1
ATOM 2977 N N . HIS B 1 179 ? -13.133 -25.531 1.688 1 97.06 179 HIS B N 1
ATOM 2978 C CA . HIS B 1 179 ? -13.844 -25.391 0.423 1 97.06 179 HIS B CA 1
ATOM 2979 C C . HIS B 1 179 ? -12.875 -25.172 -0.733 1 97.06 179 HIS B C 1
ATOM 2981 O O . HIS B 1 179 ? -13.078 -24.297 -1.566 1 97.06 179 HIS B O 1
ATOM 2987 N N . TYR B 1 180 ? -11.797 -25.875 -0.685 1 97.38 180 TYR B N 1
ATOM 2988 C CA . TYR B 1 180 ? -10.836 -25.828 -1.783 1 97.38 180 TYR B CA 1
ATOM 2989 C C . TYR B 1 180 ? -11.469 -26.312 -3.08 1 97.38 180 TYR B C 1
ATOM 2991 O O . TYR B 1 180 ? -12.148 -27.344 -3.094 1 97.38 180 TYR B O 1
ATOM 2999 N N . VAL B 1 181 ? -11.242 -25.562 -4.184 1 96.88 181 VAL B N 1
ATOM 3000 C CA . VAL B 1 181 ? -11.859 -25.906 -5.465 1 96.88 181 VAL B CA 1
ATOM 3001 C C . VAL B 1 181 ? -10.773 -26.281 -6.473 1 96.88 181 VAL B C 1
ATOM 3003 O O . VAL B 1 181 ? -10.773 -27.391 -7.004 1 96.88 181 VAL B O 1
ATOM 3006 N N . CYS B 1 182 ? -9.859 -25.391 -6.73 1 97.75 182 CYS B N 1
ATOM 3007 C CA . CYS B 1 182 ? -8.82 -25.625 -7.73 1 97.75 182 CYS B CA 1
ATOM 3008 C C . CYS B 1 182 ? -7.645 -24.672 -7.523 1 97.75 182 CYS B C 1
ATOM 3010 O O . CYS B 1 182 ? -7.738 -23.719 -6.734 1 97.75 182 CYS B O 1
ATOM 3012 N N . SER B 1 183 ? -6.504 -24.938 -8.211 1 98.69 183 SER B N 1
ATOM 3013 C CA . SER B 1 183 ? -5.316 -24.094 -8.156 1 98.69 183 SER B CA 1
ATOM 3014 C C . SER B 1 183 ? -4.453 -24.281 -9.406 1 98.69 183 SER B C 1
ATOM 3016 O O . SER B 1 183 ? -4.645 -25.234 -10.164 1 98.69 183 SER B O 1
ATOM 3018 N N . VAL B 1 184 ? -3.652 -23.344 -9.648 1 98.88 184 VAL B N 1
ATOM 3019 C CA . VAL B 1 184 ? -2.559 -23.484 -10.602 1 98.88 184 VAL B CA 1
ATOM 3020 C C . VAL B 1 184 ? -1.221 -23.281 -9.891 1 98.88 184 VAL B C 1
ATOM 3022 O O . VAL B 1 184 ? -1.067 -22.375 -9.078 1 98.88 184 VAL B O 1
ATOM 3025 N N . ILE B 1 185 ? -0.311 -24.188 -10.117 1 98.62 185 ILE B N 1
ATOM 3026 C CA . ILE B 1 185 ? 1.043 -24.141 -9.57 1 98.62 185 ILE B CA 1
ATOM 3027 C C . ILE B 1 185 ? 2.023 -23.734 -10.672 1 98.62 185 ILE B C 1
ATOM 3029 O O . ILE B 1 185 ? 2.021 -24.312 -11.758 1 98.62 185 ILE B O 1
ATOM 3033 N N . ALA B 1 186 ? 2.764 -22.766 -10.422 1 98.62 186 ALA B N 1
ATOM 3034 C CA . ALA B 1 186 ? 3.846 -22.344 -11.305 1 98.62 186 ALA B CA 1
ATOM 3035 C C . ALA B 1 186 ? 5.207 -22.703 -10.719 1 98.62 186 ALA B C 1
ATOM 3037 O O . ALA B 1 186 ? 5.48 -22.422 -9.555 1 98.62 186 ALA B O 1
ATOM 3038 N N . ARG B 1 187 ? 6.055 -23.266 -11.508 1 97.62 187 ARG B N 1
ATOM 3039 C CA . ARG B 1 187 ? 7.406 -23.641 -11.109 1 97.62 187 ARG B CA 1
ATOM 3040 C C . ARG B 1 187 ? 8.438 -23.125 -12.102 1 97.62 187 ARG B C 1
ATOM 3042 O O . ARG B 1 187 ? 8.219 -23.172 -13.312 1 97.62 187 ARG B O 1
ATOM 3049 N N . HIS B 1 188 ? 9.492 -22.609 -11.539 1 95.81 188 HIS B N 1
ATOM 3050 C CA . HIS B 1 188 ? 10.586 -22.141 -12.383 1 95.81 188 HIS B CA 1
ATOM 3051 C C . HIS B 1 188 ? 11.68 -23.203 -12.5 1 95.81 188 HIS B C 1
ATOM 3053 O O . HIS B 1 188 ? 12.242 -23.641 -11.492 1 95.81 188 HIS B O 1
ATOM 3059 N N . ASP B 1 189 ? 11.992 -23.766 -13.609 1 84.75 189 ASP B N 1
ATOM 3060 C CA . ASP B 1 189 ? 12.945 -24.844 -13.828 1 84.75 189 ASP B CA 1
ATOM 3061 C C . ASP B 1 189 ? 14.305 -24.312 -14.266 1 84.75 189 ASP B C 1
ATOM 3063 O O . ASP B 1 189 ? 15.039 -24.969 -14.992 1 84.75 189 ASP B O 1
ATOM 3067 N N . GLY B 1 190 ? 14.672 -23.109 -13.773 1 78.81 190 GLY B N 1
ATOM 3068 C CA . GLY B 1 190 ? 15.961 -22.516 -14.117 1 78.81 190 GLY B CA 1
ATOM 3069 C C . GLY B 1 190 ? 15.922 -21.688 -15.383 1 78.81 190 GLY B C 1
ATOM 3070 O O . GLY B 1 190 ? 16.812 -20.859 -15.617 1 78.81 190 GLY B O 1
ATOM 3071 N N . GLY B 1 191 ? 14.922 -21.922 -16.188 1 80.19 191 GLY B N 1
ATOM 3072 C CA . GLY B 1 191 ? 14.891 -21.141 -17.422 1 80.19 191 GLY B CA 1
ATOM 3073 C C . GLY B 1 191 ? 13.539 -20.5 -17.688 1 80.19 191 GLY B C 1
ATOM 3074 O O . GLY B 1 191 ? 13.461 -19.375 -18.188 1 80.19 191 GLY B O 1
ATOM 3075 N N . ARG B 1 192 ? 12.539 -21.219 -17.469 1 90.88 192 ARG B N 1
ATOM 3076 C CA . ARG B 1 192 ? 11.211 -20.734 -17.797 1 90.88 192 ARG B CA 1
ATOM 3077 C C . ARG B 1 192 ? 10.18 -21.188 -16.766 1 90.88 192 ARG B C 1
ATOM 3079 O O . ARG B 1 192 ? 10.422 -22.156 -16.031 1 90.88 192 ARG B O 1
ATOM 3086 N N . TRP B 1 193 ? 9.086 -20.531 -16.703 1 97.62 193 TRP B N 1
ATOM 3087 C CA . TRP B 1 193 ? 7.961 -20.922 -15.867 1 97.62 193 TRP B CA 1
ATOM 3088 C C . TRP B 1 193 ? 7.109 -21.984 -16.562 1 97.62 193 TRP B C 1
ATOM 3090 O O . TRP B 1 193 ? 6.926 -21.953 -17.781 1 97.62 193 TRP B O 1
ATOM 3100 N N . SER B 1 194 ? 6.633 -22.922 -15.82 1 96.88 194 SER B N 1
ATOM 3101 C CA . SER B 1 194 ? 5.625 -23.875 -16.25 1 96.88 194 SER B CA 1
ATOM 3102 C C . SER B 1 194 ? 4.41 -23.859 -15.336 1 96.88 194 SER B C 1
ATOM 3104 O O . SER B 1 194 ? 4.539 -23.609 -14.133 1 96.88 194 SER B O 1
ATOM 3106 N N . LEU B 1 195 ? 3.285 -24.078 -15.898 1 98.19 195 LEU B N 1
ATOM 3107 C CA . LEU B 1 195 ? 2.031 -24.062 -15.156 1 98.19 195 LEU B CA 1
ATOM 3108 C C . LEU B 1 195 ? 1.403 -25.438 -15.094 1 98.19 195 LEU B C 1
ATOM 3110 O O . LEU B 1 195 ? 1.434 -26.188 -16.078 1 98.19 195 LEU B O 1
ATOM 3114 N N . GLU B 1 196 ? 0.895 -25.75 -13.945 1 97.5 196 GLU B N 1
ATOM 3115 C CA . GLU B 1 196 ? 0.169 -27 -13.75 1 97.5 196 GLU B CA 1
ATOM 3116 C C . GLU B 1 196 ? -1.147 -26.766 -13.016 1 97.5 196 GLU B C 1
ATOM 3118 O O . GLU B 1 196 ? -1.158 -26.234 -11.906 1 97.5 196 GLU B O 1
ATOM 3123 N N . ALA B 1 197 ? -2.193 -27.188 -13.617 1 98.25 197 ALA B N 1
ATOM 3124 C CA . ALA B 1 197 ? -3.502 -27.078 -12.977 1 98.25 197 ALA B CA 1
ATOM 3125 C C . ALA B 1 197 ? -3.695 -28.188 -11.945 1 98.25 197 ALA B C 1
ATOM 3127 O O . ALA B 1 197 ? -3.256 -29.328 -12.156 1 98.25 197 ALA B O 1
ATOM 3128 N N . ARG B 1 198 ? -4.344 -27.844 -10.867 1 97.31 198 ARG B N 1
ATOM 3129 C CA . ARG B 1 198 ? -4.684 -28.781 -9.812 1 97.31 198 ARG B CA 1
ATOM 3130 C C . ARG B 1 198 ? -6.164 -28.703 -9.453 1 97.31 198 ARG B C 1
ATOM 3132 O O . ARG B 1 198 ? -6.758 -27.609 -9.508 1 97.31 198 ARG B O 1
#

Radius of gyration: 22.94 Å; Cα contacts (8 Å, |Δi|>4): 1020; chains: 2; bounding box: 45×65×49 Å

Secondary structure (DSSP, 8-state):
----EEEEEEE-TTS-EEEEEEEE-SS---EEEEEETTEEEEEESSTT-----TTTSEEEEEEETTEEEEESSTTHHHHHHHHHTT--HHHHHHHHHHHH-S--STT-PPEEEEEE-SS-EEEEEEETTEEEEEEE-PPTTEEEEEESSGGG-S--SS--EE--SSSGGGSTTGGG-TTEEEEEEEEE-SS-EEEEE-/----EEEEEEE-TTS-EEEEEEEE-SS---EEEEEETTEEEEEESSTT-----TTTSEEEEEEETTEEEEESSTTHHHHHHHHHTT--HHHHHHHHHHHH-S--STT-PPEEEEEE-SS-EEEEEEETTEEEEEEE-PPTTEEEEEESSGGG-S--SS--EE--SSSGGGSTTGGG-TTEEEEEEEEE-SS-EEEEE-

Nearest PDB structures (foldseek):
  2ntk-assembly1_A  TM=8.687E-01  e=5.054E-19  Methanothermobacter thermautotrophicus
  8es4-assembly1_A  TM=2.456E-01  e=4.328E-01  Shigella phage Buco
  4zja-assembly1_A  TM=4.031E-01  e=3.705E+00  Salmonella enterica subsp. enterica serovar Typhimurium
  5lgg-assembly1_A  TM=3.209E-01  e=2.136E+00  Homo sapiens
  4zjd-assembly1_A  TM=3.690E-01  e=7.173E+00  Salmonella enterica subsp. enterica serovar Typhimurium

pLDDT: mean 95.89, std 5.14, range [76.5, 98.94]

Foldseek 3Di:
DAFAWKKKWAAAQVLWTKIKTFGFDPPQQQWWWDDDDQWIWIAGVDNPDDDPDQQRIEIQWHFAFLKIKGKSGNLRVQLNVCVNVVNDNQCSFQVSLVVVAADPDPVSFKIWMWMDSSAKIWIWIHGPVDGDIDIDGHDHQFMQMDGRDDDRPHGDPGGPFGNHDPDSCPTPPNVVHPRTRWMWMWIDPPGHIDIDID/DAFAWKKKWAAAQVLWTKIKTFGFDDPQQQWWWDDDDQWIWIAGVDNVDDDPDQQRIEIQWHFAFLKIKGKSGNLRVQLNVCVNVVHDNQCSFQVSLVVVAADPDPVSFKIWMWMDSSAKIWIWIHGPVDGDIDIDGHDHQFMQMDGRDDDRPDGDPGGPFGNHDPDSCPTPPNVVHPRTRWMWMWIDPPGHIDIDID

Sequence (396 aa):
MYVGRFLLAGKLEDGTPIAVYGVCSRSFSDRRIEVREGAAFVVPEDPSYITENPYVTYTCARIVDEFLVLTNGAQTDPIADKLESGVPPREALVSVTFAMDYEHDEYNTPRISLITDGETFWLGRVAPEEVYFRVMKPKDGEGYLLSVYGEYAEVPSKPNMTLDREDPLECDPVPSFEHYVCSVIARHDGGRWSLEARMYVGRFLLAGKLEDGTPIAVYGVCSRSFSDRRIEVREGAAFVVPEDPSYITENPYVTYTCARIVDEFLVLTNGAQTDPIADKLESGVPPREALVSVTFAMDYEHDEYNTPRISLITDGETFWLGRVAPEEVYFRVMKPKDGEGYLLSVYGEYAEVPSKPNMTLDREDPLECDPVPSFEHYVCSVIARHDGGRWSLEAR

Organism: Methanopyrus kandleri (strain AV19 / DSM 6324 / JCM 9639 / NBRC 100938) (NCBI:txid190192)

InterPro domains:
  IPR010191 IMP cyclohydrolase [MF_00705] (1-198)
  IPR010191 IMP cyclohydrolase [PIRSF004866] (1-197)
  IPR010191 IMP cyclohydrolase [TIGR01922] (1-198)
  IPR020600 Inosine monophosphate cyclohydrolase-like [PF07826] (2-191)
  IPR036795 Inosine monophosphate cyclohydrolase-like superfamily [G3DSA:3.60.20.20] (1-198)
  IPR036795 Inosine monophosphate cyclohydrolase-like superfamily [SSF75569] (1-198)